Protein AF-A0A9D2C598-F1 (afdb_monomer_lite)

Sequence (438 aa):
MDELYITRLQIEKVRHLKNITIPIGKDEKKHLIITGKNGSGKTSLLNALAAFLEKEITGEFLDGVEKLEEVWKKVTADSPAPYLPGQSEESGQEKIDAELNHTFPESRKIFYSGKCVLAYYKADRIFYASLPAHVEKVNLRDLYGVNETPRQDFVKYLLDLKMTEALAVSGGKTEKAEQIREWFARLESLLRKIFEDDTLTLEFDEETFRFFIHMSGREKFDFNSMSSGYSAIWDIVADLMLRMEKQSQRTFRFDMPGIVLIDEIETHLHLELQKKIMDILTGIFPNVQFIVTTHSPFILNSLENVVIYDLENHTLIENGLTEVPYEGIVEGYFQADSMSDEPKGLQDPQIEHLLPHKNGKWPDRKFDWENLFWAYGHCNRVKNQKKYEEGILNCCQRDPEEAMLFHLKQRNVEVCPKSSEDREAALASKLVNEVFNL

Radius of gyration: 30.51 Å; chains: 1; bounding box: 66×98×55 Å

Secondary structure (DSSP, 8-state):
-----EEEEEEEEETTEEEEEEE--SSS--EEEEE-STTSSHHHHHHHHHHHHIIIII--S-STTTSHHHHHHHTTS--PPPP-------S---EEEEEESS-HHHHHHHHHTT--EEEEE-TT-----PPPSS-------S---TT--GGGGHHHHHHHHHHHHHHHHHTT-HHHHHHHHHHHHHHHHHHHHHHT-TT-EEEEETTTTEEEEE-TTS--B-GGGS-HHHHHHHHHHHHHHHHHHHHHTTS------EEEEESSTTTT--HHHHHHHHHHHHHH-TTEEEEEE-S-HHHHTS-SSEEEEETTTTEEESS-STTS-HHHIIIIIS------SS----PPPEEEESS--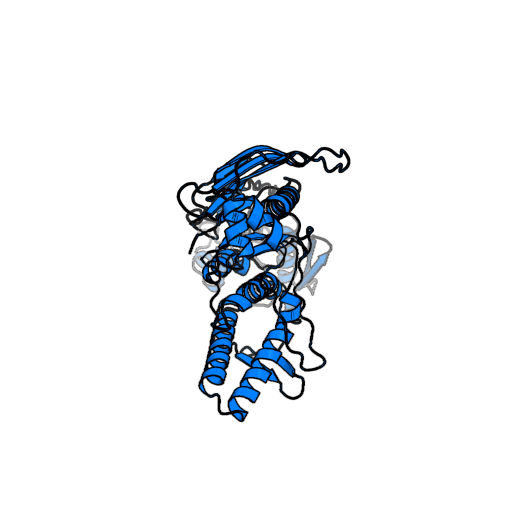GGGTSHHHHS-GGGEEEE-HHHHHHHTSGGGSS----TTTS-HHHHEEEEEETTEEEEEES-TT-HHHHHHHHHHHHHHH-

pLDDT: mean 83.85, std 16.54, range [28.73, 98.5]

Foldseek 3Di:
DDFKAFQKKAWCDFPHDHGFIFGAHQPDFFAAEEEADPPLCQQSVLVLVLVVCCCLQVVPCPVPPPCPVVVVVVVPDDDDDDDDDDDDDDDPDGDMDTHMNDDSVVSNVCQVVLLEDAAEAALPDFDEADQDPDQDADDFDSHDRHHDQCLNCLLSNLLNLVVQLVVCVVVVVVVSNVLSVVLQVVVQVLVCVLVVAPQWDWDQDPVRRFIWIDGPPDDIDGLNPDQLASRLLCSVVSRQCSSCVVVCVSNLAQARHYEYEYEASCRSHDLVCLLASVVSVCVSHVSYHYHYYHHDLSVQLNAQRYWYAYSVVRDIDRGGCVVPDSCCCVCPVVVVPPPPPDDDPQDFFDFDFQADCPVPVNVCSVPDPLRTDTHGPLLVVLCPPPLNNDLADRCVVDPLVVFWDWDDDPQAIQIDGPDPVRSNNHSNRVSVNVSRVD

Structure (mmCIF, N/CA/C/O backbone):
data_AF-A0A9D2C598-F1
#
_entry.id   AF-A0A9D2C598-F1
#
loop_
_atom_site.group_PDB
_atom_site.id
_atom_site.type_symbol
_atom_site.label_atom_id
_atom_site.label_alt_id
_atom_site.label_comp_id
_atom_site.label_asym_id
_atom_site.label_entity_id
_atom_site.label_seq_id
_atom_site.pdbx_PDB_ins_code
_atom_site.Cartn_x
_atom_site.Cartn_y
_atom_site.Cartn_z
_atom_site.occupancy
_atom_site.B_iso_or_equiv
_atom_site.auth_seq_id
_atom_site.auth_comp_id
_atom_site.auth_asym_id
_atom_site.auth_atom_id
_atom_site.pdbx_PDB_model_num
ATOM 1 N N . MET A 1 1 ? -18.445 10.834 -7.673 1.00 53.00 1 MET A N 1
ATOM 2 C CA . MET A 1 1 ? -17.365 11.478 -6.901 1.00 53.00 1 MET A CA 1
ATOM 3 C C . MET A 1 1 ? -16.314 11.786 -7.943 1.00 53.00 1 MET A C 1
ATOM 5 O O . MET A 1 1 ? -16.060 10.890 -8.735 1.00 53.00 1 MET A O 1
ATOM 9 N N . ASP A 1 2 ? -15.847 13.025 -8.050 1.00 70.12 2 ASP A N 1
ATOM 10 C CA . ASP A 1 2 ? -14.921 13.388 -9.128 1.00 70.12 2 ASP A CA 1
ATOM 11 C C . ASP A 1 2 ? -13.585 12.688 -8.853 1.00 70.12 2 ASP A C 1
ATOM 13 O O . ASP A 1 2 ? -12.945 12.944 -7.831 1.00 70.12 2 ASP A O 1
ATOM 17 N N . GLU A 1 3 ? -13.246 11.699 -9.679 1.00 86.75 3 GLU A N 1
ATOM 18 C CA . GLU A 1 3 ? -11.991 10.959 -9.565 1.00 86.75 3 GLU A CA 1
ATOM 19 C C . GLU A 1 3 ? -10.818 11.904 -9.828 1.00 86.75 3 GLU A C 1
ATOM 21 O O . GLU A 1 3 ? -10.924 12.798 -10.658 1.00 86.75 3 GLU A O 1
ATOM 26 N N . LEU A 1 4 ? -9.684 11.708 -9.156 1.00 91.62 4 LEU A N 1
ATOM 27 C CA . LEU A 1 4 ? -8.461 12.456 -9.442 1.00 91.62 4 LEU A CA 1
ATOM 28 C C . LEU A 1 4 ? -7.329 11.472 -9.710 1.00 91.62 4 LEU A C 1
ATOM 30 O O . LEU A 1 4 ? -6.968 10.696 -8.824 1.00 91.62 4 LEU A O 1
ATOM 34 N N . TYR A 1 5 ? -6.782 11.506 -10.921 1.00 95.19 5 TYR A N 1
ATOM 35 C CA . TYR A 1 5 ? -5.690 10.631 -11.333 1.00 95.19 5 TYR A CA 1
ATOM 36 C C . TYR A 1 5 ? -4.847 11.252 -12.451 1.00 95.19 5 TYR A C 1
ATOM 38 O O . TYR A 1 5 ? -5.297 12.116 -13.207 1.00 95.19 5 TYR A O 1
ATOM 46 N N . ILE A 1 6 ? -3.601 10.797 -12.549 1.00 96.75 6 ILE A N 1
ATOM 47 C CA . ILE A 1 6 ? -2.647 11.172 -13.592 1.00 96.75 6 ILE A CA 1
ATOM 48 C C . ILE A 1 6 ? -2.913 10.319 -14.831 1.00 96.75 6 ILE A C 1
ATOM 50 O O . ILE A 1 6 ? -2.938 9.089 -14.762 1.00 96.75 6 ILE A O 1
ATOM 54 N N . THR A 1 7 ? -3.077 10.977 -15.973 1.00 96.81 7 THR A N 1
ATOM 55 C CA . THR A 1 7 ? -3.323 10.353 -17.277 1.00 96.81 7 THR A CA 1
ATOM 56 C C . THR A 1 7 ? -2.031 10.170 -18.074 1.00 96.81 7 THR A C 1
ATOM 58 O O . THR A 1 7 ? -1.923 9.232 -18.873 1.00 96.81 7 THR A O 1
ATOM 61 N N . ARG A 1 8 ? -1.029 11.032 -17.846 1.00 96.88 8 ARG A N 1
ATOM 62 C CA . ARG A 1 8 ? 0.280 11.001 -18.514 1.00 96.88 8 ARG A CA 1
ATOM 63 C C . ARG A 1 8 ? 1.366 11.664 -17.664 1.00 96.88 8 ARG A C 1
ATOM 65 O O . ARG A 1 8 ? 1.125 12.689 -17.036 1.00 96.88 8 ARG A O 1
ATOM 72 N N . LEU A 1 9 ? 2.584 11.127 -17.723 1.00 96.88 9 LEU A N 1
ATOM 73 C CA . LEU A 1 9 ? 3.795 11.761 -17.190 1.00 96.88 9 LEU A CA 1
ATOM 74 C C . LEU A 1 9 ? 4.732 12.205 -18.316 1.00 96.88 9 LEU A C 1
ATOM 76 O O . LEU A 1 9 ? 5.013 11.437 -19.239 1.00 96.88 9 LEU A O 1
ATOM 80 N N . GLN A 1 10 ? 5.256 13.423 -18.206 1.00 96.12 10 GLN A N 1
ATOM 81 C CA . GLN A 1 10 ? 6.247 14.001 -19.107 1.00 96.12 10 GLN A CA 1
ATOM 82 C C . GLN A 1 10 ? 7.519 14.333 -18.319 1.00 96.12 10 GLN A C 1
ATOM 84 O O . GLN A 1 10 ? 7.544 15.226 -17.478 1.00 96.12 10 GLN A O 1
ATOM 89 N N . ILE A 1 11 ? 8.603 13.617 -18.598 1.00 95.38 11 ILE A N 1
ATOM 90 C CA . ILE A 1 11 ? 9.896 13.771 -17.930 1.00 95.38 11 ILE A CA 1
ATOM 91 C C . ILE A 1 11 ? 10.848 14.447 -18.915 1.00 95.38 11 ILE A C 1
ATOM 93 O O . ILE A 1 11 ? 11.471 13.791 -19.752 1.00 95.38 11 ILE A O 1
ATOM 97 N N . GLU A 1 12 ? 10.992 15.767 -18.825 1.00 92.56 12 GLU A N 1
ATOM 98 C CA . GLU A 1 12 ? 11.983 16.491 -19.629 1.00 92.56 12 GLU A CA 1
ATOM 99 C C . GLU A 1 12 ? 13.400 16.228 -19.114 1.00 92.56 12 GLU A C 1
ATOM 101 O O . GLU A 1 12 ? 14.319 15.965 -19.897 1.00 92.56 12 GLU A O 1
ATOM 106 N N . LYS A 1 13 ? 13.584 16.287 -17.788 1.00 93.00 13 LYS A N 1
ATOM 107 C CA . LYS A 1 13 ? 14.882 16.103 -17.135 1.00 93.00 13 LYS A CA 1
ATOM 108 C C . LYS A 1 13 ? 14.720 15.698 -15.671 1.00 93.00 13 LYS A C 1
ATOM 110 O O . LYS A 1 13 ? 14.392 16.538 -14.854 1.00 93.00 13 LYS A O 1
ATOM 115 N N . VAL A 1 14 ? 15.066 14.473 -15.291 1.00 91.75 14 VAL A N 1
ATOM 116 C CA . VAL A 1 14 ? 15.212 14.084 -13.872 1.00 91.75 14 VAL A CA 1
ATOM 117 C C . VAL A 1 14 ? 16.491 13.273 -13.736 1.00 91.75 14 VAL A C 1
ATOM 119 O O . VAL A 1 14 ? 16.620 12.208 -14.332 1.00 91.75 14 VAL A O 1
ATOM 122 N N . ARG A 1 15 ? 17.484 13.779 -12.996 1.00 90.69 15 ARG A N 1
ATOM 123 C CA . ARG A 1 15 ? 18.828 13.169 -12.930 1.00 90.69 15 ARG A CA 1
ATOM 124 C C . ARG A 1 15 ? 19.395 12.875 -14.321 1.00 90.69 15 ARG A C 1
ATOM 126 O O . ARG A 1 15 ? 19.733 13.817 -15.029 1.00 90.69 15 ARG A O 1
ATOM 133 N N . HIS A 1 16 ? 19.539 11.615 -14.725 1.00 89.88 16 HIS A N 1
ATOM 134 C CA . HIS A 1 16 ? 20.006 11.227 -16.061 1.00 89.88 16 HIS A CA 1
ATOM 135 C C . HIS A 1 16 ? 18.859 10.992 -17.061 1.00 89.88 16 HIS A C 1
ATOM 137 O O . HIS A 1 16 ? 19.114 11.052 -18.262 1.00 89.88 16 HIS A O 1
ATOM 143 N N . LEU A 1 17 ? 17.619 10.824 -16.589 1.00 92.62 17 LEU A N 1
ATOM 144 C CA . LEU A 1 17 ? 16.418 10.674 -17.413 1.00 92.62 17 LEU A CA 1
ATOM 145 C C . LEU A 1 17 ? 16.149 11.963 -18.193 1.00 92.62 17 LEU A C 1
ATOM 147 O O . LEU A 1 17 ? 16.249 13.064 -17.636 1.00 92.62 17 LEU A O 1
ATOM 151 N N . LYS A 1 18 ? 15.833 11.832 -19.484 1.00 92.69 18 LYS A N 1
ATOM 152 C CA . LYS A 1 18 ? 15.553 12.954 -20.386 1.00 92.69 18 LYS A CA 1
ATOM 153 C C . LYS A 1 18 ? 14.527 12.571 -21.442 1.00 92.69 18 LYS A C 1
ATOM 155 O O . LYS A 1 18 ? 14.662 11.510 -22.041 1.00 92.69 18 LYS A O 1
ATOM 160 N N . ASN A 1 19 ? 13.606 13.485 -21.737 1.00 93.69 19 ASN A N 1
ATOM 161 C CA . ASN A 1 19 ? 12.631 13.382 -22.829 1.00 93.69 19 ASN A CA 1
ATOM 162 C C . ASN A 1 19 ? 11.841 12.058 -22.846 1.00 93.69 19 ASN A C 1
ATOM 164 O O . ASN A 1 19 ? 11.699 11.435 -23.896 1.00 93.69 19 ASN A O 1
ATOM 168 N N . ILE A 1 20 ? 11.349 11.623 -21.685 1.00 95.56 20 ILE A N 1
ATOM 169 C CA . ILE A 1 20 ? 10.510 10.426 -21.558 1.00 95.56 20 ILE A CA 1
ATOM 170 C C . ILE A 1 20 ? 9.047 10.855 -21.429 1.00 95.56 20 ILE A C 1
ATOM 172 O O . ILE A 1 20 ? 8.727 11.747 -20.646 1.00 95.56 20 ILE A O 1
ATOM 176 N N . THR A 1 21 ? 8.160 10.185 -22.158 1.00 95.88 21 THR A N 1
ATOM 177 C CA . THR A 1 21 ? 6.708 10.343 -22.030 1.00 95.88 21 THR A CA 1
ATOM 178 C C . THR A 1 21 ? 6.104 8.998 -21.662 1.00 95.88 21 THR A C 1
ATOM 180 O O . THR A 1 21 ? 6.296 8.025 -22.388 1.00 95.88 21 THR A O 1
ATOM 183 N N . ILE A 1 22 ? 5.361 8.947 -20.559 1.00 96.25 22 ILE A N 1
ATOM 184 C CA . ILE A 1 22 ? 4.687 7.737 -20.081 1.00 96.25 22 ILE A CA 1
ATOM 185 C C . ILE A 1 22 ? 3.177 7.988 -20.144 1.00 96.25 22 ILE A C 1
ATOM 187 O O . ILE A 1 22 ? 2.644 8.693 -19.282 1.00 96.25 22 ILE A O 1
ATOM 191 N N . PRO A 1 23 ? 2.466 7.481 -21.165 1.00 95.06 23 PRO A N 1
ATOM 192 C CA . PRO A 1 23 ? 1.009 7.462 -21.144 1.00 95.06 23 PRO A CA 1
ATOM 193 C C . PRO A 1 23 ? 0.533 6.418 -20.122 1.00 95.06 23 PRO A C 1
ATOM 195 O O . PRO A 1 23 ? 1.049 5.305 -20.099 1.00 95.06 23 PRO A O 1
ATOM 198 N N . ILE A 1 24 ? -0.428 6.781 -19.270 1.00 94.62 24 ILE A N 1
ATOM 199 C CA . ILE A 1 24 ? -0.946 5.900 -18.210 1.00 94.62 24 ILE A CA 1
ATOM 200 C C . ILE A 1 24 ? -2.376 5.466 -18.539 1.00 94.62 24 ILE A C 1
ATOM 202 O O . ILE A 1 24 ? -2.649 4.287 -18.718 1.00 94.62 24 ILE A O 1
ATOM 206 N N . GLY A 1 25 ? -3.300 6.415 -18.662 1.00 86.94 25 GLY A N 1
ATOM 207 C CA . GLY A 1 25 ? -4.707 6.115 -18.917 1.00 86.94 25 GLY A CA 1
ATOM 208 C C . GLY A 1 25 ? -5.470 7.389 -19.223 1.00 86.94 25 GLY A C 1
ATOM 209 O O . GLY A 1 25 ? -5.631 8.239 -18.354 1.00 86.94 25 GLY A O 1
ATOM 210 N N . LYS A 1 26 ? -5.880 7.565 -20.483 1.00 77.50 26 LYS A N 1
ATOM 211 C CA . LYS A 1 26 ? -6.539 8.799 -20.932 1.00 77.50 26 LYS A CA 1
ATOM 212 C C . LYS A 1 26 ? -8.015 8.835 -20.538 1.00 77.50 26 LYS A C 1
ATOM 214 O O . LYS A 1 26 ? -8.483 9.846 -20.029 1.00 77.50 26 LYS A O 1
ATOM 219 N N . ASP A 1 27 ? -8.709 7.725 -20.769 1.00 81.25 27 ASP A N 1
ATOM 220 C CA . ASP A 1 27 ? -10.164 7.623 -20.618 1.00 81.25 27 ASP A CA 1
ATOM 221 C C . ASP A 1 27 ? -10.574 6.803 -19.380 1.00 81.25 27 ASP A C 1
ATOM 223 O O . ASP A 1 27 ? -11.737 6.814 -18.989 1.00 81.25 27 ASP A O 1
ATOM 227 N N . GLU A 1 28 ? -9.616 6.126 -18.736 1.00 88.94 28 GLU A N 1
ATOM 228 C CA . GLU A 1 28 ? -9.819 5.343 -17.515 1.00 88.94 28 GLU A CA 1
ATOM 229 C C . GLU A 1 28 ? -8.620 5.460 -16.566 1.00 88.94 28 GLU A C 1
ATOM 231 O O . GLU A 1 28 ? -7.474 5.633 -16.999 1.00 88.94 28 GLU A O 1
ATOM 236 N N . LYS A 1 29 ? -8.878 5.349 -15.258 1.00 93.44 29 LYS A N 1
ATOM 237 C CA . LYS A 1 29 ? -7.831 5.320 -14.235 1.00 93.44 29 LYS A CA 1
ATOM 238 C C . LYS A 1 29 ? -7.076 3.989 -14.293 1.00 93.44 29 LYS A C 1
ATOM 240 O O . LYS A 1 29 ? -7.629 2.946 -13.941 1.00 93.44 29 LYS A O 1
ATOM 245 N N . LYS A 1 30 ? -5.786 4.055 -14.626 1.00 95.38 30 LYS A N 1
ATOM 246 C CA . LYS A 1 30 ? -4.834 2.942 -14.489 1.00 95.38 30 LYS A CA 1
ATOM 247 C C . LYS A 1 30 ? -3.799 3.225 -13.408 1.00 95.38 30 LYS A C 1
ATOM 249 O O . LYS A 1 30 ? -3.432 4.380 -13.181 1.00 95.38 30 LYS A O 1
ATOM 254 N N . HIS A 1 31 ? -3.307 2.180 -12.757 1.00 97.56 31 HIS A N 1
ATOM 255 C CA . HIS A 1 31 ? -2.122 2.274 -11.901 1.00 97.56 31 HIS A CA 1
ATOM 256 C C . HIS A 1 31 ? -0.849 2.391 -12.749 1.00 97.56 31 HIS A C 1
ATOM 258 O O . HIS A 1 31 ? -0.867 2.072 -13.939 1.00 97.56 31 HIS A O 1
ATOM 264 N N . LEU A 1 32 ? 0.260 2.817 -12.145 1.00 97.81 32 LEU A N 1
ATOM 265 C CA . LEU A 1 32 ? 1.566 2.843 -12.807 1.00 97.81 32 LEU A CA 1
ATOM 266 C C . LEU A 1 32 ? 2.610 2.126 -11.948 1.00 97.81 32 LEU A C 1
ATOM 268 O O . LEU A 1 32 ? 2.826 2.495 -10.797 1.00 97.81 32 LEU A O 1
ATOM 272 N N . ILE A 1 33 ? 3.292 1.141 -12.525 1.00 97.75 33 ILE A N 1
ATOM 273 C CA . ILE A 1 33 ? 4.485 0.520 -11.951 1.00 97.75 33 ILE A CA 1
ATOM 274 C C . ILE A 1 33 ? 5.702 0.985 -12.746 1.00 97.75 33 ILE A C 1
ATOM 276 O O . ILE A 1 33 ? 5.775 0.828 -13.962 1.00 97.75 33 ILE A O 1
ATOM 280 N N . ILE A 1 34 ? 6.689 1.533 -12.051 1.00 97.19 34 ILE A N 1
ATOM 281 C CA . ILE A 1 34 ? 7.957 1.967 -12.627 1.00 97.19 34 ILE A CA 1
ATOM 282 C C . ILE A 1 34 ? 9.040 0.986 -12.182 1.00 97.19 34 ILE A C 1
ATOM 284 O O . ILE A 1 34 ? 9.260 0.777 -10.988 1.00 97.19 34 ILE A O 1
ATOM 288 N N . THR A 1 35 ? 9.754 0.396 -13.132 1.00 94.31 35 THR A N 1
ATOM 289 C CA . THR A 1 35 ? 10.795 -0.598 -12.844 1.00 94.31 35 THR A CA 1
ATOM 290 C C . THR A 1 35 ? 12.103 -0.304 -13.589 1.00 94.31 35 THR A C 1
ATOM 292 O O . THR A 1 35 ? 12.244 0.732 -14.242 1.00 94.31 35 THR A O 1
ATOM 295 N N . GLY A 1 36 ? 13.110 -1.147 -13.373 1.00 89.12 36 GLY A N 1
ATOM 296 C CA . GLY A 1 36 ? 14.468 -1.026 -13.909 1.00 89.12 36 GLY A CA 1
ATOM 297 C C . GLY A 1 36 ? 15.535 -1.267 -12.837 1.00 89.12 36 GLY A C 1
ATOM 298 O O . GLY A 1 36 ? 15.241 -1.233 -11.635 1.00 89.12 36 GLY A O 1
ATOM 299 N N . LYS A 1 37 ? 16.791 -1.487 -13.241 1.00 85.25 37 LYS A N 1
ATOM 300 C CA . LYS A 1 37 ? 17.906 -1.805 -12.323 1.00 85.25 37 LYS A CA 1
ATOM 301 C C . LYS A 1 37 ? 18.204 -0.727 -11.274 1.00 85.25 37 LYS A C 1
ATOM 303 O O . LYS A 1 37 ? 17.707 0.403 -11.308 1.00 85.25 37 LYS A O 1
ATOM 308 N N . ASN A 1 38 ? 19.028 -1.089 -10.290 1.00 84.00 38 ASN A N 1
ATOM 309 C CA . ASN A 1 38 ? 19.524 -0.147 -9.284 1.00 84.00 38 ASN A CA 1
ATOM 310 C C . ASN A 1 38 ? 20.221 1.028 -9.976 1.00 84.00 38 ASN A C 1
ATOM 312 O O . ASN A 1 38 ? 21.040 0.838 -10.870 1.00 84.00 38 ASN A O 1
ATOM 316 N N . GLY A 1 39 ? 19.878 2.250 -9.569 1.00 86.56 39 GLY A N 1
ATOM 317 C CA . GLY A 1 39 ? 20.419 3.462 -10.182 1.00 86.56 39 GLY A CA 1
ATOM 318 C C . GLY A 1 39 ? 19.699 3.944 -11.448 1.00 86.56 39 GLY A C 1
ATOM 319 O O . GLY A 1 39 ? 20.061 5.011 -11.931 1.00 86.56 39 GLY A O 1
ATOM 320 N N . SER A 1 40 ? 18.642 3.270 -11.930 1.00 89.81 40 SER A N 1
ATOM 321 C CA . SER A 1 40 ? 17.840 3.714 -13.093 1.00 89.81 40 SER A CA 1
ATOM 322 C C . SER A 1 40 ? 17.038 5.007 -12.873 1.00 89.81 40 SER A C 1
ATOM 324 O O . SER A 1 40 ? 16.392 5.509 -13.783 1.00 89.81 40 SER A O 1
ATOM 326 N N . GLY A 1 41 ? 17.053 5.566 -11.659 1.00 92.69 41 GLY A N 1
ATOM 327 C CA . GLY A 1 41 ? 16.397 6.837 -11.345 1.00 92.69 41 GLY A CA 1
ATOM 328 C C . GLY A 1 41 ? 14.980 6.735 -10.771 1.00 92.69 41 GLY A C 1
ATOM 329 O O . GLY A 1 41 ? 14.395 7.782 -10.527 1.00 92.69 41 GLY A O 1
ATOM 330 N N . LYS A 1 42 ? 14.458 5.531 -10.482 1.00 94.94 42 LYS A N 1
ATOM 331 C CA . LYS A 1 42 ? 13.121 5.284 -9.883 1.00 94.94 42 LYS A CA 1
ATOM 332 C C . LYS A 1 42 ? 12.782 6.190 -8.693 1.00 94.94 42 LYS A C 1
ATOM 334 O O . LYS A 1 42 ? 11.883 7.018 -8.796 1.00 94.94 42 LYS A O 1
ATOM 339 N N . THR A 1 43 ? 13.561 6.112 -7.615 1.00 94.50 43 THR A N 1
ATOM 340 C CA . THR A 1 43 ? 13.377 6.949 -6.418 1.00 94.50 43 THR A CA 1
ATOM 341 C C . THR A 1 43 ? 13.471 8.441 -6.730 1.00 94.50 43 THR A C 1
ATOM 343 O O . THR A 1 43 ? 12.714 9.246 -6.201 1.00 94.50 43 THR A O 1
ATOM 346 N N . SER A 1 44 ? 14.394 8.847 -7.613 1.00 94.75 44 SER A N 1
ATOM 347 C CA . SER A 1 44 ? 14.522 10.262 -8.001 1.00 94.75 44 SER A CA 1
ATOM 348 C C . SER A 1 44 ? 13.303 10.748 -8.782 1.00 94.75 44 SER A C 1
ATOM 350 O O . SER A 1 44 ? 12.845 11.862 -8.558 1.00 94.75 44 SER A O 1
ATOM 352 N N . LEU A 1 45 ? 12.750 9.904 -9.653 1.00 95.94 45 LEU A N 1
ATOM 353 C CA . LEU A 1 45 ? 11.534 10.190 -10.398 1.00 95.94 45 LEU A CA 1
ATOM 354 C C . LEU A 1 45 ? 10.322 10.327 -9.471 1.00 95.94 45 LEU A C 1
ATOM 356 O O . LEU A 1 45 ? 9.584 11.300 -9.595 1.00 95.94 45 LEU A O 1
ATOM 360 N N . LEU A 1 46 ? 10.148 9.412 -8.514 1.00 96.06 46 LEU A N 1
ATOM 361 C CA . LEU A 1 46 ? 9.070 9.502 -7.524 1.00 96.06 46 LEU A CA 1
ATOM 362 C C . LEU A 1 46 ? 9.211 10.725 -6.617 1.00 96.06 46 LEU A C 1
ATOM 364 O O . LEU A 1 46 ? 8.223 11.413 -6.393 1.00 96.06 46 LEU A O 1
ATOM 368 N N . ASN A 1 47 ? 10.425 11.048 -6.160 1.00 95.00 47 ASN A N 1
ATOM 369 C CA . ASN A 1 47 ? 10.681 12.273 -5.396 1.00 95.00 47 ASN A CA 1
ATOM 370 C C . ASN A 1 47 ? 10.316 13.532 -6.201 1.00 95.00 47 ASN A C 1
ATOM 372 O O . ASN A 1 47 ? 9.650 14.421 -5.674 1.00 95.00 47 ASN A O 1
ATOM 376 N N . ALA A 1 48 ? 10.723 13.602 -7.474 1.00 95.06 48 ALA A N 1
ATOM 377 C CA . ALA A 1 48 ? 10.404 14.725 -8.352 1.00 95.06 48 ALA A CA 1
ATOM 378 C C . ALA A 1 48 ? 8.891 14.839 -8.598 1.00 95.06 48 ALA A C 1
ATOM 380 O O . ALA A 1 48 ? 8.339 15.938 -8.554 1.00 95.06 48 ALA A O 1
ATOM 381 N N . LEU A 1 49 ? 8.206 13.709 -8.803 1.00 95.75 49 LEU A N 1
ATOM 382 C CA . LEU A 1 49 ? 6.754 13.669 -8.966 1.00 95.75 49 LEU A CA 1
ATOM 383 C C . LEU A 1 49 ? 6.021 14.075 -7.680 1.00 95.75 49 LEU A C 1
ATOM 385 O O . LEU A 1 49 ? 5.062 14.838 -7.745 1.00 95.75 49 LEU A O 1
ATOM 389 N N . ALA A 1 50 ? 6.483 13.621 -6.514 1.00 94.38 50 ALA A N 1
ATOM 390 C CA . ALA A 1 50 ? 5.930 14.020 -5.222 1.00 94.38 50 ALA A CA 1
ATOM 391 C C . ALA A 1 50 ? 6.033 15.538 -5.028 1.00 94.38 50 ALA A C 1
ATOM 393 O O . ALA A 1 50 ? 5.033 16.182 -4.720 1.00 94.38 50 ALA A O 1
ATOM 394 N N . ALA A 1 51 ? 7.213 16.114 -5.285 1.00 91.69 51 ALA A N 1
ATOM 395 C CA . ALA A 1 51 ? 7.441 17.555 -5.206 1.00 91.69 51 ALA A CA 1
ATOM 396 C C . ALA A 1 51 ? 6.583 18.334 -6.217 1.00 91.69 51 ALA A C 1
ATOM 398 O O . ALA A 1 51 ? 6.048 19.395 -5.894 1.00 91.69 51 ALA A O 1
ATOM 399 N N . PHE A 1 52 ? 6.410 17.798 -7.429 1.00 92.31 52 PHE A N 1
ATOM 400 C CA . PHE A 1 52 ? 5.525 18.372 -8.438 1.00 92.31 52 PHE A CA 1
ATOM 401 C C . PHE A 1 52 ? 4.065 18.397 -7.971 1.00 92.31 52 PHE A C 1
ATOM 403 O O . PHE A 1 52 ? 3.434 19.448 -8.020 1.00 92.31 52 PHE A O 1
ATOM 410 N N . LEU A 1 53 ? 3.530 17.277 -7.474 1.00 91.38 53 LEU A N 1
ATOM 411 C CA . LEU A 1 53 ? 2.149 17.201 -6.979 1.00 91.38 53 LEU A CA 1
ATOM 412 C C . LEU A 1 53 ? 1.940 18.074 -5.739 1.00 91.38 53 LEU A C 1
ATOM 414 O O . LEU A 1 53 ? 0.910 18.737 -5.612 1.00 91.38 53 LEU A O 1
ATOM 418 N N . GLU A 1 54 ? 2.926 18.120 -4.846 1.00 88.69 54 GLU A N 1
ATOM 419 C CA . GLU A 1 54 ? 2.919 19.008 -3.688 1.00 88.69 54 GLU A CA 1
ATOM 420 C C . GLU A 1 54 ? 2.838 20.473 -4.142 1.00 88.69 54 GLU A C 1
ATOM 422 O O . GLU A 1 54 ? 1.933 21.201 -3.735 1.00 88.69 54 GLU A O 1
ATOM 427 N N . LYS A 1 55 ? 3.682 20.896 -5.082 1.00 87.88 55 LYS A N 1
ATOM 428 C CA . LYS A 1 55 ? 3.645 22.257 -5.627 1.00 87.88 55 LYS A CA 1
ATOM 429 C C . LYS A 1 55 ? 2.352 22.558 -6.392 1.00 87.88 55 LYS A C 1
ATOM 431 O O . LYS A 1 55 ? 1.739 23.598 -6.172 1.00 87.88 55 LYS A O 1
ATOM 436 N N . GLU A 1 56 ? 1.926 21.684 -7.298 1.00 87.62 56 GLU A N 1
ATOM 437 C CA . GLU A 1 56 ? 0.849 21.994 -8.244 1.00 87.62 56 GLU A CA 1
ATOM 438 C C . GLU A 1 56 ? -0.552 21.708 -7.711 1.00 87.62 56 GLU A C 1
ATOM 440 O O . GLU A 1 56 ? -1.491 22.384 -8.131 1.00 87.62 56 GLU A O 1
ATOM 445 N N . ILE A 1 57 ? -0.722 20.765 -6.782 1.00 83.69 57 ILE A N 1
ATOM 446 C CA . ILE A 1 57 ? -2.031 20.434 -6.196 1.00 83.69 57 ILE A CA 1
ATOM 447 C C . ILE A 1 57 ? -2.152 20.957 -4.767 1.00 83.69 57 ILE A C 1
ATOM 449 O O . ILE A 1 57 ? -3.218 21.444 -4.395 1.00 83.69 57 ILE A O 1
ATOM 453 N N . THR A 1 58 ? -1.084 20.901 -3.969 1.00 77.75 58 THR A N 1
ATOM 454 C CA . THR A 1 58 ? -1.139 21.416 -2.588 1.00 77.75 58 THR A CA 1
ATOM 455 C C . THR A 1 58 ? -0.683 22.872 -2.467 1.00 77.75 58 THR A C 1
ATOM 457 O O . THR A 1 58 ? -1.038 23.517 -1.484 1.00 77.75 58 THR A O 1
ATOM 460 N N . GLY A 1 59 ? 0.021 23.410 -3.477 1.00 62.69 59 GLY A N 1
ATOM 461 C CA . GLY A 1 59 ? 0.268 24.848 -3.653 1.00 62.69 59 GLY A CA 1
ATOM 462 C C . GLY A 1 59 ? 1.281 25.492 -2.703 1.00 62.69 59 GLY A C 1
ATOM 463 O O . GLY A 1 59 ? 1.358 26.713 -2.693 1.00 62.69 59 GLY A O 1
ATOM 464 N N . GLU A 1 60 ? 2.030 24.699 -1.930 1.00 51.59 60 GLU A N 1
ATOM 465 C CA . GLU A 1 60 ? 2.507 25.046 -0.581 1.00 51.59 60 GLU A CA 1
ATOM 466 C C . GLU A 1 60 ? 1.331 25.227 0.404 1.00 51.59 60 GLU A C 1
ATOM 468 O O . GLU A 1 60 ? 0.486 26.104 0.258 1.00 51.59 60 GLU A O 1
ATOM 473 N N . PHE A 1 61 ? 1.327 24.504 1.525 1.00 49.88 61 PHE A N 1
ATOM 474 C CA . PHE A 1 61 ? 0.539 24.847 2.727 1.00 49.88 61 PHE A CA 1
ATOM 475 C C . PHE A 1 61 ? 0.949 26.233 3.341 1.00 49.88 61 PHE A C 1
ATOM 477 O O . PHE A 1 61 ? 0.610 26.526 4.489 1.00 49.88 61 PHE A O 1
ATOM 484 N N . LEU A 1 62 ? 1.681 27.081 2.588 1.00 43.00 62 LEU A N 1
ATOM 485 C CA . LEU A 1 62 ? 2.346 28.352 2.930 1.00 43.00 62 LEU A CA 1
ATOM 486 C C . LEU A 1 62 ? 1.734 29.581 2.221 1.00 43.00 62 LEU A C 1
ATOM 488 O O . LEU A 1 62 ? 2.424 30.467 1.740 1.00 43.00 62 LEU A O 1
ATOM 492 N N . ASP A 1 63 ? 0.422 29.729 2.279 1.00 38.06 63 ASP A N 1
ATOM 493 C CA . ASP A 1 63 ? -0.127 31.039 2.657 1.00 38.06 63 ASP A CA 1
ATOM 494 C C . ASP A 1 63 ? -0.978 30.749 3.900 1.00 38.06 63 ASP A C 1
ATOM 496 O O . ASP A 1 63 ? -2.206 30.811 3.869 1.00 38.06 63 ASP A O 1
ATOM 500 N N . GLY A 1 64 ? -0.318 30.237 4.952 1.00 37.91 64 GLY A N 1
ATOM 501 C CA . GLY A 1 64 ? -0.948 29.607 6.110 1.00 37.91 64 GLY A CA 1
ATOM 502 C C . GLY A 1 64 ? -2.187 30.362 6.576 1.00 37.91 64 GLY A C 1
ATOM 503 O O . GLY A 1 64 ? -2.079 31.470 7.071 1.00 37.91 64 GLY A O 1
ATOM 504 N N . VAL A 1 65 ? -3.363 29.756 6.417 1.00 41.91 65 VAL A N 1
ATOM 505 C CA . VAL A 1 65 ? -4.585 30.076 7.174 1.00 41.91 65 VAL A CA 1
ATOM 506 C C . VAL A 1 65 ? -5.143 31.523 7.054 1.00 41.91 65 VAL A C 1
ATOM 508 O O . VAL A 1 65 ? -6.259 31.741 7.506 1.00 41.91 65 VAL A O 1
ATOM 511 N N . GLU A 1 66 ? -4.515 32.490 6.367 1.00 36.88 66 GLU A N 1
ATOM 512 C CA . GLU A 1 66 ? -4.973 33.903 6.383 1.00 36.88 66 GLU A CA 1
ATOM 513 C C . GLU A 1 66 ? -5.438 34.528 5.050 1.00 36.88 66 GLU A C 1
ATOM 515 O O . GLU A 1 66 ? -5.881 35.673 5.055 1.00 36.88 66 GLU A O 1
ATOM 520 N N . LYS A 1 67 ? -5.450 33.827 3.905 1.00 39.94 67 LYS A N 1
ATOM 521 C CA . LYS A 1 67 ? -5.848 34.459 2.614 1.00 39.94 67 LYS A CA 1
ATOM 522 C C . LYS A 1 67 ? -7.021 33.846 1.851 1.00 39.94 67 LYS A C 1
ATOM 524 O O . LYS A 1 67 ? -7.414 34.378 0.809 1.00 39.94 67 LYS A O 1
ATOM 529 N N . LEU A 1 68 ? -7.628 32.765 2.336 1.00 44.12 68 LEU A N 1
ATOM 530 C CA . LEU A 1 68 ? -8.684 32.079 1.578 1.00 44.12 68 LEU A CA 1
ATOM 531 C C . LEU A 1 68 ? -9.982 32.901 1.432 1.00 44.12 68 LEU A C 1
ATOM 533 O O . LEU A 1 68 ? -10.677 32.730 0.435 1.00 44.12 68 LEU A O 1
ATOM 537 N N . GLU A 1 69 ? -10.274 33.864 2.313 1.00 42.31 69 GLU A N 1
ATOM 538 C CA . GLU A 1 69 ? -11.441 34.749 2.134 1.00 42.31 69 GLU A CA 1
ATOM 539 C C . GLU A 1 69 ? -11.216 35.897 1.125 1.00 42.31 69 GLU A C 1
ATOM 541 O O . GLU A 1 69 ? -12.167 36.340 0.473 1.00 42.31 69 GLU A O 1
ATOM 546 N N . GLU A 1 70 ? -9.980 36.369 0.923 1.00 39.12 70 GLU A N 1
ATOM 547 C CA . GLU A 1 70 ? -9.690 37.462 -0.023 1.00 39.12 70 GLU A CA 1
ATOM 548 C C . GLU A 1 70 ? -9.526 36.984 -1.471 1.00 39.12 70 GLU A C 1
ATOM 550 O O . GLU A 1 70 ? -9.894 37.701 -2.407 1.00 39.12 70 GLU A O 1
ATOM 555 N N . VAL A 1 71 ? -9.026 35.762 -1.677 1.00 41.44 71 VAL A N 1
ATOM 556 C CA . VAL A 1 71 ? -8.859 35.181 -3.020 1.00 41.44 71 VAL A CA 1
ATOM 557 C C . VAL A 1 71 ? -10.217 34.852 -3.645 1.00 41.44 71 VAL A C 1
ATOM 559 O O . VAL A 1 71 ? -10.443 35.149 -4.819 1.00 41.44 71 VAL A O 1
ATOM 562 N N . TRP A 1 72 ? -11.174 34.347 -2.859 1.00 43.66 72 TRP A N 1
ATOM 563 C CA . TRP A 1 72 ? -12.521 34.036 -3.354 1.00 43.66 72 TRP A CA 1
ATOM 564 C C . TRP A 1 72 ? -13.303 35.281 -3.796 1.00 43.66 72 TRP A C 1
ATOM 566 O O . TRP A 1 72 ? -14.112 35.190 -4.716 1.00 43.66 72 TRP A O 1
ATOM 576 N N . LYS A 1 73 ? -13.014 36.461 -3.227 1.00 40.56 73 LYS A N 1
ATOM 577 C CA . LYS A 1 73 ? -13.596 37.739 -3.678 1.00 40.56 73 LYS A CA 1
ATOM 578 C C . LYS A 1 73 ? -12.966 38.296 -4.959 1.00 40.56 73 LYS A C 1
ATOM 580 O O . LYS A 1 73 ? -13.581 39.143 -5.602 1.00 40.56 73 LYS A O 1
ATOM 585 N N . LYS A 1 74 ? -11.761 37.855 -5.336 1.00 39.22 74 LYS A N 1
ATOM 586 C CA . LYS A 1 74 ? -11.033 38.366 -6.513 1.00 39.22 74 LYS A CA 1
ATOM 587 C C . LYS A 1 74 ? -11.121 37.469 -7.747 1.00 39.22 74 LYS A C 1
ATOM 589 O O . LYS A 1 74 ? -10.947 37.969 -8.849 1.00 39.22 74 LYS A O 1
ATOM 594 N N . VAL A 1 75 ? -11.460 36.188 -7.601 1.00 43.59 75 VAL A N 1
ATOM 595 C CA . VAL A 1 75 ? -11.638 35.268 -8.746 1.00 43.59 75 VAL A CA 1
ATOM 596 C C . VAL A 1 75 ? -12.957 35.517 -9.509 1.00 43.59 75 VAL A C 1
ATOM 598 O O . VAL A 1 75 ? -13.152 34.993 -10.600 1.00 43.59 75 VAL A O 1
ATOM 601 N N . THR A 1 76 ? -13.838 36.386 -9.003 1.00 40.34 76 THR A N 1
ATOM 602 C CA . THR A 1 76 ? -15.050 36.850 -9.706 1.00 40.34 76 THR A CA 1
ATOM 603 C C . THR A 1 76 ? -14.885 38.165 -10.480 1.00 40.34 76 THR A C 1
ATOM 605 O O . THR A 1 76 ? -15.891 38.774 -10.832 1.00 40.34 76 THR A O 1
ATOM 608 N N . ALA A 1 77 ? -13.670 38.635 -10.770 1.00 34.75 77 ALA A N 1
ATOM 609 C CA . ALA A 1 77 ? -13.494 39.814 -11.620 1.00 34.75 77 ALA A CA 1
ATOM 610 C C . ALA A 1 77 ? -12.347 39.633 -12.623 1.00 34.75 77 ALA A C 1
ATOM 612 O O . ALA A 1 77 ? -11.206 39.387 -12.243 1.00 34.75 77 ALA A O 1
ATOM 613 N N . ASP A 1 78 ? -12.694 39.769 -13.904 1.00 40.72 78 ASP A N 1
ATOM 614 C CA . ASP A 1 78 ? -11.819 39.785 -15.077 1.00 40.72 78 ASP A CA 1
ATOM 615 C C . ASP A 1 78 ? -10.483 40.517 -14.853 1.00 40.72 78 ASP A C 1
ATOM 617 O O . ASP A 1 78 ? -10.495 41.726 -14.612 1.00 40.72 78 ASP A O 1
ATOM 621 N N . SER A 1 79 ? -9.350 39.813 -15.024 1.00 28.73 79 SER A N 1
ATOM 622 C CA . SER A 1 79 ? -8.057 40.273 -15.606 1.00 28.73 79 SER A CA 1
ATOM 623 C C . SER A 1 79 ? -6.842 39.472 -15.082 1.00 28.73 79 SER A C 1
ATOM 625 O O . SER A 1 79 ? -6.918 38.878 -14.007 1.00 28.73 79 SER A O 1
ATOM 627 N N . PRO A 1 80 ? -5.727 39.391 -15.848 1.00 34.41 80 PRO A N 1
ATOM 628 C CA . PRO A 1 80 ? -4.733 38.321 -15.731 1.00 34.41 80 PRO A CA 1
ATOM 629 C C . PRO A 1 80 ? -3.836 38.457 -14.494 1.00 34.41 80 PRO A C 1
ATOM 631 O O . PRO A 1 80 ? -3.500 39.558 -14.060 1.00 34.41 80 PRO A O 1
ATOM 634 N N . ALA A 1 81 ? -3.442 37.309 -13.938 1.00 34.19 81 ALA A N 1
ATOM 635 C CA . ALA A 1 81 ? -2.661 37.209 -12.709 1.00 34.19 81 ALA A CA 1
ATOM 636 C C . ALA A 1 81 ? -1.273 37.884 -12.822 1.00 34.19 81 ALA A C 1
ATOM 638 O O . ALA A 1 81 ? -0.602 37.733 -13.847 1.00 34.19 81 ALA A O 1
ATOM 639 N N . PRO A 1 82 ? -0.807 38.596 -11.777 1.00 29.20 82 PRO A N 1
ATOM 640 C CA . PRO A 1 82 ? 0.513 39.207 -11.764 1.00 29.20 82 PRO A CA 1
ATOM 641 C C . PRO A 1 82 ? 1.601 38.165 -11.474 1.00 29.20 82 PRO A C 1
ATOM 643 O O . PRO A 1 82 ? 1.487 37.348 -10.562 1.00 29.20 82 PRO A O 1
ATOM 646 N N . TYR A 1 83 ? 2.677 38.233 -12.253 1.00 33.56 83 TYR A N 1
ATOM 647 C CA . TYR A 1 83 ? 3.911 37.480 -12.056 1.00 33.56 83 TYR A CA 1
ATOM 648 C C . TYR A 1 83 ? 4.719 38.085 -10.901 1.00 33.56 83 TYR A C 1
ATOM 650 O O . TYR A 1 83 ? 4.993 39.286 -10.926 1.00 33.56 83 TYR A O 1
ATOM 658 N N . LEU A 1 84 ? 5.163 37.270 -9.940 1.00 31.52 84 LEU A N 1
ATOM 659 C CA . LEU A 1 84 ? 6.280 37.611 -9.053 1.00 31.52 84 LEU A CA 1
ATOM 660 C C . LEU A 1 84 ? 7.206 36.394 -8.859 1.00 31.52 84 LEU A C 1
ATOM 662 O O . LEU A 1 84 ? 6.710 35.286 -8.660 1.00 31.52 84 LEU A O 1
ATOM 666 N N . PRO A 1 85 ? 8.538 36.584 -8.948 1.00 32.59 85 PRO A N 1
ATOM 667 C CA . PRO A 1 85 ? 9.507 35.496 -9.002 1.00 32.59 85 PRO A CA 1
ATOM 668 C C . PRO A 1 85 ? 9.959 35.064 -7.600 1.00 32.59 85 PRO A C 1
ATOM 670 O O . PRO A 1 85 ? 10.460 35.876 -6.825 1.00 32.59 85 PRO A O 1
ATOM 673 N N . GLY A 1 86 ? 9.852 33.769 -7.307 1.00 29.75 86 GLY A N 1
ATOM 674 C CA . GLY A 1 86 ? 10.584 33.130 -6.215 1.00 29.75 86 GLY A CA 1
ATOM 675 C C . GLY A 1 86 ? 11.946 32.660 -6.719 1.00 29.75 86 GLY A C 1
ATOM 676 O O . GLY A 1 86 ? 12.020 31.786 -7.581 1.00 29.75 86 GLY A O 1
ATOM 677 N N . GLN A 1 87 ? 13.022 33.269 -6.223 1.00 34.22 87 GLN A N 1
ATOM 678 C CA . GLN A 1 87 ? 14.383 32.777 -6.418 1.00 34.22 87 GLN A CA 1
ATOM 679 C C . GLN A 1 87 ? 14.600 31.548 -5.528 1.00 34.22 87 GLN A C 1
ATOM 681 O O . GLN A 1 87 ? 14.553 31.654 -4.306 1.00 34.22 87 GLN A O 1
ATOM 686 N N . SER A 1 88 ? 14.888 30.405 -6.143 1.00 33.50 88 SER A N 1
ATOM 687 C CA . SER A 1 88 ? 15.555 29.278 -5.493 1.00 33.50 88 SER A CA 1
ATOM 688 C C . SER A 1 88 ? 16.674 28.802 -6.412 1.00 33.50 88 SER A C 1
ATOM 690 O O . SER A 1 88 ? 16.463 28.611 -7.609 1.00 33.50 88 SER A O 1
ATOM 692 N N . GLU A 1 89 ? 17.858 28.692 -5.829 1.00 31.88 89 GLU A N 1
ATOM 693 C CA . GLU A 1 89 ? 19.169 28.551 -6.451 1.00 31.88 89 GLU A CA 1
ATOM 694 C C . GLU A 1 89 ? 19.257 27.481 -7.553 1.00 31.88 89 GLU A C 1
ATOM 696 O O . GLU A 1 89 ? 18.753 26.362 -7.445 1.00 31.88 89 GLU A O 1
ATOM 701 N N . GLU A 1 90 ? 19.954 27.851 -8.629 1.00 41.44 90 GLU A N 1
ATOM 702 C CA . GLU A 1 90 ? 20.294 27.008 -9.768 1.00 41.44 90 GLU A CA 1
ATOM 703 C C . GLU A 1 90 ? 21.158 25.810 -9.339 1.00 41.44 90 GLU A C 1
ATOM 705 O O . GLU A 1 90 ? 22.381 25.889 -9.243 1.00 41.44 90 GLU A O 1
ATOM 710 N N . SER A 1 91 ? 20.528 24.650 -9.170 1.00 38.06 91 SER A N 1
ATOM 711 C CA . SER A 1 91 ? 21.194 23.357 -9.325 1.00 38.06 91 SER A CA 1
ATOM 712 C C . SER A 1 91 ? 20.357 22.488 -10.264 1.00 38.06 91 SER A C 1
ATOM 714 O O . SER A 1 91 ? 19.372 21.887 -9.864 1.00 38.06 91 SER A O 1
ATOM 716 N N . GLY A 1 92 ? 20.695 22.519 -11.561 1.00 49.16 92 GLY A N 1
ATOM 717 C CA . GLY A 1 92 ? 20.141 21.667 -12.627 1.00 49.16 92 GLY A CA 1
ATOM 718 C C . GLY A 1 92 ? 18.697 21.186 -12.423 1.00 49.16 92 GLY A C 1
ATOM 719 O O . GLY A 1 92 ? 18.509 19.993 -12.203 1.00 49.16 92 GLY A O 1
ATOM 720 N N . GLN A 1 93 ? 17.719 22.102 -12.482 1.00 64.50 93 GLN A N 1
ATOM 721 C CA . GLN A 1 93 ? 16.311 21.837 -12.153 1.00 64.50 93 GLN A CA 1
ATOM 722 C C . GLN A 1 93 ? 15.796 20.542 -12.790 1.00 64.50 93 GLN A C 1
ATOM 724 O O . GLN A 1 93 ? 15.811 20.377 -14.014 1.00 64.50 93 GLN A O 1
ATOM 729 N N . GLU A 1 94 ? 15.322 19.638 -11.935 1.00 77.69 94 GLU A N 1
ATOM 730 C CA . GLU A 1 94 ? 14.474 18.533 -12.350 1.00 77.69 94 GLU A CA 1
ATOM 731 C C . GLU A 1 94 ? 13.200 19.124 -12.984 1.00 77.69 94 GLU A C 1
ATOM 733 O O . GLU A 1 94 ? 12.554 20.003 -12.416 1.00 77.69 94 GLU A O 1
ATOM 738 N N . LYS A 1 95 ? 12.884 18.697 -14.205 1.00 89.06 95 LYS A N 1
ATOM 739 C CA . LYS A 1 95 ? 11.730 19.111 -14.996 1.00 89.06 95 LYS A CA 1
ATOM 740 C C . LYS A 1 95 ? 10.877 17.890 -15.296 1.00 89.06 95 LYS A C 1
ATOM 742 O O . LYS A 1 95 ? 11.243 17.042 -16.118 1.00 89.06 95 LYS A O 1
ATOM 747 N N . ILE A 1 96 ? 9.755 17.827 -14.601 1.00 93.25 96 ILE A N 1
ATOM 748 C CA . ILE A 1 96 ? 8.704 16.833 -14.759 1.00 93.25 96 ILE A CA 1
ATOM 749 C C . ILE A 1 96 ? 7.362 17.561 -14.801 1.00 93.25 96 ILE A C 1
ATOM 751 O O . ILE A 1 96 ? 7.192 18.574 -14.124 1.00 93.25 96 ILE A O 1
ATOM 755 N N . ASP A 1 97 ? 6.444 17.042 -15.601 1.00 92.69 97 ASP A N 1
ATOM 756 C CA . ASP A 1 97 ? 5.058 17.481 -15.684 1.00 92.69 97 ASP A CA 1
ATOM 757 C C . ASP A 1 97 ? 4.133 16.255 -15.655 1.00 92.69 97 ASP A C 1
ATOM 759 O O . ASP A 1 97 ? 4.493 15.176 -16.142 1.00 92.69 97 ASP A O 1
ATOM 763 N N . ALA A 1 98 ? 2.959 16.407 -15.050 1.00 94.12 98 ALA A N 1
ATOM 764 C CA . ALA A 1 98 ? 1.956 15.356 -14.938 1.00 94.12 98 ALA A CA 1
ATOM 765 C C . ALA A 1 98 ? 0.602 15.881 -15.420 1.00 94.12 98 ALA A C 1
ATOM 767 O O . ALA A 1 98 ? 0.019 16.785 -14.823 1.00 94.12 98 ALA A O 1
ATOM 768 N N . GLU A 1 99 ? 0.089 15.280 -16.490 1.00 94.81 99 GLU A N 1
ATOM 769 C CA . GLU A 1 99 ? -1.251 15.545 -16.998 1.00 94.81 99 GLU A CA 1
ATOM 770 C C . GLU A 1 99 ? -2.255 14.807 -16.105 1.00 94.81 99 GLU A C 1
ATOM 772 O O . GLU A 1 99 ? -2.146 13.597 -15.898 1.00 94.81 99 GLU A O 1
ATOM 777 N N . LEU A 1 100 ? -3.215 15.540 -15.549 1.00 94.56 100 LEU A N 1
ATOM 778 C CA . LEU A 1 100 ? -4.290 15.008 -14.713 1.00 94.56 100 LEU A CA 1
ATOM 779 C C . LEU A 1 100 ? -5.579 14.904 -15.536 1.00 94.56 100 LEU A C 1
ATOM 781 O O . LEU A 1 100 ? -5.753 15.598 -16.539 1.00 94.56 100 LEU A O 1
ATOM 785 N N . ASN A 1 101 ? -6.522 14.080 -15.083 1.00 94.12 101 ASN A N 1
ATOM 786 C CA . ASN A 1 101 ? -7.869 14.006 -15.663 1.00 94.12 101 ASN A CA 1
ATOM 787 C C . ASN A 1 101 ? -8.707 15.286 -15.430 1.00 94.12 101 ASN A C 1
ATOM 789 O O . ASN A 1 101 ? -9.773 15.453 -16.020 1.00 94.12 101 ASN A O 1
ATOM 793 N N . HIS A 1 102 ? -8.201 16.197 -14.599 1.00 91.06 102 HIS A N 1
ATOM 794 C CA . HIS A 1 102 ? -8.737 17.525 -14.329 1.00 91.06 102 HIS A CA 1
ATOM 795 C C . HIS A 1 102 ? -7.653 18.590 -14.509 1.00 91.06 102 HIS A C 1
ATOM 797 O O . HIS A 1 102 ? -6.461 18.315 -14.395 1.00 91.06 102 HIS A O 1
ATOM 803 N N . THR A 1 103 ? -8.043 19.846 -14.722 1.00 90.81 103 THR A N 1
ATOM 804 C CA . THR A 1 103 ? -7.067 20.949 -14.703 1.00 90.81 103 THR A CA 1
ATOM 805 C C . THR A 1 103 ? -6.469 21.126 -13.296 1.00 90.81 103 THR A C 1
ATOM 807 O O . THR A 1 103 ? -7.103 20.769 -12.299 1.00 90.81 103 THR A O 1
ATOM 810 N N . PHE A 1 104 ? -5.271 21.713 -13.156 1.00 89.44 104 PHE A N 1
ATOM 811 C CA . PHE A 1 104 ? -4.692 21.969 -11.823 1.00 89.44 104 PHE A CA 1
ATOM 812 C C . PHE A 1 104 ? -5.610 22.794 -10.898 1.00 89.44 104 PHE A C 1
ATOM 814 O O . PHE A 1 104 ? -5.755 22.419 -9.734 1.00 89.44 104 PHE A O 1
ATOM 821 N N . PRO A 1 105 ? -6.300 23.862 -11.358 1.00 88.50 105 PRO A N 1
ATOM 822 C CA . PRO A 1 105 ? -7.261 24.581 -10.519 1.00 88.50 105 PRO A CA 1
ATOM 823 C C . PRO A 1 105 ? -8.435 23.722 -10.025 1.00 88.50 105 PRO A C 1
ATOM 825 O O . PRO A 1 105 ? -8.880 23.896 -8.892 1.00 88.50 105 PRO A O 1
ATOM 828 N N . GLU A 1 106 ? -8.950 22.805 -10.845 1.00 89.19 106 GLU A N 1
ATOM 829 C CA . GLU A 1 106 ? -10.006 21.863 -10.443 1.00 89.19 106 GLU A CA 1
ATOM 830 C C . GLU A 1 106 ? -9.470 20.820 -9.463 1.00 89.19 106 GLU A C 1
ATOM 832 O O . GLU A 1 106 ? -10.067 20.603 -8.411 1.00 89.19 106 GLU A O 1
ATOM 837 N N . SER A 1 107 ? -8.293 20.266 -9.747 1.00 90.25 107 SER A N 1
ATOM 838 C CA . SER A 1 107 ? -7.598 19.304 -8.886 1.00 90.25 107 SER A CA 1
ATOM 839 C C . SER A 1 107 ? -7.333 19.881 -7.490 1.00 90.25 107 SER A C 1
ATOM 841 O O . SER A 1 107 ? -7.597 19.225 -6.484 1.00 90.25 107 SER A O 1
ATOM 843 N N . ARG A 1 108 ? -6.915 21.155 -7.407 1.00 88.94 108 ARG A N 1
ATOM 844 C CA . ARG A 1 108 ? -6.784 21.903 -6.141 1.00 88.94 108 ARG A CA 1
ATOM 845 C C . ARG A 1 108 ? -8.112 21.997 -5.396 1.00 88.94 108 ARG A C 1
ATOM 847 O O . ARG A 1 108 ? -8.152 21.756 -4.195 1.00 88.94 108 ARG A O 1
ATOM 854 N N . LYS A 1 109 ? -9.212 22.334 -6.081 1.00 87.31 109 LYS A N 1
ATOM 855 C CA . LYS A 1 109 ? -10.548 22.407 -5.455 1.00 87.31 109 LYS A CA 1
ATOM 856 C C . LYS A 1 109 ? -10.983 21.050 -4.902 1.00 87.31 109 LYS A C 1
ATOM 858 O O . LYS A 1 109 ? -11.514 21.000 -3.794 1.00 87.31 109 LYS A O 1
ATOM 863 N N . ILE A 1 110 ? -10.736 19.971 -5.646 1.00 87.81 110 ILE A N 1
ATOM 864 C CA . ILE A 1 110 ? -11.015 18.600 -5.204 1.00 87.81 110 ILE A CA 1
ATOM 865 C C . ILE A 1 110 ? -10.199 18.287 -3.941 1.00 87.81 110 ILE A C 1
ATOM 867 O O . ILE A 1 110 ? -10.784 17.878 -2.937 1.00 87.81 110 ILE A O 1
ATOM 871 N N . PHE A 1 111 ? -8.893 18.571 -3.940 1.00 87.44 111 PHE A N 1
ATOM 872 C CA . PHE A 1 111 ? -8.021 18.378 -2.778 1.00 87.44 111 PHE A CA 1
ATOM 873 C C . PHE A 1 111 ? -8.481 19.184 -1.556 1.00 87.44 111 PHE A C 1
ATOM 875 O O . PHE A 1 111 ? -8.792 18.593 -0.526 1.00 87.44 111 PHE A O 1
ATOM 882 N N . TYR A 1 112 ? -8.638 20.508 -1.670 1.00 86.00 112 TYR A N 1
ATOM 883 C CA . TYR A 1 112 ? -9.050 21.369 -0.548 1.00 86.00 112 TYR A CA 1
ATOM 884 C C . TYR A 1 112 ? -10.477 21.118 -0.049 1.00 86.00 112 TYR A C 1
ATOM 886 O O . TYR A 1 112 ? -10.816 21.545 1.053 1.00 86.00 112 TYR A O 1
ATOM 894 N N . SER A 1 113 ? -11.314 20.402 -0.806 1.00 85.06 113 SER A N 1
ATOM 895 C CA . SER A 1 113 ? -12.608 19.933 -0.297 1.00 85.06 113 SER A CA 1
ATOM 896 C C . SER A 1 113 ? -12.477 18.852 0.788 1.00 85.06 113 SER A C 1
ATOM 898 O O . SER A 1 113 ? -13.484 18.472 1.386 1.00 85.06 113 SER A O 1
ATOM 900 N N . GLY A 1 114 ? -11.262 18.337 1.022 1.00 82.31 114 GLY A N 1
ATOM 901 C CA . GLY A 1 114 ? -10.977 17.240 1.946 1.00 82.31 114 GLY A CA 1
ATOM 902 C C . GLY A 1 114 ? -11.352 15.866 1.393 1.00 82.31 114 GLY A C 1
ATOM 903 O O . GLY A 1 114 ? -11.194 14.871 2.085 1.00 82.31 114 GLY A O 1
ATOM 904 N N . LYS A 1 115 ? -11.858 15.788 0.156 1.00 82.88 115 LYS A N 1
ATOM 905 C CA . LYS A 1 115 ? -12.363 14.557 -0.472 1.00 82.88 115 LYS A CA 1
ATOM 906 C C . LYS A 1 115 ? -11.343 13.884 -1.387 1.00 82.88 115 LYS A C 1
ATOM 908 O O . LYS A 1 115 ? -11.745 13.138 -2.272 1.00 82.88 115 LYS A O 1
ATOM 913 N N . CYS A 1 116 ? -10.054 14.161 -1.212 1.00 89.88 116 CYS A N 1
ATOM 914 C CA . CYS A 1 116 ? -8.997 13.527 -1.985 1.00 89.88 116 CYS A CA 1
ATOM 915 C C . CYS A 1 116 ? -7.735 13.319 -1.147 1.00 89.88 116 CYS A C 1
ATOM 917 O O . CYS A 1 116 ? -7.330 14.209 -0.400 1.00 89.88 116 CYS A O 1
ATOM 919 N N . VAL A 1 117 ? -7.083 12.168 -1.321 1.00 92.38 117 VAL A N 1
ATOM 920 C CA . VAL A 1 117 ? -5.822 11.840 -0.648 1.00 92.38 117 VAL A CA 1
ATOM 921 C C . VAL A 1 117 ? -4.636 12.025 -1.590 1.00 92.38 117 VAL A C 1
ATOM 923 O O . VAL A 1 117 ? -4.654 11.556 -2.723 1.00 92.38 117 VAL A O 1
ATOM 926 N N . LEU A 1 118 ? -3.580 12.670 -1.095 1.00 93.75 118 LEU A N 1
ATOM 927 C CA . LEU A 1 118 ? -2.255 12.663 -1.711 1.00 93.75 118 LEU A CA 1
ATOM 928 C C . LEU A 1 118 ? -1.239 12.191 -0.674 1.00 93.75 118 LEU A C 1
ATOM 930 O O . LEU A 1 118 ? -1.183 12.756 0.421 1.00 93.75 118 LEU A O 1
ATOM 934 N N . ALA A 1 119 ? -0.458 11.166 -0.999 1.00 95.88 119 ALA A N 1
ATOM 935 C CA . ALA A 1 119 ? 0.541 10.615 -0.087 1.00 95.88 119 ALA A CA 1
ATOM 936 C C . ALA A 1 119 ? 1.766 10.093 -0.841 1.00 95.88 119 ALA A C 1
ATOM 938 O O . ALA A 1 119 ? 1.651 9.612 -1.970 1.00 95.88 119 ALA A O 1
ATOM 939 N N . TYR A 1 120 ? 2.925 10.162 -0.192 1.00 96.31 120 TYR A N 1
ATOM 940 C CA . TYR A 1 120 ? 4.165 9.573 -0.676 1.00 96.31 120 TYR A CA 1
ATOM 941 C C . TYR A 1 120 ? 4.853 8.756 0.421 1.00 96.31 120 TYR A C 1
ATOM 943 O O . TYR A 1 120 ? 5.180 9.273 1.490 1.00 96.31 120 TYR A O 1
ATOM 951 N N . TYR A 1 121 ? 5.101 7.481 0.126 1.00 96.19 121 TYR A N 1
ATOM 952 C CA . TYR A 1 121 ? 5.799 6.539 0.992 1.00 96.19 121 TYR A CA 1
ATOM 953 C C . TYR A 1 121 ? 7.180 6.229 0.413 1.00 96.19 121 TYR A C 1
ATOM 955 O O . TYR A 1 121 ? 7.289 5.722 -0.700 1.00 96.19 121 TYR A O 1
ATOM 963 N N . LYS A 1 122 ? 8.236 6.528 1.173 1.00 93.12 122 LYS A N 1
ATOM 964 C CA . LYS A 1 122 ? 9.628 6.240 0.793 1.00 93.12 122 LYS A CA 1
ATOM 965 C C . LYS A 1 122 ? 9.998 4.779 1.073 1.00 93.12 122 LYS A C 1
ATOM 967 O O . LYS A 1 122 ? 9.300 4.085 1.819 1.00 93.12 122 LYS A O 1
ATOM 972 N N . ALA A 1 123 ? 11.109 4.325 0.496 1.00 88.19 123 ALA A N 1
ATOM 973 C CA . ALA A 1 123 ? 11.609 2.959 0.647 1.00 88.19 123 ALA A CA 1
ATOM 974 C C . ALA A 1 123 ? 12.011 2.602 2.093 1.00 88.19 123 ALA A C 1
ATOM 976 O O . ALA A 1 123 ? 11.770 1.488 2.541 1.00 88.19 123 ALA A O 1
ATOM 977 N N . ASP A 1 124 ? 12.559 3.551 2.856 1.00 81.38 124 ASP A N 1
ATOM 978 C CA . ASP A 1 124 ? 13.058 3.372 4.231 1.00 81.38 124 ASP A CA 1
ATOM 979 C C . ASP A 1 124 ? 11.966 3.456 5.315 1.00 81.38 124 ASP A C 1
ATOM 981 O O . ASP A 1 124 ? 12.251 3.668 6.497 1.00 81.38 124 ASP A O 1
ATOM 985 N N . ARG A 1 125 ? 10.698 3.300 4.924 1.00 83.00 125 ARG A N 1
ATOM 986 C CA . ARG A 1 125 ? 9.556 3.363 5.838 1.00 83.00 125 ARG A CA 1
ATOM 987 C C . ARG A 1 125 ? 9.591 2.222 6.858 1.00 83.00 125 ARG A C 1
ATOM 989 O O . ARG A 1 125 ? 9.753 1.053 6.516 1.00 83.00 125 ARG A O 1
ATOM 996 N N . ILE A 1 126 ? 9.367 2.573 8.119 1.00 80.69 126 ILE A N 1
ATOM 997 C CA . ILE A 1 126 ? 9.163 1.630 9.218 1.00 80.69 126 ILE A CA 1
ATOM 998 C C . ILE A 1 126 ? 7.899 2.066 9.947 1.00 80.69 126 ILE A C 1
ATOM 1000 O O . ILE A 1 126 ? 7.789 3.229 10.354 1.00 80.69 126 ILE A O 1
ATOM 1004 N N . PHE A 1 127 ? 6.960 1.137 10.125 1.00 85.12 127 PHE A N 1
ATOM 1005 C CA . PHE A 1 127 ? 5.771 1.419 10.911 1.00 85.12 127 PHE A CA 1
ATOM 1006 C C . PHE A 1 127 ? 6.136 1.580 12.381 1.00 85.12 127 PHE A C 1
ATOM 1008 O O . PHE A 1 127 ? 6.824 0.751 12.979 1.00 85.12 127 PHE A O 1
ATOM 1015 N N . TYR A 1 128 ? 5.616 2.649 12.966 1.00 87.06 128 TYR A N 1
ATOM 1016 C CA . TYR A 1 128 ? 5.658 2.888 14.393 1.00 87.06 128 TYR A CA 1
ATOM 1017 C C . TYR A 1 128 ? 4.399 3.640 14.804 1.00 87.06 128 TYR A C 1
ATOM 1019 O O . TYR A 1 128 ? 4.065 4.680 14.229 1.00 87.06 128 TYR A O 1
ATOM 1027 N N . ALA A 1 129 ? 3.728 3.130 15.831 1.00 83.38 129 ALA A N 1
ATOM 1028 C CA . ALA A 1 129 ? 2.606 3.786 16.473 1.00 83.38 129 ALA A CA 1
ATOM 1029 C C . ALA A 1 129 ? 2.984 4.254 17.876 1.00 83.38 129 ALA A C 1
ATOM 1031 O O . ALA A 1 129 ? 3.538 3.509 18.691 1.00 83.38 129 ALA A O 1
ATOM 1032 N N . SER A 1 130 ? 2.612 5.493 18.178 1.00 83.06 130 SER A N 1
ATOM 1033 C CA . SER A 1 130 ? 2.758 6.057 19.512 1.00 83.06 130 SER A CA 1
ATOM 1034 C C . SER A 1 130 ? 1.826 5.334 20.477 1.00 83.06 130 SER A C 1
ATOM 1036 O O . SER A 1 130 ? 0.606 5.356 20.308 1.00 83.06 130 SER A O 1
ATOM 1038 N N . LEU A 1 131 ? 2.399 4.739 21.521 1.00 82.12 131 LEU A N 1
ATOM 1039 C CA . LEU A 1 131 ? 1.624 4.144 22.599 1.00 82.12 131 LEU A CA 1
ATOM 1040 C C . LEU A 1 131 ? 1.108 5.254 23.530 1.00 82.12 131 LEU A C 1
ATOM 1042 O O . LEU A 1 131 ? 1.919 6.005 24.081 1.00 82.12 131 LEU A O 1
ATOM 1046 N N . PRO A 1 132 ? -0.217 5.399 23.698 1.00 77.50 132 PRO A N 1
ATOM 1047 C CA . PRO A 1 132 ? -0.777 6.399 24.594 1.00 77.50 132 PRO A CA 1
ATOM 1048 C C . PRO A 1 132 ? -0.439 6.067 26.052 1.00 77.50 132 PRO A C 1
ATOM 1050 O O . PRO A 1 132 ? -0.757 4.990 26.542 1.00 77.50 132 PRO A O 1
ATOM 1053 N N . ALA A 1 133 ? 0.163 7.019 26.770 1.00 73.56 133 ALA A N 1
ATOM 1054 C CA . ALA A 1 133 ? 0.324 6.925 28.226 1.00 73.56 133 ALA A CA 1
ATOM 1055 C C . ALA A 1 133 ? -0.965 7.296 28.986 1.00 73.56 133 ALA A C 1
ATOM 1057 O O . ALA A 1 133 ? -1.110 6.996 30.167 1.00 73.56 133 ALA A O 1
ATOM 1058 N N . HIS A 1 134 ? -1.878 8.003 28.321 1.00 78.88 134 HIS A N 1
ATOM 1059 C CA . HIS A 1 134 ? -3.159 8.451 28.851 1.00 78.88 134 HIS A CA 1
ATOM 1060 C C . HIS A 1 134 ? -4.174 8.568 27.713 1.00 78.88 134 HIS A C 1
ATOM 1062 O O . HIS A 1 134 ? -3.809 8.628 26.538 1.00 78.88 134 HIS A O 1
ATOM 1068 N N . VAL A 1 135 ? -5.456 8.610 28.072 1.00 80.12 135 VAL A N 1
ATOM 1069 C CA . VAL A 1 135 ? -6.537 8.830 27.111 1.00 80.12 135 VAL A CA 1
ATOM 1070 C C . VAL A 1 135 ? -6.501 10.281 26.640 1.00 80.12 135 VAL A C 1
ATOM 1072 O O . VAL A 1 135 ? -6.679 11.204 27.436 1.00 80.12 135 VAL A O 1
ATOM 1075 N N . GLU A 1 136 ? -6.327 10.473 25.338 1.00 82.25 136 GLU A N 1
ATOM 1076 C CA . GLU A 1 136 ? -6.441 11.767 24.675 1.00 82.25 136 GLU A CA 1
ATOM 1077 C C . GLU A 1 136 ? -7.368 11.664 23.465 1.00 82.25 136 GLU A C 1
ATOM 1079 O O . GLU A 1 136 ? -7.427 10.639 22.785 1.00 82.25 136 GLU A O 1
ATOM 1084 N N . LYS A 1 137 ? -8.115 12.738 23.195 1.00 82.62 137 LYS A N 1
ATOM 1085 C CA . LYS A 1 137 ? -8.960 12.802 22.006 1.00 82.62 137 LYS A CA 1
ATOM 1086 C C . LYS A 1 137 ? -8.092 13.117 20.795 1.00 82.62 137 LYS A C 1
ATOM 1088 O O . LYS A 1 137 ? -7.490 14.189 20.731 1.00 82.62 137 LYS A O 1
ATOM 1093 N N . VAL A 1 138 ? -8.083 12.220 19.816 1.00 85.56 138 VAL A N 1
ATOM 1094 C CA . VAL A 1 138 ? -7.328 12.418 18.575 1.00 85.56 138 VAL A CA 1
ATOM 1095 C C . VAL A 1 138 ? -8.059 13.407 17.667 1.00 85.56 138 VAL A C 1
ATOM 1097 O O . VAL A 1 138 ? -9.224 13.217 17.313 1.00 85.56 138 VAL A O 1
ATOM 1100 N N . ASN A 1 139 ? -7.361 14.472 17.271 1.00 83.81 139 ASN A N 1
ATOM 1101 C CA . ASN A 1 139 ? -7.865 15.470 16.331 1.00 83.81 139 ASN A CA 1
ATOM 1102 C C . ASN A 1 139 ? -7.264 15.224 14.946 1.00 83.81 139 ASN A C 1
ATOM 1104 O O . ASN A 1 139 ? -6.217 15.773 14.603 1.00 83.81 139 ASN A O 1
ATOM 1108 N N . LEU A 1 140 ? -7.945 14.408 14.143 1.00 85.69 140 LEU A N 1
ATOM 1109 C CA . LEU A 1 140 ? -7.574 14.220 12.741 1.00 85.69 140 LEU A CA 1
ATOM 1110 C C . LEU A 1 140 ? -7.775 15.527 11.949 1.00 85.69 140 LEU A C 1
ATOM 1112 O O . LEU A 1 140 ? -8.663 16.341 12.250 1.00 85.69 140 LEU A O 1
ATOM 1116 N N . ARG A 1 141 ? -6.945 15.742 10.927 1.00 85.12 141 ARG A N 1
ATOM 1117 C CA . ARG A 1 141 ? -7.023 16.901 10.025 1.00 85.12 141 ARG A CA 1
ATOM 1118 C C . ARG A 1 141 ? -7.816 16.553 8.773 1.00 85.12 141 ARG A C 1
ATOM 1120 O O . ARG A 1 141 ? -7.902 15.395 8.392 1.00 85.12 141 ARG A O 1
ATOM 1127 N N . ASP A 1 142 ? -8.430 17.564 8.161 1.00 79.50 142 ASP A N 1
ATOM 1128 C CA . ASP A 1 142 ? -9.145 17.383 6.886 1.00 79.50 142 ASP A CA 1
ATOM 1129 C C . ASP A 1 142 ? -8.177 17.204 5.719 1.00 79.50 142 ASP A C 1
ATOM 1131 O O . ASP A 1 142 ? -8.537 16.632 4.698 1.00 79.50 142 ASP A O 1
ATOM 1135 N N . LEU A 1 143 ? -6.956 17.717 5.882 1.00 84.19 143 LEU A N 1
ATOM 1136 C CA . LEU A 1 143 ? -5.919 17.756 4.870 1.00 84.19 143 LEU A CA 1
ATOM 1137 C C . LEU A 1 143 ? -4.584 17.388 5.511 1.00 84.19 143 LEU A C 1
ATOM 1139 O O . LEU A 1 143 ? -4.226 17.898 6.578 1.00 84.19 143 LEU A O 1
ATOM 1143 N N . TYR A 1 144 ? -3.854 16.528 4.817 1.00 87.75 144 TYR A N 1
ATOM 1144 C CA . TYR A 1 144 ? -2.496 16.128 5.142 1.00 87.75 144 TYR A CA 1
ATOM 1145 C C . TYR A 1 144 ? -1.626 16.379 3.915 1.00 87.75 144 TYR A C 1
ATOM 1147 O O . TYR A 1 144 ? -2.032 16.073 2.791 1.00 87.75 144 TYR A O 1
ATOM 1155 N N . GLY A 1 145 ? -0.436 16.929 4.130 1.00 85.06 145 GLY A N 1
ATOM 1156 C CA . GLY A 1 145 ? 0.580 17.055 3.098 1.00 85.06 145 GLY A CA 1
ATOM 1157 C C . GLY A 1 145 ? 1.024 15.692 2.563 1.00 85.06 145 GLY A C 1
ATOM 1158 O O . GLY A 1 145 ? 0.821 14.639 3.184 1.00 85.06 145 GLY A O 1
ATOM 1159 N N . VAL A 1 146 ? 1.666 15.724 1.398 1.00 88.31 146 VAL A N 1
ATOM 1160 C CA . VAL A 1 146 ? 2.098 14.523 0.669 1.00 88.31 146 VAL A CA 1
ATOM 1161 C C . VAL A 1 146 ? 3.043 13.666 1.521 1.00 88.31 146 VAL A C 1
ATOM 1163 O O . VAL A 1 146 ? 2.903 12.448 1.559 1.00 88.31 146 VAL A O 1
ATOM 1166 N N . ASN A 1 147 ? 3.942 14.306 2.271 1.00 86.62 147 ASN A N 1
ATOM 1167 C CA . ASN A 1 147 ? 4.971 13.641 3.077 1.00 86.62 147 ASN A CA 1
ATOM 1168 C C . ASN A 1 147 ? 4.586 13.426 4.555 1.00 86.62 147 ASN A C 1
ATOM 1170 O O . ASN A 1 147 ? 5.391 12.912 5.329 1.00 86.62 147 ASN A O 1
ATOM 1174 N N . GLU A 1 148 ? 3.395 13.858 4.984 1.00 88.75 148 GLU A N 1
ATOM 1175 C CA . GLU A 1 148 ? 2.974 13.723 6.385 1.00 88.75 148 GLU A CA 1
ATOM 1176 C C . GLU A 1 148 ? 2.598 12.277 6.743 1.00 88.75 148 GLU A C 1
ATOM 1178 O O . GLU A 1 148 ? 2.255 11.477 5.879 1.00 88.75 148 GLU A O 1
ATOM 1183 N N . THR A 1 149 ? 2.654 11.913 8.025 1.00 88.19 149 THR A N 1
ATOM 1184 C CA . THR A 1 149 ? 2.539 10.503 8.442 1.00 88.19 149 THR A CA 1
ATOM 1185 C C . THR A 1 149 ? 1.588 10.309 9.630 1.00 88.19 149 THR A C 1
ATOM 1187 O O . THR A 1 149 ? 2.047 9.974 10.729 1.00 88.19 149 THR A O 1
ATOM 1190 N N . PRO A 1 150 ? 0.268 10.543 9.475 1.00 91.81 150 PRO A N 1
ATOM 1191 C CA . PRO A 1 150 ? -0.691 10.421 10.576 1.00 91.81 150 PRO A CA 1
ATOM 1192 C C . PRO A 1 150 ? -0.762 9.030 11.211 1.00 91.81 150 PRO A C 1
ATOM 1194 O O . PRO A 1 150 ? -1.227 8.925 12.343 1.00 91.81 150 PRO A O 1
ATOM 1197 N N . ARG A 1 151 ? -0.277 7.970 10.545 1.00 92.81 151 ARG A N 1
ATOM 1198 C CA . ARG A 1 151 ? -0.246 6.597 11.093 1.00 92.81 151 ARG A CA 1
ATOM 1199 C C . ARG A 1 151 ? 0.344 6.466 12.499 1.00 92.81 151 ARG A C 1
ATOM 1201 O O . ARG A 1 151 ? -0.029 5.548 13.222 1.00 92.81 151 ARG A O 1
ATOM 1208 N N . GLN A 1 152 ? 1.216 7.384 12.919 1.00 90.44 152 GLN A N 1
ATOM 1209 C CA . GLN A 1 152 ? 1.779 7.382 14.274 1.00 90.44 152 GLN A CA 1
ATOM 1210 C C . GLN A 1 152 ? 0.709 7.536 15.366 1.00 90.44 152 GLN A C 1
ATOM 1212 O O . GLN A 1 152 ? 0.906 7.054 16.483 1.00 90.44 152 GLN A O 1
ATOM 1217 N N . ASP A 1 153 ? -0.425 8.160 15.045 1.00 91.81 153 ASP A N 1
ATOM 1218 C CA . ASP A 1 153 ? -1.562 8.334 15.950 1.00 91.81 153 ASP A CA 1
ATOM 1219 C C . ASP A 1 153 ? -2.584 7.191 15.844 1.00 91.81 153 ASP A C 1
ATOM 1221 O O . ASP A 1 153 ? -3.632 7.242 16.483 1.00 91.81 153 ASP A O 1
ATOM 1225 N N . PHE A 1 154 ? -2.299 6.131 15.078 1.00 93.88 154 PHE A N 1
ATOM 1226 C CA . PHE A 1 154 ? -3.254 5.049 14.834 1.00 93.88 154 PHE A CA 1
ATOM 1227 C C . PHE A 1 154 ? -3.719 4.357 16.121 1.00 93.88 154 PHE A C 1
ATOM 1229 O O . PHE A 1 154 ? -4.918 4.245 16.362 1.00 93.88 154 PHE A O 1
ATOM 1236 N N . VAL A 1 155 ? -2.796 3.956 17.000 1.00 94.19 155 VAL A N 1
ATOM 1237 C CA . VAL A 1 155 ? -3.160 3.300 18.272 1.00 94.19 155 VAL A CA 1
ATOM 1238 C C . VAL A 1 155 ? -3.913 4.258 19.201 1.00 94.19 155 VAL A C 1
ATOM 1240 O O . VAL A 1 155 ? -4.878 3.859 19.851 1.00 94.19 155 VAL A O 1
ATOM 1243 N N . LYS A 1 156 ? -3.537 5.542 19.218 1.00 92.75 156 LYS A N 1
ATOM 1244 C CA . LYS A 1 156 ? -4.275 6.578 19.955 1.00 92.75 156 LYS A CA 1
ATOM 1245 C C . LYS A 1 156 ? -5.694 6.743 19.418 1.00 92.75 156 LYS A C 1
ATOM 1247 O O . LYS A 1 156 ? -6.628 6.908 20.197 1.00 92.75 156 LYS A O 1
ATOM 1252 N N . TYR A 1 157 ? -5.867 6.666 18.100 1.00 93.12 157 TYR A N 1
ATOM 1253 C CA . TYR A 1 157 ? -7.171 6.749 17.456 1.00 93.12 157 TYR A CA 1
ATOM 1254 C C . TYR A 1 157 ? -8.063 5.567 17.849 1.00 93.12 157 TYR A C 1
ATOM 1256 O O . TYR A 1 157 ? -9.218 5.771 18.225 1.00 93.12 157 TYR A O 1
ATOM 1264 N N . LEU A 1 158 ? -7.519 4.345 17.860 1.00 94.62 158 LEU A N 1
ATOM 1265 C CA . LEU A 1 158 ? -8.241 3.172 18.360 1.00 94.62 158 LEU A CA 1
ATOM 1266 C C . LEU A 1 158 ? -8.672 3.347 19.824 1.00 94.62 158 LEU A C 1
ATOM 1268 O O . LEU A 1 158 ? -9.808 3.018 20.177 1.00 94.62 158 LEU A O 1
ATOM 1272 N N . LEU A 1 159 ? -7.795 3.898 20.669 1.00 93.94 159 LEU A N 1
ATOM 1273 C CA . LEU A 1 159 ? -8.123 4.188 22.063 1.00 93.94 159 LEU A CA 1
ATOM 1274 C C . LEU A 1 159 ? -9.242 5.239 22.179 1.00 93.94 159 LEU A C 1
ATOM 1276 O O . LEU A 1 159 ? -10.197 5.017 22.922 1.00 93.94 159 LEU A O 1
ATOM 1280 N N . ASP A 1 160 ? -9.189 6.341 21.417 1.00 92.38 160 ASP A N 1
ATOM 1281 C CA . ASP A 1 160 ? -10.273 7.342 21.371 1.00 92.38 160 ASP A CA 1
ATOM 1282 C C . ASP A 1 160 ? -11.614 6.708 20.963 1.00 92.38 160 ASP A C 1
ATOM 1284 O O . ASP A 1 160 ? -12.661 7.020 21.545 1.00 92.38 160 ASP A O 1
ATOM 1288 N N . LEU A 1 161 ? -11.603 5.775 20.005 1.00 93.00 161 LEU A N 1
ATOM 1289 C CA . LEU A 1 161 ? -12.799 5.030 19.614 1.00 93.00 161 LEU A CA 1
ATOM 1290 C C . LEU A 1 161 ? -13.335 4.164 20.756 1.00 93.00 161 LEU A C 1
ATOM 1292 O O . LEU A 1 161 ? -14.523 4.274 21.064 1.00 93.00 161 LEU A O 1
ATOM 1296 N N . LYS A 1 162 ? -12.489 3.371 21.426 1.00 94.00 162 LYS A N 1
ATOM 1297 C CA . LYS A 1 162 ? -12.910 2.528 22.563 1.00 94.00 162 LYS A CA 1
ATOM 1298 C C . LYS A 1 162 ? -13.466 3.349 23.722 1.00 94.00 162 LYS A C 1
ATOM 1300 O O . LYS A 1 162 ? -14.511 3.016 24.280 1.00 94.00 162 LYS A O 1
ATOM 1305 N N . MET A 1 163 ? -12.839 4.478 24.028 1.00 92.81 163 MET A N 1
ATOM 1306 C CA . MET A 1 163 ? -13.336 5.389 25.059 1.00 92.81 163 MET A CA 1
ATOM 1307 C C . MET A 1 163 ? -14.652 6.050 24.640 1.00 92.81 163 MET A C 1
ATOM 1309 O O . MET A 1 163 ? -15.575 6.172 25.449 1.00 92.81 163 MET A O 1
ATOM 1313 N N . THR A 1 164 ? -14.790 6.425 23.364 1.00 91.94 164 THR A N 1
ATOM 1314 C CA . THR A 1 164 ? -16.060 6.939 22.838 1.00 91.94 164 THR A CA 1
ATOM 1315 C C . THR A 1 164 ? -17.169 5.886 22.913 1.00 91.94 164 THR A C 1
ATOM 1317 O O . THR A 1 164 ? -18.301 6.240 23.245 1.00 91.94 164 THR A O 1
ATOM 1320 N N . GLU A 1 165 ? -16.866 4.621 22.615 1.00 94.06 165 GLU A N 1
ATOM 1321 C CA . GLU A 1 165 ? -17.790 3.486 22.723 1.00 94.06 165 GLU A CA 1
ATOM 1322 C C . GLU A 1 165 ? -18.299 3.345 24.164 1.00 94.06 165 GLU A C 1
ATOM 1324 O O . GLU A 1 165 ? -19.508 3.411 24.398 1.00 94.06 165 GLU A O 1
ATOM 1329 N N . ALA A 1 166 ? -17.390 3.260 25.141 1.00 93.06 166 ALA A N 1
ATOM 1330 C CA . ALA A 1 166 ? -17.731 3.116 26.557 1.00 93.06 166 ALA A CA 1
ATOM 1331 C C . ALA A 1 166 ? -18.598 4.280 27.078 1.00 93.06 166 ALA A C 1
ATOM 1333 O O . ALA A 1 166 ? -19.618 4.067 27.743 1.00 93.06 166 ALA A O 1
ATOM 1334 N N . LEU A 1 167 ? -18.248 5.522 26.724 1.00 93.31 167 LEU A N 1
ATOM 1335 C CA . LEU A 1 167 ? -19.030 6.711 27.083 1.00 93.31 167 LEU A CA 1
ATOM 1336 C C . LEU A 1 167 ? -20.398 6.746 26.390 1.00 93.31 167 LEU A C 1
ATOM 1338 O O . LEU A 1 167 ? -21.371 7.218 26.980 1.00 93.31 167 LEU A O 1
ATOM 1342 N N . ALA A 1 168 ? -20.495 6.263 25.148 1.00 93.88 168 ALA A N 1
ATOM 1343 C CA . ALA A 1 168 ? -21.762 6.169 24.432 1.00 93.88 168 ALA A CA 1
ATOM 1344 C C . ALA A 1 168 ? -22.699 5.150 25.093 1.00 93.88 168 ALA A C 1
ATOM 1346 O O . ALA A 1 168 ? -23.873 5.467 25.285 1.00 93.88 168 ALA A O 1
ATOM 1347 N N . VAL A 1 169 ? -22.182 3.990 25.513 1.00 94.25 169 VAL A N 1
ATOM 1348 C CA . VAL A 1 169 ? -22.946 2.984 26.272 1.00 94.25 169 VAL A CA 1
ATOM 1349 C C . VAL A 1 169 ? -23.446 3.568 27.594 1.00 94.25 169 VAL A C 1
ATOM 1351 O O . VAL A 1 169 ? -24.647 3.541 27.855 1.00 94.25 169 VAL A O 1
ATOM 1354 N N . SER A 1 170 ? -22.551 4.163 28.390 1.00 93.75 170 SER A N 1
ATOM 1355 C CA . SER A 1 170 ? -22.902 4.775 29.682 1.00 93.75 170 SER A CA 1
ATOM 1356 C C . SER A 1 170 ? -23.913 5.924 29.536 1.00 93.75 170 SER A C 1
ATOM 1358 O O . SER A 1 170 ? -24.841 6.062 30.330 1.00 93.75 170 SER A O 1
ATOM 1360 N N . GLY A 1 171 ? -23.790 6.717 28.469 1.00 93.06 171 GLY A N 1
ATOM 1361 C CA . GLY A 1 171 ? -24.700 7.816 28.145 1.00 93.06 171 GLY A CA 1
ATOM 1362 C C . GLY A 1 171 ? -25.987 7.413 27.415 1.00 93.06 171 GLY A C 1
ATOM 1363 O O . GLY A 1 171 ? -26.686 8.305 26.932 1.00 93.06 171 GLY A O 1
ATOM 1364 N N . GLY A 1 172 ? -26.284 6.116 27.263 1.00 93.19 172 GLY A N 1
ATOM 1365 C CA . GLY A 1 172 ? -27.500 5.617 26.602 1.00 93.19 172 GLY A CA 1
ATOM 1366 C C . GLY A 1 172 ? -27.559 5.832 25.080 1.00 93.19 172 GLY A C 1
ATOM 1367 O O . GLY A 1 172 ? -28.619 5.685 24.477 1.00 93.19 172 GLY A O 1
ATOM 1368 N N . LYS A 1 173 ? -26.440 6.177 24.435 1.00 93.69 173 LYS A N 1
ATOM 1369 C CA . LYS A 1 173 ? -26.319 6.395 22.981 1.00 93.69 173 LYS A CA 1
ATOM 1370 C C . LYS A 1 173 ? -25.982 5.081 22.272 1.00 93.69 173 LYS A C 1
ATOM 1372 O O . LYS A 1 173 ? -24.887 4.923 21.729 1.00 93.69 173 LYS A O 1
ATOM 1377 N N . THR A 1 174 ? -26.921 4.141 22.294 1.00 91.75 174 THR A N 1
ATOM 1378 C CA . THR A 1 174 ? -26.738 2.771 21.783 1.00 91.75 174 THR A CA 1
ATOM 1379 C C . THR A 1 174 ? -26.322 2.724 20.313 1.00 91.75 174 THR A C 1
ATOM 1381 O O . THR A 1 174 ? -25.403 1.985 19.981 1.00 91.75 174 THR A O 1
ATOM 1384 N N . GLU A 1 175 ? -26.912 3.561 19.454 1.00 92.00 175 GLU A N 1
ATOM 1385 C CA . GLU A 1 175 ? -26.581 3.625 18.021 1.00 92.00 175 GLU A CA 1
ATOM 1386 C C . GLU A 1 175 ? -25.110 3.991 17.778 1.00 92.00 175 GLU A C 1
ATOM 1388 O O . GLU A 1 175 ? -24.416 3.338 17.005 1.00 92.00 175 GLU A O 1
ATOM 1393 N N . LYS A 1 176 ? -24.595 4.996 18.497 1.00 90.62 176 LYS A N 1
ATOM 1394 C CA . LYS A 1 176 ? -23.195 5.418 18.367 1.00 90.62 176 LYS A CA 1
ATOM 1395 C C . LYS A 1 176 ? -22.222 4.343 18.860 1.00 90.62 176 LYS A C 1
ATOM 1397 O O . LYS A 1 176 ? -21.149 4.187 18.285 1.00 90.62 176 LYS A O 1
ATOM 1402 N N . ALA A 1 177 ? -22.570 3.638 19.938 1.00 94.38 177 ALA A N 1
ATOM 1403 C CA . ALA A 1 177 ? -21.760 2.528 20.432 1.00 94.38 177 ALA A CA 1
ATOM 1404 C C . ALA A 1 177 ? -21.721 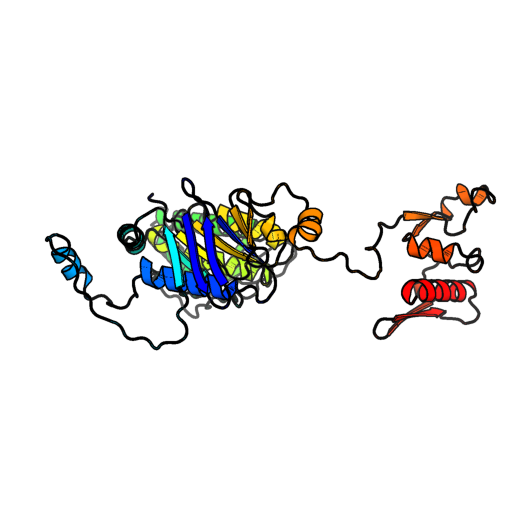1.376 19.416 1.00 94.38 177 ALA A C 1
ATOM 1406 O O . ALA A 1 177 ? -20.649 0.841 19.149 1.00 94.38 177 ALA A O 1
ATOM 1407 N N . GLU A 1 178 ? -22.863 1.047 18.806 1.00 94.00 178 GLU A N 1
ATOM 1408 C CA . GLU A 1 178 ? -22.945 -0.005 17.790 1.00 94.00 178 GLU A CA 1
ATOM 1409 C C . GLU A 1 178 ? -22.130 0.332 16.539 1.00 94.00 178 GLU A C 1
ATOM 1411 O O . GLU A 1 178 ? -21.352 -0.496 16.084 1.00 94.00 178 GLU A O 1
ATOM 1416 N N . GLN A 1 179 ? -22.194 1.577 16.056 1.00 93.38 179 GLN A N 1
ATOM 1417 C CA . GLN A 1 179 ? -21.362 2.032 14.933 1.00 93.38 179 GLN A CA 1
ATOM 1418 C C . GLN A 1 179 ? -19.862 1.815 15.190 1.00 93.38 179 GLN A C 1
ATOM 1420 O O . GLN A 1 179 ? -19.129 1.404 14.293 1.00 93.38 179 GLN A O 1
ATOM 1425 N N . ILE A 1 180 ? -19.390 2.060 16.418 1.00 93.88 180 ILE A N 1
ATOM 1426 C CA . ILE A 1 180 ? -17.981 1.838 16.774 1.00 93.88 180 ILE A CA 1
ATOM 1427 C C . ILE A 1 180 ? -17.667 0.338 16.871 1.00 93.88 180 ILE A C 1
ATOM 1429 O O . ILE A 1 180 ? -16.602 -0.085 16.421 1.00 93.88 180 ILE A O 1
ATOM 1433 N N . ARG A 1 181 ? -18.585 -0.487 17.393 1.00 95.38 181 ARG A N 1
ATOM 1434 C CA . ARG A 1 181 ? -18.426 -1.953 17.383 1.00 95.38 181 ARG A CA 1
ATOM 1435 C C . ARG A 1 181 ? -18.314 -2.505 15.968 1.00 95.38 181 ARG A C 1
ATOM 1437 O O . ARG A 1 181 ? -17.402 -3.283 15.695 1.00 95.38 181 ARG A O 1
ATOM 1444 N N . GLU A 1 182 ? -19.182 -2.062 15.064 1.00 95.38 182 GLU A N 1
ATOM 1445 C CA . GLU A 1 182 ? -19.124 -2.426 13.647 1.00 95.38 182 GLU A CA 1
ATOM 1446 C C . GLU A 1 182 ? -17.809 -1.980 12.999 1.00 95.38 182 GLU A C 1
ATOM 1448 O O . GLU A 1 182 ? -17.212 -2.737 12.232 1.00 95.38 182 GLU A O 1
ATOM 1453 N N . TRP A 1 183 ? -17.320 -0.781 13.333 1.00 95.50 183 TRP A N 1
ATOM 1454 C CA . TRP A 1 183 ? -16.022 -0.291 12.867 1.00 95.50 183 TRP A CA 1
ATOM 1455 C C . TRP A 1 183 ? -14.882 -1.232 13.291 1.00 95.50 183 TRP A C 1
ATOM 1457 O O . TRP A 1 183 ? -14.076 -1.631 12.450 1.00 95.50 183 TRP A O 1
ATOM 1467 N N . PHE A 1 184 ? -14.847 -1.669 14.558 1.00 96.88 184 PHE A N 1
ATOM 1468 C CA . PHE A 1 184 ? -13.839 -2.624 15.042 1.00 96.88 184 PHE A CA 1
ATOM 1469 C C . PHE A 1 184 ? -13.981 -4.012 14.407 1.00 96.88 184 PHE A C 1
ATOM 1471 O O . PHE A 1 184 ? -12.971 -4.624 14.067 1.00 96.88 184 PHE A O 1
ATOM 1478 N N . ALA A 1 185 ? -15.206 -4.492 14.183 1.00 96.75 185 ALA A N 1
ATOM 1479 C CA . ALA A 1 185 ? -15.436 -5.761 13.492 1.00 96.75 185 ALA A CA 1
ATOM 1480 C C . ALA A 1 185 ? -14.905 -5.728 12.046 1.00 96.75 185 ALA A C 1
ATOM 1482 O O . ALA A 1 185 ? -14.320 -6.699 11.561 1.00 96.75 185 ALA A O 1
ATOM 1483 N N . ARG A 1 186 ? -15.058 -4.592 11.355 1.00 96.25 186 ARG A N 1
ATOM 1484 C CA . ARG A 1 186 ? -14.502 -4.396 10.009 1.00 96.25 186 ARG A CA 1
ATOM 1485 C C . ARG A 1 186 ? -12.981 -4.256 10.021 1.00 96.25 186 ARG A C 1
ATOM 1487 O O . ARG A 1 186 ? -12.338 -4.817 9.136 1.00 96.25 186 ARG A O 1
ATOM 1494 N N . LEU A 1 187 ? -12.411 -3.582 11.023 1.00 96.88 187 LEU A N 1
ATOM 1495 C CA . LEU A 1 187 ? -10.961 -3.536 11.236 1.00 96.88 187 LEU A CA 1
ATOM 1496 C C . LEU A 1 187 ? -10.384 -4.943 11.428 1.00 96.88 187 LEU A C 1
ATOM 1498 O O . LEU A 1 187 ? -9.403 -5.295 10.781 1.00 96.88 187 LEU A O 1
ATOM 1502 N N . GLU A 1 188 ? -11.008 -5.762 12.273 1.00 97.81 188 GLU A N 1
ATOM 1503 C CA . GLU A 1 188 ? -10.591 -7.148 12.489 1.00 97.81 188 GLU A CA 1
ATOM 1504 C C . GLU A 1 188 ? -10.699 -7.972 11.198 1.00 97.81 188 GLU A C 1
ATOM 1506 O O . GLU A 1 188 ? -9.760 -8.678 10.842 1.00 97.81 188 GLU A O 1
ATOM 1511 N N . SER A 1 189 ? -11.788 -7.826 10.436 1.00 96.56 189 SER A N 1
ATOM 1512 C CA . SER A 1 189 ? -11.928 -8.483 9.128 1.00 96.56 189 SER A CA 1
ATOM 1513 C C . SER A 1 189 ? -10.848 -8.049 8.131 1.00 96.56 189 SER A C 1
ATOM 1515 O O . SER A 1 189 ? -10.358 -8.877 7.362 1.00 96.56 189 SER A O 1
ATOM 1517 N N . LEU A 1 190 ? -10.452 -6.775 8.144 1.00 96.25 190 LEU A N 1
ATOM 1518 C CA . LEU A 1 190 ? -9.351 -6.276 7.326 1.00 96.25 190 LEU A CA 1
ATOM 1519 C C . LEU A 1 190 ? -8.014 -6.899 7.750 1.00 96.25 190 LEU A C 1
ATOM 1521 O O . LEU A 1 190 ? -7.268 -7.371 6.895 1.00 96.25 190 LEU A O 1
ATOM 1525 N N . LEU A 1 191 ? -7.736 -6.953 9.054 1.00 96.81 191 LEU A N 1
ATOM 1526 C CA . LEU A 1 191 ? -6.533 -7.595 9.587 1.00 96.81 191 LEU A CA 1
ATOM 1527 C C . LEU A 1 191 ? -6.484 -9.084 9.221 1.00 96.81 191 LEU A C 1
ATOM 1529 O O . LEU A 1 191 ? -5.454 -9.538 8.739 1.00 96.81 191 LEU A O 1
ATOM 1533 N N . ARG A 1 192 ? -7.597 -9.822 9.335 1.00 96.62 192 ARG A N 1
ATOM 1534 C CA . ARG A 1 192 ? -7.692 -11.229 8.890 1.00 96.62 192 ARG A CA 1
ATOM 1535 C C . ARG A 1 192 ? -7.299 -11.408 7.428 1.00 96.62 192 ARG A C 1
ATOM 1537 O O . ARG A 1 192 ? -6.561 -12.330 7.110 1.00 96.62 192 ARG A O 1
ATOM 1544 N N . LYS A 1 193 ? -7.752 -10.508 6.548 1.00 93.56 193 LYS A N 1
ATOM 1545 C CA . LYS A 1 193 ? -7.404 -10.537 5.119 1.00 93.56 193 LYS A CA 1
ATOM 1546 C C . LYS A 1 193 ? -5.926 -10.248 4.876 1.00 93.56 193 LYS A C 1
ATOM 1548 O O . LYS A 1 193 ? -5.315 -10.937 4.075 1.00 93.56 193 LYS A O 1
ATOM 1553 N N . ILE A 1 194 ? -5.357 -9.250 5.557 1.00 93.25 194 ILE A N 1
ATOM 1554 C CA . ILE A 1 194 ? -3.939 -8.885 5.403 1.00 93.25 194 ILE A CA 1
ATOM 1555 C C . ILE A 1 194 ? -3.023 -9.998 5.932 1.00 93.25 194 ILE A C 1
ATOM 1557 O O . ILE A 1 194 ? -2.000 -10.278 5.317 1.00 93.25 194 ILE A O 1
ATOM 1561 N N . PHE A 1 195 ? -3.381 -10.615 7.061 1.00 92.69 195 PHE A N 1
ATOM 1562 C CA . PHE A 1 195 ? -2.600 -11.677 7.710 1.00 92.69 195 PHE A CA 1
ATOM 1563 C C . PHE A 1 195 ? -2.898 -13.083 7.179 1.00 92.69 195 PHE A C 1
ATOM 1565 O O . PHE A 1 195 ? -2.202 -14.023 7.563 1.00 92.69 195 PHE A O 1
ATOM 1572 N N . GLU A 1 196 ? -3.927 -13.220 6.342 1.00 92.31 196 GLU A N 1
ATOM 1573 C CA . GLU A 1 196 ? -4.438 -14.492 5.816 1.00 92.31 196 GLU A CA 1
ATOM 1574 C C . GLU A 1 196 ? -4.721 -15.527 6.911 1.00 92.31 196 GLU A C 1
ATOM 1576 O O . GLU A 1 196 ? -4.410 -16.711 6.792 1.00 92.31 196 GLU A O 1
ATOM 1581 N N . ASP A 1 197 ? -5.321 -15.059 8.004 1.00 94.88 197 ASP A N 1
ATOM 1582 C CA . ASP A 1 197 ? -5.639 -15.882 9.164 1.00 94.88 197 ASP A CA 1
ATOM 1583 C C . ASP A 1 197 ? -7.031 -15.534 9.694 1.00 94.88 197 ASP A C 1
ATOM 1585 O O . ASP A 1 197 ? -7.233 -14.504 10.337 1.00 94.88 197 ASP A O 1
ATOM 1589 N N . ASP A 1 198 ? -7.994 -16.424 9.452 1.00 95.06 198 ASP A N 1
ATOM 1590 C CA . ASP A 1 198 ? -9.379 -16.273 9.909 1.00 95.06 198 ASP A CA 1
ATOM 1591 C C . ASP A 1 198 ? -9.532 -16.366 11.437 1.00 95.06 198 ASP A C 1
ATOM 1593 O O . ASP A 1 198 ? -10.552 -15.941 11.986 1.00 95.06 198 ASP A O 1
ATOM 1597 N N . THR A 1 199 ? -8.533 -16.906 12.141 1.00 96.31 199 THR A N 1
ATOM 1598 C CA . THR A 1 199 ? -8.514 -17.000 13.607 1.00 96.31 199 THR A CA 1
ATOM 1599 C C . THR A 1 199 ? -8.036 -15.715 14.276 1.00 96.31 199 THR A C 1
ATOM 1601 O O . THR A 1 199 ? -8.137 -15.605 15.499 1.00 96.31 199 THR A O 1
ATOM 1604 N N . LEU A 1 200 ? -7.547 -14.739 13.499 1.00 97.44 200 LEU A N 1
ATOM 1605 C CA . LEU A 1 200 ? -7.046 -13.477 14.029 1.00 97.44 200 LEU A CA 1
ATOM 1606 C C . LEU A 1 200 ? -8.155 -12.718 14.770 1.00 97.44 200 LEU A C 1
ATOM 1608 O O . LEU A 1 200 ? -9.249 -12.510 14.238 1.00 97.44 200 LEU A O 1
ATOM 1612 N N . THR A 1 201 ? -7.855 -12.266 15.985 1.00 97.69 201 THR A N 1
ATOM 1613 C CA . THR A 1 201 ? -8.724 -11.397 16.792 1.00 97.69 201 THR A CA 1
ATOM 1614 C C . THR A 1 201 ? -7.966 -10.173 17.287 1.00 97.69 201 THR A C 1
ATOM 1616 O O . THR A 1 201 ? -6.776 -10.272 17.605 1.00 97.69 201 THR A O 1
ATOM 1619 N N . LEU A 1 202 ? -8.659 -9.038 17.397 1.00 97.75 202 LEU A N 1
ATOM 1620 C CA . LEU A 1 202 ? -8.117 -7.806 17.968 1.00 97.75 202 LEU A CA 1
ATOM 1621 C C . LEU A 1 202 ? -8.631 -7.608 19.403 1.00 97.75 202 LEU A C 1
ATOM 1623 O O . LEU A 1 202 ? -9.780 -7.231 19.629 1.00 97.75 202 LEU A O 1
ATOM 1627 N N . GLU A 1 203 ? -7.760 -7.841 20.379 1.00 95.81 203 GLU A N 1
ATOM 1628 C CA . GLU A 1 203 ? -8.040 -7.697 21.808 1.00 95.81 203 GLU A CA 1
ATOM 1629 C C . GLU A 1 203 ? -7.649 -6.294 22.291 1.00 95.81 203 GLU A C 1
ATOM 1631 O O . GLU A 1 203 ? -6.576 -5.788 21.960 1.00 95.81 203 GLU A O 1
ATOM 1636 N N . PHE A 1 204 ? -8.510 -5.666 23.092 1.00 95.38 204 PHE A N 1
ATOM 1637 C CA . PHE A 1 204 ? -8.193 -4.434 23.812 1.00 95.38 204 PHE A CA 1
ATOM 1638 C C . PHE A 1 204 ? -8.019 -4.749 25.296 1.00 95.38 204 PHE A C 1
ATOM 1640 O O . PHE A 1 204 ? -8.941 -5.259 25.930 1.00 95.38 204 PHE A O 1
ATOM 1647 N N . ASP A 1 205 ? -6.846 -4.435 25.833 1.00 92.69 205 ASP A N 1
ATOM 1648 C CA . ASP A 1 205 ? -6.524 -4.560 27.249 1.00 92.69 205 ASP A CA 1
ATOM 1649 C C . ASP A 1 205 ? -6.876 -3.248 27.964 1.00 92.69 205 ASP A C 1
ATOM 1651 O O . ASP A 1 205 ? -6.246 -2.211 27.741 1.00 92.69 205 ASP A O 1
ATOM 1655 N N . GLU A 1 206 ? -7.901 -3.293 28.812 1.00 87.44 206 GLU A N 1
ATOM 1656 C CA . GLU A 1 206 ? -8.404 -2.135 29.554 1.00 87.44 206 GLU A CA 1
ATOM 1657 C C . GLU A 1 206 ? -7.496 -1.683 30.707 1.00 87.44 206 GLU A C 1
ATOM 1659 O O . GLU A 1 206 ? -7.591 -0.529 31.123 1.00 87.44 206 GLU A O 1
ATOM 1664 N N . GLU A 1 207 ? -6.601 -2.544 31.204 1.00 86.75 207 GLU A N 1
ATOM 1665 C CA . GLU A 1 207 ? -5.657 -2.193 32.270 1.00 86.75 207 GLU A CA 1
ATOM 1666 C C . GLU A 1 207 ? -4.457 -1.429 31.708 1.00 86.75 207 GLU A C 1
ATOM 1668 O O . GLU A 1 207 ? -3.975 -0.471 32.317 1.00 86.75 207 GLU A O 1
ATOM 1673 N N . THR A 1 208 ? -3.973 -1.843 30.533 1.00 88.56 208 THR A N 1
ATOM 1674 C CA . THR A 1 208 ? -2.784 -1.250 29.900 1.00 88.56 208 THR A CA 1
ATOM 1675 C C . THR A 1 208 ? -3.101 -0.279 28.762 1.00 88.56 208 THR A C 1
ATOM 1677 O O . THR A 1 208 ? -2.194 0.396 28.273 1.00 88.56 208 THR A O 1
ATOM 1680 N N . PHE A 1 209 ? -4.366 -0.188 28.338 1.00 88.75 209 PHE A N 1
ATOM 1681 C CA . PHE A 1 209 ? -4.830 0.547 27.152 1.00 88.75 209 PHE A CA 1
ATOM 1682 C C . PHE A 1 209 ? -4.123 0.148 25.851 1.00 88.75 209 PHE A C 1
ATOM 1684 O O . PHE A 1 209 ? -3.957 0.960 24.935 1.00 88.75 209 PHE A O 1
ATOM 1691 N N . ARG A 1 210 ? -3.711 -1.118 25.753 1.00 91.25 210 ARG A N 1
ATOM 1692 C CA . ARG A 1 210 ? -3.017 -1.659 24.580 1.00 91.25 210 ARG A CA 1
ATOM 1693 C C . ARG A 1 210 ? -3.946 -2.502 23.726 1.00 91.25 210 ARG A C 1
ATOM 1695 O O . ARG A 1 210 ? -4.898 -3.107 24.207 1.00 91.25 210 ARG A O 1
ATOM 1702 N N . PHE A 1 211 ? -3.624 -2.550 22.439 1.00 95.62 211 PHE A N 1
ATOM 1703 C CA . PHE A 1 211 ? -4.270 -3.434 21.481 1.00 95.62 211 PHE A CA 1
ATOM 1704 C C . PHE A 1 211 ? -3.326 -4.579 21.142 1.00 95.62 211 PHE A C 1
ATOM 1706 O O . PHE A 1 211 ? -2.163 -4.343 20.804 1.00 95.62 211 PHE A O 1
ATOM 1713 N N . PHE A 1 212 ? -3.843 -5.798 21.217 1.00 96.88 212 PHE A N 1
ATOM 1714 C CA . PHE A 1 212 ? -3.119 -7.015 20.899 1.00 96.88 212 PHE A CA 1
ATOM 1715 C C . PHE A 1 212 ? -3.807 -7.758 19.760 1.00 96.88 212 PHE A C 1
ATOM 1717 O O . PHE A 1 212 ? -5.022 -7.938 19.745 1.00 96.88 212 PHE A O 1
ATOM 1724 N N . ILE A 1 213 ? -3.001 -8.208 18.813 1.00 97.38 213 ILE A N 1
ATOM 1725 C CA . ILE A 1 213 ? -3.376 -9.134 17.760 1.00 97.38 213 ILE A CA 1
ATOM 1726 C C . ILE A 1 213 ? -3.075 -10.534 18.287 1.00 97.38 213 ILE A C 1
ATOM 1728 O O . ILE A 1 213 ? -1.959 -10.823 18.730 1.00 97.38 213 ILE A O 1
ATOM 1732 N N . HIS A 1 214 ? -4.080 -11.399 18.251 1.00 96.88 214 HIS A N 1
ATOM 1733 C CA . HIS A 1 214 ? -3.964 -12.793 18.656 1.00 96.88 214 HIS A CA 1
ATOM 1734 C C . HIS A 1 214 ? -4.340 -13.697 17.483 1.00 96.88 214 HIS A C 1
ATOM 1736 O O . HIS A 1 214 ? -5.329 -13.443 16.804 1.00 96.88 214 HIS A O 1
ATOM 1742 N N . MET A 1 215 ? -3.536 -14.733 17.248 1.00 95.38 215 MET A N 1
ATOM 1743 C CA . MET A 1 215 ? -3.690 -15.716 16.171 1.00 95.38 215 MET A CA 1
ATOM 1744 C C . MET A 1 215 ? -3.529 -17.112 16.774 1.00 95.38 215 MET A C 1
ATOM 1746 O O . MET A 1 215 ? -2.746 -17.295 17.712 1.00 95.38 215 MET A O 1
ATOM 1750 N N . SER A 1 216 ? -4.240 -18.106 16.244 1.00 93.56 216 SER A N 1
ATOM 1751 C CA . SER A 1 216 ? -4.206 -19.467 16.788 1.00 93.56 216 SER A CA 1
ATOM 1752 C C . SER A 1 216 ? -2.782 -20.042 16.824 1.00 93.56 216 SER A C 1
ATOM 1754 O O . SER A 1 216 ? -2.059 -20.032 15.828 1.00 93.56 216 SER A O 1
ATOM 1756 N N . GLY A 1 217 ? -2.370 -20.554 17.988 1.00 91.88 217 GLY A N 1
ATOM 1757 C CA . GLY A 1 217 ? -1.051 -21.167 18.180 1.00 91.88 217 GLY A CA 1
ATOM 1758 C C . GLY A 1 217 ? 0.124 -20.185 18.260 1.00 91.88 217 GLY A C 1
ATOM 1759 O O . GLY A 1 217 ? 1.270 -20.625 18.169 1.00 91.88 217 GLY A O 1
ATOM 1760 N N . ARG A 1 218 ? -0.126 -18.879 18.426 1.00 92.12 218 ARG A N 1
ATOM 1761 C CA . ARG A 1 218 ? 0.914 -17.846 18.564 1.00 92.12 218 ARG A CA 1
ATOM 1762 C C . ARG A 1 218 ? 0.727 -17.029 19.838 1.00 92.12 218 ARG A C 1
ATOM 1764 O O . ARG A 1 218 ? -0.381 -16.894 20.349 1.00 92.12 218 ARG A O 1
ATOM 1771 N N . GLU A 1 219 ? 1.820 -16.462 20.339 1.00 93.62 219 GLU A N 1
ATOM 1772 C CA . GLU A 1 219 ? 1.740 -15.439 21.383 1.00 93.62 219 GLU A CA 1
ATOM 1773 C C . GLU A 1 219 ? 1.098 -14.164 20.828 1.00 93.62 219 GLU A C 1
ATOM 1775 O O . GLU A 1 219 ? 1.271 -13.831 19.653 1.00 93.62 219 GLU A O 1
ATOM 1780 N N . LYS A 1 220 ? 0.355 -13.446 21.677 1.00 95.44 220 LYS A N 1
ATOM 1781 C CA . LYS A 1 220 ? -0.251 -12.169 21.295 1.00 95.44 220 LYS A CA 1
ATOM 1782 C C . LYS A 1 220 ? 0.816 -11.079 21.165 1.00 95.44 220 LYS A C 1
ATOM 1784 O O . LYS A 1 220 ? 1.730 -11.002 21.983 1.00 95.44 220 LYS A O 1
ATOM 1789 N N . PHE A 1 221 ? 0.681 -10.216 20.166 1.00 95.62 221 PHE A N 1
ATOM 1790 C CA . PHE A 1 221 ? 1.627 -9.134 19.870 1.00 95.62 221 PHE A CA 1
ATOM 1791 C C . PHE A 1 221 ? 0.876 -7.842 19.539 1.00 95.62 221 PHE A C 1
ATOM 1793 O O . PHE A 1 221 ? -0.301 -7.880 19.204 1.00 95.62 221 PHE A O 1
ATOM 1800 N N . ASP A 1 222 ? 1.522 -6.684 19.657 1.00 94.94 222 ASP A N 1
ATOM 1801 C CA . ASP A 1 222 ? 0.915 -5.399 19.284 1.00 94.94 222 ASP A CA 1
ATOM 1802 C C . ASP A 1 222 ? 1.331 -4.948 17.873 1.00 94.94 222 ASP A C 1
ATOM 1804 O O . ASP A 1 222 ? 2.160 -5.576 17.213 1.00 94.94 222 ASP A O 1
ATOM 1808 N N . PHE A 1 223 ? 0.779 -3.825 17.406 1.00 94.19 223 PHE A N 1
ATOM 1809 C CA . PHE A 1 223 ? 1.102 -3.276 16.084 1.00 94.19 223 PHE A CA 1
ATOM 1810 C C . PHE A 1 223 ? 2.587 -2.902 15.909 1.00 94.19 223 PHE A C 1
ATOM 1812 O O . PHE A 1 223 ? 3.093 -2.935 14.792 1.00 94.19 223 PHE A O 1
ATOM 1819 N N . ASN A 1 224 ? 3.309 -2.572 16.984 1.00 92.94 224 ASN A N 1
ATOM 1820 C CA . ASN A 1 224 ? 4.743 -2.262 16.911 1.00 92.94 224 ASN A CA 1
ATOM 1821 C C . ASN A 1 224 ? 5.615 -3.529 16.872 1.00 92.94 224 ASN A C 1
ATOM 1823 O O . ASN A 1 224 ? 6.799 -3.447 16.557 1.00 92.94 224 ASN A O 1
ATOM 1827 N N . SER A 1 225 ? 5.032 -4.691 17.176 1.00 93.25 225 SER A N 1
ATOM 1828 C CA . SER A 1 225 ? 5.708 -5.989 17.268 1.00 93.25 225 SER A CA 1
ATOM 1829 C C . SER A 1 225 ? 5.339 -6.937 16.117 1.00 93.25 225 SER A C 1
ATOM 1831 O O . SER A 1 225 ? 5.589 -8.138 16.196 1.00 93.25 225 SER A O 1
ATOM 1833 N N . MET A 1 226 ? 4.725 -6.420 15.048 1.00 92.62 226 MET A N 1
ATOM 1834 C CA . MET A 1 226 ? 4.430 -7.192 13.838 1.00 92.62 226 MET A CA 1
ATOM 1835 C C . MET A 1 226 ? 5.712 -7.622 13.113 1.00 92.62 226 MET A C 1
ATOM 1837 O O . MET A 1 226 ? 6.748 -6.961 13.197 1.00 92.62 226 MET A O 1
ATOM 1841 N N . SER A 1 227 ?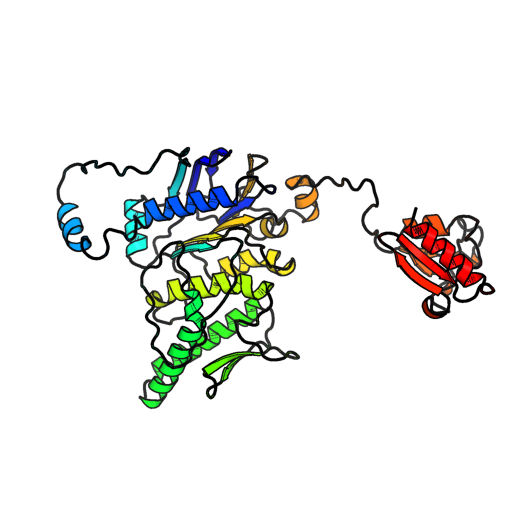 5.632 -8.701 12.326 1.00 90.69 227 SER A N 1
ATOM 1842 C CA . SER A 1 227 ? 6.723 -9.055 11.412 1.00 90.69 227 SER A CA 1
ATOM 1843 C C . SER A 1 227 ? 6.944 -7.949 10.375 1.00 90.69 227 SER A C 1
ATOM 1845 O O . SER A 1 227 ? 6.014 -7.224 10.014 1.00 90.69 227 SER A O 1
ATOM 1847 N N . SER A 1 228 ? 8.171 -7.831 9.862 1.00 87.62 228 SER A N 1
ATOM 1848 C CA . SER A 1 228 ? 8.548 -6.759 8.930 1.00 87.62 228 SER A CA 1
ATOM 1849 C C . SER A 1 228 ? 7.671 -6.717 7.674 1.00 87.62 228 SER A C 1
ATOM 1851 O O . SER A 1 228 ? 7.341 -5.633 7.203 1.00 87.62 228 SER A O 1
ATOM 1853 N N . GLY A 1 229 ? 7.241 -7.883 7.179 1.00 89.25 229 GLY A N 1
ATOM 1854 C CA . GLY A 1 229 ? 6.335 -7.987 6.037 1.00 89.25 229 GLY A CA 1
ATOM 1855 C C . GLY A 1 229 ? 4.976 -7.341 6.309 1.00 89.25 229 GLY A C 1
ATOM 1856 O O . GLY A 1 229 ? 4.578 -6.432 5.591 1.00 89.25 229 GLY A O 1
ATOM 1857 N N . TYR A 1 230 ? 4.284 -7.752 7.377 1.00 92.25 230 TYR A N 1
ATOM 1858 C CA . TYR A 1 230 ? 2.976 -7.176 7.720 1.00 92.25 230 TYR A CA 1
ATOM 1859 C C . TYR A 1 230 ? 3.079 -5.712 8.148 1.00 92.25 230 TYR A C 1
ATOM 1861 O O . TYR A 1 230 ? 2.227 -4.906 7.785 1.00 92.25 230 TYR A O 1
ATOM 1869 N N . SER A 1 231 ? 4.152 -5.358 8.854 1.00 92.31 231 SER A N 1
ATOM 1870 C CA . SER A 1 231 ? 4.455 -3.987 9.264 1.00 92.31 231 SER A CA 1
ATOM 1871 C C . SER A 1 231 ? 4.559 -3.037 8.063 1.00 92.31 231 SER A C 1
ATOM 1873 O O . SER A 1 231 ? 3.951 -1.969 8.079 1.00 92.31 231 SER A O 1
ATOM 1875 N N . ALA A 1 232 ? 5.226 -3.448 6.978 1.00 91.50 232 ALA A N 1
ATOM 1876 C CA . ALA A 1 232 ? 5.365 -2.632 5.770 1.00 91.50 232 ALA A CA 1
ATOM 1877 C C . ALA A 1 232 ? 4.036 -2.394 5.028 1.00 91.50 232 ALA A C 1
ATOM 1879 O O . ALA A 1 232 ? 3.820 -1.306 4.493 1.00 91.50 232 ALA A O 1
ATOM 1880 N N . ILE A 1 233 ? 3.131 -3.381 5.015 1.00 94.50 233 ILE A N 1
ATOM 1881 C CA . ILE A 1 233 ? 1.776 -3.225 4.453 1.00 94.50 233 ILE A CA 1
ATOM 1882 C C . ILE A 1 233 ? 0.949 -2.298 5.342 1.00 94.50 233 ILE A C 1
ATOM 1884 O O . ILE A 1 233 ? 0.306 -1.358 4.867 1.00 94.50 233 ILE A O 1
ATOM 1888 N N . TRP A 1 234 ? 0.981 -2.558 6.648 1.00 95.62 234 TRP A N 1
ATOM 1889 C CA . TRP A 1 234 ? 0.217 -1.805 7.629 1.00 95.62 234 TRP A CA 1
ATOM 1890 C C . TRP A 1 234 ? 0.629 -0.338 7.697 1.00 95.62 234 TRP A C 1
ATOM 1892 O O . TRP A 1 234 ? -0.228 0.514 7.915 1.00 95.62 234 TRP A O 1
ATOM 1902 N N . ASP A 1 235 ? 1.905 -0.036 7.447 1.00 94.12 235 ASP A N 1
ATOM 1903 C CA . ASP A 1 235 ? 2.426 1.327 7.346 1.00 94.12 235 ASP A CA 1
ATOM 1904 C C . ASP A 1 235 ? 1.598 2.194 6.399 1.00 94.12 235 ASP A C 1
ATOM 1906 O O . ASP A 1 235 ? 1.162 3.284 6.768 1.00 94.12 235 ASP A O 1
ATOM 1910 N N . ILE A 1 236 ? 1.313 1.666 5.210 1.00 95.94 236 ILE A N 1
ATOM 1911 C CA . ILE A 1 236 ? 0.547 2.354 4.170 1.00 95.94 236 ILE A CA 1
ATOM 1912 C C . ILE A 1 236 ? -0.943 2.342 4.522 1.00 95.94 236 ILE A C 1
ATOM 1914 O O . ILE A 1 236 ? -1.610 3.377 4.460 1.00 95.94 236 ILE A O 1
ATOM 1918 N N . VAL A 1 237 ? -1.471 1.180 4.923 1.00 96.81 237 VAL A N 1
ATOM 1919 C CA . VAL A 1 237 ? -2.902 1.001 5.209 1.00 96.81 237 VAL A CA 1
ATOM 1920 C C . VAL A 1 237 ? -3.355 1.906 6.355 1.00 96.81 237 VAL A C 1
ATOM 1922 O O . VAL A 1 237 ? -4.303 2.670 6.182 1.00 96.81 237 VAL A O 1
ATOM 1925 N N . ALA A 1 238 ? -2.664 1.886 7.496 1.00 95.81 238 ALA A N 1
ATOM 1926 C CA . ALA A 1 238 ? -3.019 2.697 8.659 1.00 95.81 238 ALA A CA 1
ATOM 1927 C C . ALA A 1 238 ? -2.948 4.201 8.355 1.00 95.81 238 ALA A C 1
ATOM 1929 O O . ALA A 1 238 ? -3.791 4.971 8.817 1.00 95.81 238 ALA A O 1
ATOM 1930 N N . ASP A 1 239 ? -1.968 4.627 7.558 1.00 95.44 239 ASP A N 1
ATOM 1931 C CA . ASP A 1 239 ? -1.798 6.028 7.180 1.00 95.44 239 ASP A CA 1
ATOM 1932 C C . ASP A 1 239 ? -2.948 6.528 6.301 1.00 95.44 239 ASP A C 1
ATOM 1934 O O . ASP A 1 239 ? -3.581 7.539 6.618 1.00 95.44 239 ASP A O 1
ATOM 1938 N N . LEU A 1 240 ? -3.270 5.786 5.237 1.00 95.62 240 LEU A N 1
ATOM 1939 C CA . LEU A 1 240 ? -4.373 6.115 4.334 1.00 95.62 240 LEU A CA 1
ATOM 1940 C C . LEU A 1 240 ? -5.731 6.041 5.039 1.00 95.62 240 LEU A C 1
ATOM 1942 O O . LEU A 1 240 ? -6.562 6.929 4.833 1.00 95.62 240 LEU A O 1
ATOM 1946 N N . MET A 1 241 ? -5.941 5.053 5.916 1.00 94.44 241 MET A N 1
ATOM 1947 C CA . MET A 1 241 ? -7.145 4.974 6.747 1.00 94.44 241 MET A CA 1
ATOM 1948 C C . MET A 1 241 ? -7.337 6.267 7.543 1.00 94.44 241 MET A C 1
ATOM 1950 O O . MET A 1 241 ? -8.382 6.902 7.424 1.00 94.44 241 MET A O 1
ATOM 1954 N N . LEU A 1 242 ? -6.321 6.716 8.293 1.00 92.81 242 LEU A N 1
ATOM 1955 C CA . LEU A 1 242 ? -6.429 7.934 9.106 1.00 92.81 242 LEU A CA 1
ATOM 1956 C C . LEU A 1 242 ? -6.608 9.206 8.272 1.00 92.81 242 LEU A C 1
ATOM 1958 O O . LEU A 1 242 ? -7.333 10.108 8.697 1.00 92.81 242 LEU A O 1
ATOM 1962 N N . ARG A 1 243 ? -5.997 9.280 7.083 1.00 92.38 243 ARG A N 1
ATOM 1963 C CA . ARG A 1 243 ? -6.192 10.398 6.142 1.00 92.38 243 ARG A CA 1
ATOM 1964 C C . ARG A 1 243 ? -7.646 10.508 5.671 1.00 92.38 243 ARG A C 1
ATOM 1966 O O . ARG A 1 243 ? -8.140 11.618 5.503 1.00 92.38 243 ARG A O 1
ATOM 1973 N N . MET A 1 244 ? -8.342 9.384 5.491 1.00 91.56 244 MET A N 1
ATOM 1974 C CA . MET A 1 244 ? -9.738 9.352 5.024 1.00 91.56 244 MET A CA 1
ATOM 1975 C C . MET A 1 244 ? -10.765 9.418 6.165 1.00 91.56 244 MET A C 1
ATOM 1977 O O . MET A 1 244 ? -11.911 9.837 5.969 1.00 91.56 244 MET A O 1
ATOM 1981 N N . GLU A 1 245 ? -10.362 9.026 7.373 1.00 86.00 245 GLU A N 1
ATOM 1982 C CA . GLU A 1 245 ? -11.275 8.739 8.475 1.00 86.00 245 GLU A CA 1
ATOM 1983 C C . GLU A 1 245 ? -12.125 9.947 8.886 1.00 86.00 245 GLU A C 1
ATOM 1985 O O . GLU A 1 245 ? -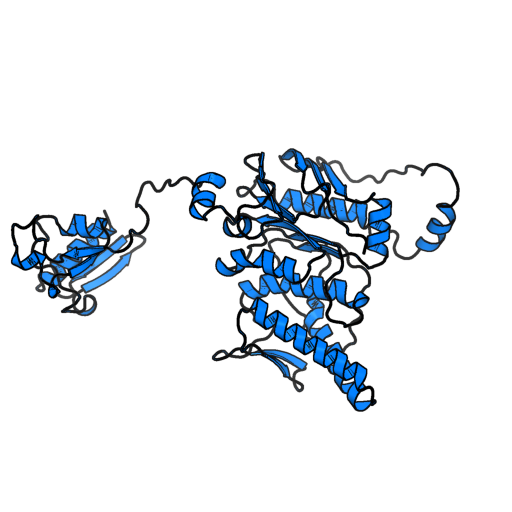13.325 9.800 9.142 1.00 86.00 245 GLU A O 1
ATOM 1990 N N . LYS A 1 246 ? -11.548 11.158 8.884 1.00 80.69 246 LYS A N 1
ATOM 1991 C CA . LYS A 1 246 ? -12.266 12.382 9.273 1.00 80.69 246 LYS A CA 1
ATOM 1992 C C . LYS A 1 246 ? -13.497 12.645 8.401 1.00 80.69 246 LYS A C 1
ATOM 1994 O O . LYS A 1 246 ? -14.542 13.024 8.928 1.00 80.69 246 LYS A O 1
ATOM 1999 N N . GLN A 1 247 ? -13.389 12.413 7.093 1.00 76.44 247 GLN A N 1
ATOM 2000 C CA . GLN A 1 247 ? -14.502 12.581 6.154 1.00 76.44 247 GLN A CA 1
ATOM 2001 C C . GLN A 1 247 ? -15.494 11.421 6.207 1.00 76.44 247 GLN A C 1
ATOM 2003 O O . GLN A 1 247 ? -16.688 11.618 5.995 1.00 76.44 247 GLN A O 1
ATOM 2008 N N . SER A 1 248 ? -15.017 10.216 6.526 1.00 73.62 248 SER A N 1
ATOM 2009 C CA . SER A 1 248 ? -15.864 9.022 6.616 1.00 73.62 248 SER A CA 1
ATOM 2010 C C . SER A 1 248 ? -16.836 9.045 7.806 1.00 73.62 248 SER A C 1
ATOM 2012 O O . SER A 1 248 ? -17.700 8.174 7.895 1.00 73.62 248 SER A O 1
ATOM 2014 N N . GLN A 1 249 ? -16.688 9.994 8.742 1.00 75.25 249 GLN A N 1
ATOM 2015 C CA . GLN A 1 249 ? -17.464 10.074 9.987 1.00 75.25 249 GLN A CA 1
ATOM 2016 C C . GLN A 1 249 ? -17.517 8.740 10.758 1.00 75.25 249 GLN A C 1
ATOM 2018 O O . GLN A 1 249 ? -18.523 8.432 11.394 1.00 75.25 249 GLN A O 1
ATOM 2023 N N . ARG A 1 250 ? -16.422 7.965 10.736 1.00 76.62 250 ARG A N 1
ATOM 2024 C CA . ARG A 1 250 ? -16.295 6.650 11.394 1.00 76.62 250 ARG A CA 1
ATOM 2025 C C . ARG A 1 250 ? -17.136 5.529 10.768 1.00 76.62 250 ARG A C 1
ATOM 2027 O O . ARG A 1 250 ? -17.480 4.571 11.450 1.00 76.62 250 ARG A O 1
ATOM 2034 N N . THR A 1 251 ? -17.454 5.601 9.473 1.00 78.94 251 THR A N 1
ATOM 2035 C CA . THR A 1 251 ? -18.246 4.560 8.774 1.00 78.94 251 THR A CA 1
ATOM 2036 C C . THR A 1 251 ? -17.422 3.389 8.209 1.00 78.94 251 THR A C 1
ATOM 2038 O O . THR A 1 251 ? -17.987 2.525 7.537 1.00 78.94 251 THR A O 1
ATOM 2041 N N . PHE A 1 252 ? -16.111 3.321 8.495 1.00 86.06 252 PHE A N 1
ATOM 2042 C CA . PHE A 1 252 ? -15.159 2.340 7.937 1.00 86.06 252 PHE A CA 1
ATOM 2043 C C . PHE A 1 252 ? -15.337 2.200 6.414 1.00 86.06 252 PHE A C 1
ATOM 2045 O O . PHE A 1 252 ? -15.759 1.162 5.890 1.00 86.06 252 PHE A O 1
ATOM 2052 N N . ARG A 1 253 ? -15.110 3.311 5.710 1.00 87.06 253 ARG A N 1
ATOM 2053 C CA . ARG A 1 253 ? -15.185 3.426 4.250 1.00 87.06 253 ARG A CA 1
ATOM 2054 C C . ARG A 1 253 ? -13.968 4.193 3.758 1.00 87.06 253 ARG A C 1
ATOM 2056 O O . ARG A 1 253 ? -13.717 5.299 4.228 1.00 87.06 253 ARG A O 1
ATOM 2063 N N . PHE A 1 254 ? -13.256 3.603 2.803 1.00 91.94 254 PHE A N 1
ATOM 2064 C CA . PHE A 1 254 ? -11.997 4.126 2.269 1.00 91.94 254 PHE A CA 1
ATOM 2065 C C . PHE A 1 254 ? -12.071 4.308 0.745 1.00 91.94 254 PHE A C 1
ATOM 2067 O O . PHE A 1 254 ? -11.180 3.930 -0.008 1.00 91.94 254 PHE A O 1
ATOM 2074 N N . ASP A 1 255 ? -13.185 4.873 0.282 1.00 90.81 255 ASP A N 1
ATOM 2075 C CA . ASP A 1 255 ? -13.519 5.109 -1.126 1.00 90.81 255 ASP A CA 1
ATOM 2076 C C . ASP A 1 255 ? -13.190 6.540 -1.588 1.00 90.81 255 ASP A C 1
ATOM 2078 O O . ASP A 1 255 ? -13.694 7.003 -2.612 1.00 90.81 255 ASP A O 1
ATOM 2082 N N . MET A 1 256 ? -12.336 7.257 -0.857 1.00 91.38 256 MET A N 1
ATOM 2083 C CA . MET A 1 256 ? -11.884 8.587 -1.260 1.00 91.38 256 MET A CA 1
ATOM 2084 C C . MET A 1 256 ? -10.933 8.480 -2.469 1.00 91.38 256 MET A C 1
ATOM 2086 O O . MET A 1 256 ? -10.028 7.641 -2.444 1.00 91.38 256 MET A O 1
ATOM 2090 N N . PRO A 1 257 ? -11.100 9.300 -3.527 1.00 93.19 257 PRO A N 1
ATOM 2091 C CA . PRO A 1 257 ? -10.145 9.349 -4.627 1.00 93.19 257 PRO A CA 1
ATOM 2092 C C . PRO A 1 257 ? -8.784 9.861 -4.153 1.00 93.19 257 PRO A C 1
ATOM 2094 O O . PRO A 1 257 ? -8.671 10.524 -3.120 1.00 93.19 257 PRO A O 1
ATOM 2097 N N . GLY A 1 258 ? -7.730 9.566 -4.904 1.00 94.19 258 GLY A N 1
ATOM 2098 C CA . GLY A 1 258 ? -6.406 10.050 -4.544 1.00 94.19 258 GLY A CA 1
ATOM 2099 C C . GLY A 1 258 ? -5.292 9.540 -5.431 1.00 94.19 258 GLY A C 1
ATOM 2100 O O . GLY A 1 258 ? -5.478 8.596 -6.191 1.00 94.19 258 GLY A O 1
ATOM 2101 N N . ILE A 1 259 ? -4.118 10.146 -5.286 1.00 97.19 259 ILE A N 1
ATOM 2102 C CA . ILE A 1 259 ? -2.881 9.713 -5.938 1.00 97.19 259 ILE A CA 1
ATOM 2103 C C . ILE A 1 259 ? -1.889 9.366 -4.833 1.00 97.19 259 ILE A C 1
ATOM 2105 O O . ILE A 1 259 ? -1.569 10.202 -3.983 1.00 97.19 259 ILE A O 1
ATOM 2109 N N . VAL A 1 260 ? -1.416 8.124 -4.833 1.00 98.19 260 VAL A N 1
ATOM 2110 C CA . VAL A 1 260 ? -0.491 7.612 -3.821 1.00 98.19 260 VAL A CA 1
ATOM 2111 C C . VAL A 1 260 ? 0.776 7.117 -4.497 1.00 98.19 260 VAL A C 1
ATOM 2113 O O . VAL A 1 260 ? 0.733 6.249 -5.368 1.00 98.19 260 VAL A O 1
ATOM 2116 N N . LEU A 1 261 ? 1.905 7.678 -4.074 1.00 98.50 261 LEU A N 1
ATOM 2117 C CA . LEU A 1 261 ? 3.233 7.319 -4.547 1.00 98.50 261 LEU A CA 1
ATOM 2118 C C . LEU A 1 261 ? 3.886 6.359 -3.542 1.00 98.50 261 LEU A C 1
ATOM 2120 O O . LEU A 1 261 ? 3.894 6.650 -2.345 1.00 98.50 261 LEU A O 1
ATOM 2124 N N . ILE A 1 262 ? 4.439 5.233 -3.997 1.00 98.12 262 ILE A N 1
ATOM 2125 C CA . ILE A 1 262 ? 5.131 4.267 -3.121 1.00 98.12 262 ILE A CA 1
ATOM 2126 C C . ILE A 1 262 ? 6.471 3.892 -3.746 1.00 98.12 262 ILE A C 1
ATOM 2128 O O . ILE A 1 262 ? 6.512 3.256 -4.797 1.00 98.12 262 ILE A O 1
ATOM 2132 N N . ASP A 1 263 ? 7.564 4.272 -3.095 1.00 97.12 263 ASP A N 1
ATOM 2133 C CA . ASP A 1 263 ? 8.903 3.870 -3.507 1.00 97.12 263 ASP A CA 1
ATOM 2134 C C . ASP A 1 263 ? 9.255 2.498 -2.921 1.00 97.12 263 ASP A C 1
ATOM 2136 O O . ASP A 1 263 ? 9.048 2.262 -1.727 1.00 97.12 263 ASP A O 1
ATOM 2140 N N . GLU A 1 264 ? 9.767 1.605 -3.766 1.00 94.81 264 GLU A N 1
ATOM 2141 C CA . GLU A 1 264 ? 10.095 0.211 -3.457 1.00 94.81 264 GLU A CA 1
ATOM 2142 C C . GLU A 1 264 ? 8.974 -0.456 -2.648 1.00 94.81 264 GLU A C 1
ATOM 2144 O O . GLU A 1 264 ? 9.060 -0.700 -1.436 1.00 94.81 264 GLU A O 1
ATOM 2149 N N . ILE A 1 265 ? 7.846 -0.693 -3.316 1.00 95.88 265 ILE A N 1
ATOM 2150 C CA . ILE A 1 265 ? 6.659 -1.258 -2.664 1.00 95.88 265 ILE A CA 1
ATOM 2151 C C . ILE A 1 265 ? 6.938 -2.627 -2.023 1.00 95.88 265 ILE A C 1
ATOM 2153 O O . ILE A 1 265 ? 6.341 -2.963 -1.002 1.00 95.88 265 ILE A O 1
ATOM 2157 N N . GLU A 1 266 ? 7.888 -3.381 -2.570 1.00 92.50 266 GLU A N 1
ATOM 2158 C CA . GLU A 1 266 ? 8.327 -4.684 -2.079 1.00 92.50 266 GLU A CA 1
ATOM 2159 C C . GLU A 1 266 ? 9.229 -4.644 -0.839 1.00 92.50 266 GLU A C 1
ATOM 2161 O O . GLU A 1 266 ? 9.528 -5.704 -0.281 1.00 92.50 266 GLU A O 1
ATOM 2166 N N . THR A 1 267 ? 9.697 -3.470 -0.408 1.00 90.38 267 THR A N 1
ATOM 2167 C CA . THR A 1 267 ? 10.669 -3.377 0.687 1.00 90.38 267 THR A CA 1
ATOM 2168 C C . THR A 1 267 ? 10.119 -4.004 1.967 1.00 90.38 267 THR A C 1
ATOM 2170 O O . THR A 1 267 ? 8.999 -3.733 2.392 1.00 90.38 267 THR A O 1
ATOM 2173 N N . HIS A 1 268 ? 10.921 -4.900 2.554 1.00 86.69 268 HIS A N 1
ATOM 2174 C CA . HIS A 1 268 ? 10.589 -5.754 3.705 1.00 86.69 268 HIS A CA 1
ATOM 2175 C C . HIS A 1 268 ? 9.497 -6.821 3.489 1.00 86.69 268 HIS A C 1
ATOM 2177 O O . HIS A 1 268 ? 9.235 -7.596 4.414 1.00 86.69 268 HIS A O 1
ATOM 2183 N N . LEU A 1 269 ? 8.909 -6.929 2.291 1.00 89.19 269 LEU A N 1
ATOM 2184 C CA . LEU A 1 269 ? 7.905 -7.942 1.967 1.00 89.19 269 LEU A CA 1
ATOM 2185 C C . LEU A 1 269 ? 8.550 -9.264 1.538 1.00 89.19 269 LEU A C 1
ATOM 2187 O O . LEU A 1 269 ? 9.439 -9.301 0.686 1.00 89.19 269 LEU A O 1
ATOM 2191 N N . HIS A 1 270 ? 8.039 -10.375 2.069 1.00 86.88 270 HIS A N 1
ATOM 2192 C CA . HIS A 1 270 ? 8.335 -11.706 1.538 1.00 86.88 270 HIS A CA 1
ATOM 2193 C C . HIS A 1 270 ? 7.601 -11.944 0.207 1.00 86.88 270 HIS A C 1
ATOM 2195 O O . HIS A 1 270 ? 6.599 -11.291 -0.079 1.00 86.88 270 HIS A O 1
ATOM 2201 N N . LEU A 1 271 ? 8.081 -12.898 -0.598 1.00 88.56 271 LEU A N 1
ATOM 2202 C CA . LEU A 1 271 ? 7.643 -13.102 -1.990 1.00 88.56 271 LEU A CA 1
ATOM 2203 C C . LEU A 1 271 ? 6.125 -13.254 -2.157 1.00 88.56 271 LEU A C 1
ATOM 2205 O O . LEU A 1 271 ? 5.554 -12.742 -3.115 1.00 88.56 271 LEU A O 1
ATOM 2209 N N . GLU A 1 272 ? 5.468 -13.945 -1.228 1.00 87.50 272 GLU A N 1
ATOM 2210 C CA . GLU A 1 272 ? 4.017 -14.123 -1.262 1.00 87.50 272 GLU A CA 1
ATOM 2211 C C . GLU A 1 272 ? 3.265 -12.797 -1.092 1.00 87.50 272 GLU A C 1
ATOM 2213 O O . GLU A 1 272 ? 2.372 -12.493 -1.880 1.00 87.50 272 GLU A O 1
ATOM 2218 N N . LEU A 1 273 ? 3.682 -11.968 -0.132 1.00 90.00 273 LEU A N 1
ATOM 2219 C CA . LEU A 1 273 ? 3.100 -10.643 0.080 1.00 90.00 273 LEU A CA 1
ATOM 2220 C C . LEU A 1 273 ? 3.383 -9.702 -1.094 1.00 90.00 273 LEU A C 1
ATOM 2222 O O . LEU A 1 273 ? 2.532 -8.888 -1.428 1.00 90.00 273 LEU A O 1
ATOM 2226 N N . GLN A 1 274 ? 4.529 -9.838 -1.769 1.00 91.81 274 GLN A N 1
ATOM 2227 C CA . GLN A 1 274 ? 4.807 -9.062 -2.983 1.00 91.81 274 GLN A CA 1
ATOM 2228 C C . GLN A 1 274 ? 3.799 -9.364 -4.097 1.00 91.81 274 GLN A C 1
ATOM 2230 O O . GLN A 1 274 ? 3.352 -8.447 -4.769 1.00 91.81 274 GLN A O 1
ATOM 2235 N N . LYS A 1 275 ? 3.375 -10.620 -4.277 1.00 88.94 275 LYS A N 1
ATOM 2236 C CA . LYS A 1 275 ? 2.353 -10.951 -5.287 1.00 88.94 275 LYS A CA 1
ATOM 2237 C C . LYS A 1 275 ? 0.991 -10.323 -4.984 1.00 88.94 275 LYS A C 1
ATOM 2239 O O . LYS A 1 275 ? 0.244 -10.042 -5.908 1.00 88.94 275 LYS A O 1
ATOM 2244 N N . LYS A 1 276 ? 0.677 -10.122 -3.702 1.00 90.62 276 LYS A N 1
ATOM 2245 C CA . LYS A 1 276 ? -0.662 -9.742 -3.228 1.00 90.62 276 LYS A CA 1
ATOM 2246 C C . LYS A 1 276 ? -0.786 -8.269 -2.837 1.00 90.62 276 LYS A C 1
ATOM 2248 O O . LYS A 1 276 ? -1.897 -7.772 -2.703 1.00 90.62 276 LYS A O 1
ATOM 2253 N N . ILE A 1 277 ? 0.321 -7.550 -2.628 1.00 94.19 277 ILE A N 1
ATOM 2254 C CA . ILE A 1 277 ? 0.287 -6.196 -2.050 1.00 94.19 277 ILE A CA 1
ATOM 2255 C C . ILE A 1 277 ? -0.554 -5.221 -2.872 1.00 94.19 277 ILE A C 1
ATOM 2257 O O . ILE A 1 277 ? -1.331 -4.453 -2.309 1.00 94.19 277 ILE A O 1
ATOM 2261 N N . MET A 1 278 ? -0.442 -5.269 -4.197 1.00 95.44 278 MET A N 1
ATOM 2262 C CA . MET A 1 278 ? -1.204 -4.377 -5.061 1.00 95.44 278 MET A CA 1
ATOM 2263 C C . MET A 1 278 ? -2.703 -4.707 -5.044 1.00 95.44 278 MET A C 1
ATOM 2265 O O . MET A 1 278 ? -3.513 -3.786 -4.936 1.00 95.44 278 MET A O 1
ATOM 2269 N N . ASP A 1 279 ? -3.081 -5.988 -5.036 1.00 93.75 279 ASP A N 1
ATOM 2270 C CA . ASP A 1 279 ? -4.472 -6.429 -4.846 1.00 93.75 279 ASP A CA 1
ATOM 2271 C C . ASP A 1 279 ? -5.035 -5.981 -3.491 1.00 93.75 279 ASP A C 1
ATOM 2273 O O . ASP A 1 279 ? -6.155 -5.477 -3.403 1.00 93.75 279 ASP A O 1
ATOM 2277 N N . ILE A 1 280 ? -4.244 -6.112 -2.420 1.00 94.50 280 ILE A N 1
ATOM 2278 C CA . ILE A 1 280 ? -4.628 -5.673 -1.073 1.00 94.50 280 ILE A CA 1
ATOM 2279 C C . ILE A 1 280 ? -4.887 -4.162 -1.071 1.00 94.50 280 ILE A C 1
ATOM 2281 O O . ILE A 1 280 ? -5.953 -3.719 -0.641 1.00 94.50 280 ILE A O 1
ATOM 2285 N N . LEU A 1 281 ? -3.943 -3.356 -1.565 1.00 96.88 281 LEU A N 1
ATOM 2286 C CA . LEU A 1 281 ? -4.063 -1.896 -1.547 1.00 96.88 281 LEU A CA 1
ATOM 2287 C C . LEU A 1 281 ? -5.215 -1.398 -2.425 1.00 96.88 281 LEU A C 1
ATOM 2289 O O . LEU A 1 281 ? -5.987 -0.544 -1.987 1.00 96.88 281 LEU A O 1
ATOM 2293 N N . THR A 1 282 ? -5.369 -1.942 -3.632 1.00 95.56 282 THR A N 1
ATOM 2294 C CA . THR A 1 282 ? -6.453 -1.552 -4.550 1.00 95.56 282 THR A CA 1
ATOM 2295 C C . THR A 1 282 ? -7.820 -2.047 -4.088 1.00 95.56 282 THR A C 1
ATOM 2297 O O . THR A 1 282 ? -8.813 -1.349 -4.282 1.00 95.56 282 THR A O 1
ATOM 2300 N N . GLY A 1 283 ? -7.887 -3.188 -3.398 1.00 94.62 283 GLY A N 1
ATOM 2301 C CA . GLY A 1 283 ? -9.114 -3.682 -2.780 1.00 94.62 283 GLY A CA 1
ATOM 2302 C C . GLY A 1 283 ? -9.573 -2.842 -1.585 1.00 94.62 283 GLY A C 1
ATOM 2303 O O . GLY A 1 283 ? -10.775 -2.641 -1.403 1.00 94.62 283 GLY A O 1
ATOM 2304 N N . ILE A 1 284 ? -8.639 -2.332 -0.772 1.00 95.38 284 ILE A N 1
ATOM 2305 C CA . ILE A 1 284 ? -8.957 -1.464 0.377 1.00 95.38 284 ILE A CA 1
ATOM 2306 C C . ILE A 1 284 ? -9.293 -0.042 -0.089 1.00 95.38 284 ILE A C 1
ATOM 2308 O O . ILE A 1 284 ? -10.242 0.554 0.423 1.00 95.38 284 ILE A O 1
ATOM 2312 N N . PHE A 1 285 ? -8.541 0.487 -1.059 1.00 96.12 285 PHE A N 1
ATOM 2313 C CA . PHE A 1 285 ? -8.627 1.870 -1.535 1.00 96.12 285 PHE A CA 1
ATOM 2314 C C . PHE A 1 285 ? -8.985 1.931 -3.034 1.00 96.12 285 PHE A C 1
ATOM 2316 O O . PHE A 1 285 ? -8.171 2.364 -3.856 1.00 96.12 285 PHE A O 1
ATOM 2323 N N . PRO A 1 286 ? -10.212 1.538 -3.425 1.00 94.50 286 PRO A N 1
ATOM 2324 C CA . PRO A 1 286 ? -10.580 1.315 -4.828 1.00 94.50 286 PRO A CA 1
ATOM 2325 C C . PRO A 1 286 ? -10.516 2.570 -5.705 1.00 94.50 286 PRO A C 1
ATOM 2327 O O . PRO A 1 286 ? -10.303 2.474 -6.913 1.00 94.50 286 PRO A O 1
ATOM 2330 N N . ASN A 1 287 ? -10.661 3.761 -5.116 1.00 95.06 287 ASN A N 1
ATOM 2331 C CA . ASN A 1 287 ? -10.668 5.032 -5.846 1.00 95.06 287 ASN A CA 1
ATOM 2332 C C . ASN A 1 287 ? -9.298 5.727 -5.879 1.00 95.06 287 ASN A C 1
ATOM 2334 O O . ASN A 1 287 ? -9.148 6.740 -6.558 1.00 95.06 287 ASN A O 1
ATOM 2338 N N . VAL A 1 288 ? -8.275 5.145 -5.254 1.00 96.81 288 VAL A N 1
ATOM 2339 C CA . VAL A 1 288 ? -6.899 5.654 -5.305 1.00 96.81 288 VAL A CA 1
ATOM 2340 C C . VAL A 1 288 ? -6.201 5.182 -6.584 1.00 96.81 288 VAL A C 1
ATOM 2342 O O . VAL A 1 288 ? -6.457 4.083 -7.074 1.00 96.81 288 VAL A O 1
ATOM 2345 N N . GLN A 1 289 ? -5.341 6.019 -7.158 1.00 97.75 289 GLN A N 1
ATOM 2346 C CA . GLN A 1 289 ? -4.351 5.654 -8.163 1.00 97.75 289 GLN A CA 1
ATOM 2347 C C . GLN A 1 289 ? -2.996 5.468 -7.476 1.00 97.75 289 GLN A C 1
ATOM 2349 O O . GLN A 1 289 ? -2.391 6.425 -6.997 1.00 97.75 289 GLN A O 1
ATOM 2354 N N . PHE A 1 290 ? -2.505 4.233 -7.458 1.00 98.31 290 PHE A N 1
ATOM 2355 C CA . PHE A 1 290 ? -1.143 3.925 -7.037 1.00 98.31 290 PHE A CA 1
ATOM 2356 C C . PHE A 1 290 ? -0.134 4.116 -8.177 1.00 98.31 290 PHE A C 1
ATOM 2358 O O . PHE A 1 290 ? -0.322 3.588 -9.277 1.00 98.31 290 PHE A O 1
ATOM 2365 N N . ILE A 1 291 ? 0.937 4.855 -7.886 1.00 98.44 291 ILE A N 1
ATOM 2366 C CA . ILE A 1 291 ? 2.144 4.959 -8.709 1.00 98.44 291 ILE A CA 1
ATOM 2367 C C . ILE A 1 291 ? 3.303 4.433 -7.873 1.00 98.44 291 ILE A C 1
ATOM 2369 O O . ILE A 1 291 ? 3.690 5.041 -6.874 1.00 98.44 291 ILE A O 1
ATOM 2373 N N . VAL A 1 292 ? 3.837 3.284 -8.258 1.00 98.25 292 VAL A N 1
ATOM 2374 C CA . VAL A 1 292 ? 4.774 2.532 -7.424 1.00 98.25 292 VAL A CA 1
ATOM 2375 C C . VAL A 1 292 ? 6.069 2.274 -8.168 1.00 98.25 292 VAL A C 1
ATOM 2377 O O . VAL A 1 292 ? 6.069 2.130 -9.391 1.00 98.25 292 VAL A O 1
ATOM 2380 N N . THR A 1 293 ? 7.181 2.192 -7.448 1.00 97.69 293 THR A N 1
ATOM 2381 C CA . THR A 1 293 ? 8.433 1.672 -8.005 1.00 97.69 293 THR A CA 1
ATOM 2382 C C . THR A 1 293 ? 8.718 0.286 -7.465 1.00 97.69 293 THR A C 1
ATOM 2384 O O . THR A 1 293 ? 8.346 -0.052 -6.339 1.00 97.69 293 THR A O 1
ATOM 2387 N N . THR A 1 294 ? 9.382 -0.527 -8.285 1.00 94.62 294 THR A N 1
ATOM 2388 C CA . THR A 1 294 ? 9.774 -1.875 -7.885 1.00 94.62 294 THR A CA 1
ATOM 2389 C C . THR A 1 294 ? 10.968 -2.401 -8.673 1.00 94.62 294 THR A C 1
ATOM 2391 O O . THR A 1 294 ? 11.173 -2.079 -9.848 1.00 94.62 294 THR A O 1
ATOM 2394 N N . HIS A 1 295 ? 11.739 -3.252 -8.018 1.00 89.00 295 HIS A N 1
ATOM 2395 C CA . HIS A 1 295 ? 12.727 -4.164 -8.581 1.00 89.00 295 HIS A CA 1
ATOM 2396 C C . HIS A 1 295 ? 12.209 -5.599 -8.678 1.00 89.00 295 HIS A C 1
ATOM 2398 O O . HIS A 1 295 ? 12.886 -6.459 -9.243 1.00 89.00 295 HIS A O 1
ATOM 2404 N N . SER A 1 296 ? 11.039 -5.875 -8.104 1.00 89.00 296 SER A N 1
ATOM 2405 C CA . SER A 1 296 ? 10.529 -7.226 -7.983 1.00 89.00 296 SER A CA 1
ATOM 2406 C C . SER A 1 296 ? 9.697 -7.635 -9.202 1.00 89.00 296 SER A C 1
ATOM 2408 O O . SER A 1 296 ? 8.678 -7.001 -9.494 1.00 89.00 296 SER A O 1
ATOM 2410 N N . PRO A 1 297 ? 10.036 -8.755 -9.868 1.00 86.38 297 PRO A N 1
ATOM 2411 C CA . PRO A 1 297 ? 9.184 -9.339 -10.904 1.00 86.38 297 PRO A CA 1
ATOM 2412 C C . PRO A 1 297 ? 7.797 -9.741 -10.384 1.00 86.38 297 PRO A C 1
ATOM 2414 O O . PRO A 1 297 ? 6.845 -9.774 -11.159 1.00 86.38 297 PRO A O 1
ATOM 2417 N N . PHE A 1 298 ? 7.652 -10.019 -9.083 1.00 88.06 298 PHE A N 1
ATOM 2418 C CA . PHE A 1 298 ? 6.367 -10.408 -8.498 1.00 88.06 298 PHE A CA 1
ATOM 2419 C C . PHE A 1 298 ? 5.354 -9.263 -8.483 1.00 88.06 298 PHE A C 1
ATOM 2421 O O . PHE A 1 298 ? 4.163 -9.513 -8.636 1.00 88.06 298 PHE A O 1
ATOM 2428 N N . ILE A 1 299 ? 5.821 -8.017 -8.365 1.00 91.50 299 ILE A N 1
ATOM 2429 C CA . ILE A 1 299 ? 4.957 -6.833 -8.430 1.00 91.50 299 ILE A CA 1
ATOM 2430 C C . ILE A 1 299 ? 4.456 -6.607 -9.861 1.00 91.50 299 ILE A C 1
ATOM 2432 O O . ILE A 1 299 ? 3.316 -6.193 -10.052 1.00 91.50 299 ILE A O 1
ATOM 2436 N N . LEU A 1 300 ? 5.256 -6.932 -10.883 1.00 88.00 300 LEU A N 1
ATOM 2437 C CA . LEU A 1 300 ? 4.850 -6.752 -12.284 1.00 88.00 300 LEU A CA 1
ATOM 2438 C C . LEU A 1 300 ? 3.672 -7.659 -12.692 1.00 88.00 300 LEU A C 1
ATOM 2440 O O . LEU A 1 300 ? 2.901 -7.307 -13.580 1.00 88.00 300 LEU A O 1
ATOM 2444 N N . ASN A 1 301 ? 3.517 -8.802 -12.022 1.00 83.75 301 ASN A N 1
ATOM 2445 C CA . ASN A 1 301 ? 2.435 -9.774 -12.226 1.00 83.75 301 ASN A CA 1
ATOM 2446 C C . ASN A 1 301 ? 1.296 -9.597 -11.191 1.00 83.75 301 ASN A C 1
ATOM 2448 O O . ASN A 1 301 ? 0.497 -10.493 -10.970 1.00 83.75 301 ASN A O 1
ATOM 2452 N N . SER A 1 302 ? 1.228 -8.466 -10.486 1.00 83.69 302 SER A N 1
ATOM 2453 C CA . SER A 1 302 ? 0.278 -8.329 -9.369 1.00 83.69 302 SER A CA 1
ATOM 2454 C C . SER A 1 302 ? -1.088 -7.748 -9.744 1.00 83.69 302 SER A C 1
ATOM 2456 O O . SER A 1 302 ? -2.010 -7.883 -8.957 1.00 83.69 302 SER A O 1
ATOM 2458 N N . LEU A 1 303 ? -1.242 -7.093 -10.903 1.00 87.38 303 LEU A N 1
ATOM 2459 C CA . LEU A 1 303 ? -2.498 -6.445 -11.311 1.00 87.38 303 LEU A CA 1
ATOM 2460 C C . LEU A 1 303 ? -2.668 -6.407 -12.834 1.00 87.38 303 LEU A C 1
ATOM 2462 O O . LEU A 1 303 ? -1.694 -6.236 -13.563 1.00 87.38 303 LEU A O 1
ATOM 2466 N N . GLU A 1 304 ? -3.918 -6.479 -13.301 1.00 84.50 304 GLU A N 1
ATOM 2467 C CA . GLU A 1 304 ? -4.282 -6.314 -14.721 1.00 84.50 304 GLU A CA 1
ATOM 2468 C C . GLU A 1 304 ? -4.376 -4.834 -15.130 1.00 84.50 304 GLU A C 1
ATOM 2470 O O . GLU A 1 304 ? -3.814 -4.416 -16.142 1.00 84.50 304 GLU A O 1
ATOM 2475 N N . ASN A 1 305 ? -5.066 -4.011 -14.327 1.00 90.19 305 ASN A N 1
ATOM 2476 C CA . ASN A 1 305 ? -5.332 -2.600 -14.634 1.00 90.19 305 ASN A CA 1
ATOM 2477 C C . ASN A 1 305 ? -4.145 -1.680 -14.277 1.00 90.19 305 ASN A C 1
ATOM 2479 O O . ASN A 1 305 ? -4.244 -0.770 -13.441 1.00 90.19 305 ASN A O 1
ATOM 2483 N N . VAL A 1 306 ? -2.987 -1.952 -14.878 1.00 94.06 306 VAL A N 1
ATOM 2484 C CA . VAL A 1 306 ? -1.728 -1.265 -14.586 1.00 94.06 306 VAL A CA 1
ATOM 2485 C C . VAL A 1 306 ? -0.887 -1.067 -15.840 1.00 94.06 306 VAL A C 1
ATOM 2487 O O . VAL A 1 306 ? -0.745 -1.960 -16.674 1.00 94.06 306 VAL A O 1
ATOM 2490 N N . VAL A 1 307 ? -0.283 0.111 -15.946 1.00 95.88 307 VAL A N 1
ATOM 2491 C CA . VAL A 1 307 ? 0.790 0.377 -16.900 1.00 95.88 307 VAL A CA 1
ATOM 2492 C C . VAL A 1 307 ? 2.122 0.088 -16.224 1.00 95.88 307 VAL A C 1
ATOM 2494 O O . VAL A 1 307 ? 2.359 0.542 -15.108 1.00 95.88 307 VAL A O 1
ATOM 2497 N N . ILE A 1 308 ? 3.006 -0.643 -16.894 1.00 95.19 308 ILE A N 1
ATOM 2498 C CA . ILE A 1 308 ? 4.382 -0.861 -16.444 1.00 95.19 308 ILE A CA 1
ATOM 2499 C C . ILE A 1 308 ? 5.308 -0.074 -17.364 1.00 95.19 308 ILE A C 1
ATOM 2501 O O . ILE A 1 308 ? 5.207 -0.170 -18.588 1.00 95.19 308 ILE A O 1
ATOM 2505 N N . TYR A 1 309 ? 6.217 0.699 -16.777 1.00 95.56 309 TYR A N 1
ATOM 2506 C CA . TYR A 1 309 ? 7.253 1.409 -17.514 1.00 95.56 309 TYR A CA 1
ATOM 2507 C C . TYR A 1 309 ? 8.647 1.030 -17.010 1.00 95.56 309 TYR A C 1
ATOM 2509 O O . TYR A 1 309 ? 8.986 1.246 -15.841 1.00 95.56 309 TYR A O 1
ATOM 2517 N N . ASP A 1 310 ? 9.471 0.493 -17.908 1.00 92.94 310 ASP A N 1
ATOM 2518 C CA . ASP A 1 310 ? 10.886 0.227 -17.666 1.00 92.94 310 ASP A CA 1
ATOM 2519 C C . ASP A 1 310 ? 11.719 1.487 -17.927 1.00 92.94 310 ASP A C 1
ATOM 2521 O O . ASP A 1 310 ? 11.848 1.932 -19.072 1.00 92.94 310 ASP A O 1
ATOM 2525 N N . LEU A 1 311 ? 12.321 2.058 -16.882 1.00 91.50 311 LEU A N 1
ATOM 2526 C CA . LEU A 1 311 ? 13.220 3.207 -17.033 1.00 91.50 311 LEU A CA 1
ATOM 2527 C C . LEU A 1 311 ? 14.537 2.857 -17.732 1.00 91.50 311 LEU A C 1
ATOM 2529 O O . LEU A 1 311 ? 15.171 3.755 -18.279 1.00 91.50 311 LEU A O 1
ATOM 2533 N N . GLU A 1 312 ? 14.968 1.599 -17.685 1.00 85.50 312 GLU A N 1
ATOM 2534 C CA . GLU A 1 312 ? 16.222 1.154 -18.290 1.00 85.50 312 GLU A CA 1
ATOM 2535 C C . GLU A 1 312 ? 16.042 0.867 -19.778 1.00 85.50 312 GLU A C 1
ATOM 2537 O O . GLU A 1 312 ? 16.756 1.420 -20.613 1.00 85.50 312 GLU A O 1
ATOM 2542 N N . ASN A 1 313 ? 15.055 0.035 -20.111 1.00 85.62 313 ASN A N 1
ATOM 2543 C CA . ASN A 1 313 ? 14.808 -0.386 -21.489 1.00 85.62 313 ASN A CA 1
ATOM 2544 C C . ASN A 1 313 ? 13.859 0.550 -22.251 1.00 85.62 313 ASN A C 1
ATOM 2546 O O . ASN A 1 313 ? 13.575 0.303 -23.422 1.00 85.62 313 ASN A O 1
ATOM 2550 N N . HIS A 1 314 ? 13.335 1.598 -21.605 1.00 88.31 314 HIS A N 1
ATOM 2551 C CA . HIS A 1 314 ? 12.335 2.511 -22.173 1.00 88.31 314 HIS A CA 1
ATOM 2552 C C . HIS A 1 314 ? 11.114 1.775 -22.751 1.00 88.31 314 HIS A C 1
ATOM 2554 O O . HIS A 1 314 ? 10.570 2.148 -23.790 1.00 88.31 314 HIS A O 1
ATOM 2560 N N . THR A 1 315 ? 10.714 0.692 -22.085 1.00 89.12 315 THR A N 1
ATOM 2561 C CA . THR A 1 315 ? 9.633 -0.191 -22.528 1.00 89.12 315 THR A CA 1
ATOM 2562 C C . THR A 1 315 ? 8.357 0.132 -21.764 1.00 89.12 315 THR A C 1
ATOM 2564 O O . THR A 1 315 ? 8.372 0.235 -20.540 1.00 89.12 315 THR A O 1
ATOM 2567 N N . LEU A 1 316 ? 7.253 0.283 -22.495 1.00 91.94 316 LEU A N 1
ATOM 2568 C CA . LEU A 1 316 ? 5.918 0.519 -21.956 1.00 91.94 316 LEU A CA 1
ATOM 2569 C C . LEU A 1 316 ? 5.058 -0.731 -22.174 1.00 91.94 316 LEU A C 1
ATOM 2571 O O . LEU A 1 316 ? 4.971 -1.230 -23.296 1.00 91.94 316 LEU A O 1
ATOM 2575 N N . ILE A 1 317 ? 4.395 -1.199 -21.120 1.00 90.25 317 ILE A N 1
ATOM 2576 C CA . ILE A 1 317 ? 3.419 -2.292 -21.158 1.00 90.25 317 ILE A CA 1
ATOM 2577 C C . ILE A 1 317 ? 2.098 -1.750 -20.614 1.00 90.25 317 ILE A C 1
ATOM 2579 O O . ILE A 1 317 ? 2.042 -1.281 -19.482 1.00 90.25 317 ILE A O 1
ATOM 2583 N N . GLU A 1 318 ? 1.033 -1.793 -21.413 1.00 86.56 318 GLU A N 1
ATOM 2584 C CA . GLU A 1 318 ? -0.212 -1.068 -21.107 1.00 86.56 318 GLU A CA 1
ATOM 2585 C C . GLU A 1 318 ? -1.217 -1.835 -20.226 1.00 86.56 318 GLU A C 1
ATOM 2587 O O . GLU A 1 318 ? -2.127 -1.211 -19.673 1.00 86.56 318 GLU A O 1
ATOM 2592 N N . ASN A 1 319 ? -1.085 -3.163 -20.116 1.00 84.56 319 ASN A N 1
ATOM 2593 C CA . ASN A 1 319 ? -2.078 -4.047 -19.481 1.00 84.56 319 ASN A CA 1
ATOM 2594 C C . ASN A 1 319 ? -1.434 -5.066 -18.522 1.00 84.56 319 ASN A C 1
ATOM 2596 O O . ASN A 1 319 ? -1.778 -6.246 -18.542 1.00 84.56 319 ASN A O 1
ATOM 2600 N N . GLY A 1 320 ? -0.461 -4.622 -17.723 1.00 83.94 320 GLY A N 1
ATOM 2601 C CA . GLY A 1 320 ? 0.237 -5.479 -16.762 1.00 83.94 320 GLY A CA 1
ATOM 2602 C C . GLY A 1 320 ? 0.920 -6.705 -17.384 1.00 83.94 320 GLY A C 1
ATOM 2603 O O . GLY A 1 320 ? 1.117 -6.793 -18.596 1.00 83.94 320 GLY A O 1
ATOM 2604 N N . LEU A 1 321 ? 1.322 -7.650 -16.529 1.00 84.94 321 LEU A N 1
ATOM 2605 C CA . LEU A 1 321 ? 1.933 -8.929 -16.926 1.00 84.94 321 LEU A CA 1
ATOM 2606 C C . LEU A 1 321 ? 1.288 -10.131 -16.213 1.00 84.94 321 LEU A C 1
ATOM 2608 O O . LEU A 1 321 ? 1.952 -11.141 -15.986 1.00 84.94 321 LEU A O 1
ATOM 2612 N N . THR A 1 322 ? 0.005 -10.044 -15.852 1.00 82.50 322 THR A N 1
ATOM 2613 C CA . THR A 1 322 ? -0.713 -11.108 -15.119 1.00 82.50 322 THR A CA 1
ATOM 2614 C C . THR A 1 322 ? -0.777 -12.434 -15.877 1.00 82.50 322 THR A C 1
ATOM 2616 O O . THR A 1 322 ? -0.677 -13.507 -15.287 1.00 82.50 322 THR A O 1
ATOM 2619 N N . GLU A 1 323 ? -0.881 -12.376 -17.205 1.00 79.38 323 GLU A N 1
ATOM 2620 C CA . GLU A 1 323 ? -0.913 -13.564 -18.067 1.00 79.38 323 GLU A CA 1
ATOM 2621 C C . GLU A 1 323 ? 0.481 -14.147 -18.361 1.00 79.38 323 GLU A C 1
ATOM 2623 O O . GLU A 1 323 ? 0.593 -15.229 -18.942 1.00 79.38 323 GLU A O 1
ATOM 2628 N N . VAL A 1 324 ? 1.559 -13.453 -17.979 1.00 78.25 324 VAL A N 1
ATOM 2629 C CA . VAL A 1 324 ? 2.929 -13.881 -18.281 1.00 78.25 324 VAL A CA 1
ATOM 2630 C C . VAL A 1 324 ? 3.481 -14.718 -17.126 1.00 78.25 324 VAL A C 1
ATOM 2632 O O . VAL A 1 324 ? 3.561 -14.228 -15.998 1.00 78.25 324 VAL A O 1
ATOM 2635 N N . PRO A 1 325 ? 3.921 -15.969 -17.369 1.00 78.94 325 PRO A N 1
ATOM 2636 C CA . PRO A 1 325 ? 4.558 -16.779 -16.339 1.00 78.94 325 PRO A CA 1
ATOM 2637 C C . PRO A 1 325 ? 5.786 -16.084 -15.747 1.00 78.94 325 PRO A C 1
ATOM 2639 O O . PRO A 1 325 ? 6.529 -15.405 -16.454 1.00 78.94 325 PRO A O 1
ATOM 2642 N N . TYR A 1 326 ? 6.040 -16.318 -14.460 1.00 76.94 326 TYR A N 1
ATOM 2643 C CA . TYR A 1 326 ? 7.168 -15.724 -13.736 1.00 76.94 326 TYR A CA 1
ATOM 2644 C C . TYR A 1 326 ? 8.511 -15.885 -14.465 1.00 76.94 326 TYR A C 1
ATOM 2646 O O . TYR A 1 326 ? 9.245 -14.912 -14.620 1.00 76.94 326 TYR A O 1
ATOM 2654 N N . GLU A 1 327 ? 8.804 -17.093 -14.949 1.00 73.19 327 GLU A N 1
ATOM 2655 C CA . GLU A 1 327 ? 10.028 -17.407 -15.697 1.00 73.19 327 GLU A CA 1
ATOM 2656 C C . GLU A 1 327 ? 10.172 -16.513 -16.934 1.00 73.19 327 GLU A C 1
ATOM 2658 O O . GLU A 1 327 ? 11.234 -15.942 -17.162 1.00 73.19 327 GLU A O 1
ATOM 2663 N N . GLY A 1 328 ? 9.077 -16.272 -17.662 1.00 73.38 328 GLY A N 1
ATOM 2664 C CA . GLY A 1 328 ? 9.065 -15.376 -18.819 1.00 73.38 328 GLY A CA 1
ATOM 2665 C C . GLY A 1 328 ? 9.344 -13.913 -18.463 1.00 73.38 328 GLY A C 1
ATOM 2666 O O . GLY A 1 328 ? 9.981 -13.205 -19.241 1.00 73.38 328 GLY A O 1
ATOM 2667 N N . ILE A 1 329 ? 8.926 -13.454 -17.278 1.00 77.06 329 ILE A N 1
ATOM 2668 C CA . ILE A 1 329 ? 9.243 -12.104 -16.788 1.00 77.06 329 ILE A CA 1
ATOM 2669 C C . ILE A 1 329 ? 10.728 -12.019 -16.407 1.00 77.06 329 ILE A C 1
ATOM 2671 O O . ILE A 1 329 ? 11.413 -11.066 -16.772 1.00 77.06 329 ILE A O 1
ATOM 2675 N N . VAL A 1 330 ? 11.264 -13.007 -15.695 1.00 76.06 330 VAL A N 1
ATOM 2676 C CA . VAL A 1 330 ? 12.667 -12.971 -15.252 1.00 76.06 330 VAL A CA 1
ATOM 2677 C C . VAL A 1 330 ? 13.637 -13.105 -16.428 1.00 76.06 330 VAL A C 1
ATOM 2679 O O . VAL A 1 330 ? 14.549 -12.289 -16.564 1.00 76.06 330 VAL A O 1
ATOM 2682 N N . GLU A 1 331 ? 13.424 -14.097 -17.292 1.00 70.31 331 GLU A N 1
ATOM 2683 C CA . GLU A 1 331 ? 14.297 -14.363 -18.439 1.00 70.31 331 GLU A CA 1
ATOM 2684 C C . GLU A 1 331 ? 14.099 -13.326 -19.548 1.00 70.31 331 GLU A C 1
ATOM 2686 O O . GLU A 1 331 ? 15.067 -12.793 -20.088 1.00 70.31 331 GLU A O 1
ATOM 2691 N N . GLY A 1 332 ? 12.844 -13.018 -19.884 1.00 68.00 332 GLY A N 1
ATOM 2692 C CA . GLY A 1 332 ? 12.510 -12.141 -21.002 1.00 68.00 332 GLY A CA 1
ATOM 2693 C C . GLY A 1 332 ? 12.602 -10.657 -20.660 1.00 68.00 332 GLY A C 1
ATOM 2694 O O . GLY A 1 332 ? 13.242 -9.898 -21.386 1.00 68.00 332 GLY A O 1
ATOM 2695 N N . TYR A 1 333 ? 11.958 -10.230 -19.569 1.00 68.88 333 TYR A N 1
ATOM 2696 C CA . TYR A 1 333 ? 11.829 -8.808 -19.234 1.00 68.88 333 TYR A CA 1
ATOM 2697 C C . TYR A 1 333 ? 13.043 -8.272 -18.476 1.00 68.88 333 TYR A C 1
ATOM 2699 O O . TYR A 1 333 ? 13.630 -7.272 -18.882 1.00 68.88 333 TYR A O 1
ATOM 2707 N N . PHE A 1 334 ? 13.469 -8.948 -17.407 1.00 71.31 334 PHE A N 1
ATOM 2708 C CA . PHE A 1 334 ? 14.643 -8.495 -16.654 1.00 71.31 334 PHE A CA 1
ATOM 2709 C C . PHE A 1 334 ? 15.959 -8.768 -17.376 1.00 71.31 334 PHE A C 1
ATOM 2711 O O . PHE A 1 334 ? 16.984 -8.230 -16.947 1.00 71.31 334 PHE A O 1
ATOM 2718 N N . GLN A 1 335 ? 15.935 -9.595 -18.436 1.00 64.31 335 GLN A N 1
ATOM 2719 C CA . GLN A 1 335 ? 17.134 -10.115 -19.102 1.00 64.31 335 GLN A CA 1
ATOM 2720 C C . GLN A 1 335 ? 18.170 -10.509 -18.053 1.00 64.31 335 GLN A C 1
ATOM 2722 O O . GLN A 1 335 ? 19.357 -10.200 -18.175 1.00 64.31 335 GLN A O 1
ATOM 2727 N N . ALA A 1 336 ? 17.683 -11.084 -16.945 1.00 58.84 336 ALA A N 1
ATOM 2728 C CA . ALA A 1 336 ? 18.540 -11.639 -15.934 1.00 58.84 336 ALA A CA 1
ATOM 2729 C C . ALA A 1 336 ? 19.170 -12.809 -16.654 1.00 58.84 336 ALA A C 1
ATOM 2731 O O . ALA A 1 336 ? 18.532 -13.851 -16.806 1.00 58.84 336 ALA A O 1
ATOM 2732 N N . ASP A 1 337 ? 20.354 -12.558 -17.218 1.00 47.56 337 ASP A N 1
ATOM 2733 C CA . ASP A 1 337 ? 21.126 -13.565 -17.894 1.00 47.56 337 ASP A CA 1
ATOM 2734 C C . ASP A 1 337 ? 21.017 -14.808 -17.022 1.00 47.56 337 ASP A C 1
ATOM 2736 O O . ASP A 1 337 ? 21.379 -14.789 -15.839 1.00 47.56 337 ASP A O 1
ATOM 2740 N N . SER A 1 338 ? 20.591 -15.918 -17.605 1.00 41.50 338 SER A N 1
ATOM 2741 C CA . SER A 1 338 ? 20.935 -17.222 -17.067 1.00 41.50 338 SER A CA 1
ATOM 2742 C C . SER A 1 338 ? 22.457 -17.440 -17.204 1.00 41.50 338 SER A C 1
ATOM 2744 O O . SER A 1 338 ? 22.902 -18.506 -17.613 1.00 41.50 338 SER A O 1
ATOM 2746 N N . MET A 1 339 ? 23.274 -16.427 -16.885 1.00 34.47 339 MET A N 1
ATOM 2747 C CA . MET A 1 339 ? 24.693 -16.483 -16.565 1.00 34.47 339 MET A CA 1
ATOM 2748 C C . MET A 1 339 ? 24.805 -17.049 -15.150 1.00 34.47 339 MET A C 1
ATOM 2750 O O . MET A 1 339 ? 25.344 -16.446 -14.227 1.00 34.47 339 MET A O 1
ATOM 2754 N N . SER A 1 340 ? 24.297 -18.264 -14.991 1.00 37.94 340 SER A N 1
ATOM 2755 C CA . SER A 1 340 ? 25.124 -19.258 -14.346 1.00 37.94 340 SER A CA 1
ATOM 2756 C C . SER A 1 340 ? 26.033 -19.812 -15.442 1.00 37.94 340 SER A C 1
ATOM 2758 O O . SER A 1 340 ? 25.619 -20.684 -16.211 1.00 37.94 340 SER A O 1
ATOM 2760 N N . ASP A 1 341 ? 27.281 -19.351 -15.483 1.00 40.91 341 ASP A N 1
ATOM 2761 C CA . ASP A 1 341 ? 28.395 -20.261 -15.761 1.00 40.91 341 ASP A CA 1
ATOM 2762 C C . ASP A 1 341 ? 28.380 -21.337 -14.643 1.00 40.91 341 ASP A C 1
ATOM 2764 O O . ASP A 1 341 ? 29.144 -21.277 -13.689 1.00 40.91 341 ASP A O 1
ATOM 2768 N N . GLU A 1 342 ? 27.403 -22.249 -14.754 1.00 40.16 342 GLU A N 1
ATOM 2769 C CA . GLU A 1 342 ? 27.007 -23.389 -13.907 1.00 40.16 342 GLU A CA 1
ATOM 2770 C C . GLU A 1 342 ? 26.724 -23.176 -12.393 1.00 40.16 342 GLU A C 1
ATOM 2772 O O . GLU A 1 342 ? 27.243 -22.261 -11.761 1.00 40.16 342 GLU A O 1
ATOM 2777 N N . PRO A 1 343 ? 25.877 -24.032 -11.771 1.00 43.25 343 PRO A N 1
ATOM 2778 C CA . PRO A 1 343 ? 25.171 -25.183 -12.330 1.00 43.25 343 PRO A CA 1
ATOM 2779 C C . PRO A 1 343 ? 23.717 -24.853 -12.673 1.00 43.25 343 PRO A C 1
ATOM 2781 O O . PRO A 1 343 ? 23.042 -24.103 -11.972 1.00 43.25 343 PRO A O 1
ATOM 2784 N N . LYS A 1 344 ? 23.228 -25.491 -13.746 1.00 43.72 344 LYS A N 1
ATOM 2785 C CA . LYS A 1 344 ? 21.797 -25.676 -14.030 1.00 43.72 344 LYS A CA 1
ATOM 2786 C C . LYS A 1 344 ? 21.052 -25.835 -12.706 1.00 43.72 344 LYS A C 1
ATOM 2788 O O . LYS A 1 344 ? 21.483 -26.662 -11.898 1.00 43.72 344 LYS A O 1
ATOM 2793 N N . GLY A 1 345 ? 19.998 -25.037 -12.511 1.00 45.12 345 GLY A N 1
ATOM 2794 C CA . GLY A 1 345 ? 19.187 -25.032 -11.294 1.00 45.12 345 GLY A CA 1
ATOM 2795 C C . GLY A 1 345 ? 18.922 -26.445 -10.788 1.00 45.12 345 GLY A C 1
ATOM 2796 O O . GLY A 1 345 ? 18.911 -27.381 -11.591 1.00 45.12 345 GLY A O 1
ATOM 2797 N N . LEU A 1 346 ? 18.769 -26.594 -9.465 1.00 46.78 346 LEU A N 1
ATOM 2798 C CA . LEU A 1 346 ? 18.440 -27.870 -8.828 1.00 46.78 346 LEU A CA 1
ATOM 2799 C C . LEU A 1 346 ? 17.406 -28.602 -9.689 1.00 46.78 346 LEU A C 1
ATOM 2801 O O . LEU A 1 346 ? 16.249 -28.205 -9.748 1.00 46.78 346 LEU A O 1
ATOM 2805 N N . GLN A 1 347 ? 17.864 -29.611 -10.434 1.00 50.28 347 GLN A N 1
ATOM 2806 C CA . GLN A 1 347 ? 16.976 -30.425 -11.252 1.00 50.28 347 GLN A CA 1
ATOM 2807 C C . GLN A 1 347 ? 16.015 -31.107 -10.290 1.00 50.28 347 GLN A C 1
ATOM 2809 O O . GLN A 1 347 ? 16.467 -31.523 -9.228 1.00 50.28 347 GLN A O 1
ATOM 2814 N N . ASP A 1 348 ? 14.738 -31.268 -10.626 1.00 58.12 348 ASP A N 1
ATOM 2815 C CA . ASP A 1 348 ? 13.873 -32.085 -9.775 1.00 58.12 348 ASP A CA 1
ATOM 2816 C C . ASP A 1 348 ? 14.570 -33.425 -9.494 1.00 58.12 348 ASP A C 1
ATOM 2818 O O . ASP A 1 348 ? 15.137 -34.024 -10.424 1.00 58.12 348 ASP A O 1
ATOM 2822 N N . PRO A 1 349 ? 14.623 -33.875 -8.227 1.00 62.16 349 PRO A N 1
ATOM 2823 C CA . PRO A 1 349 ? 15.214 -35.162 -7.921 1.00 62.16 349 PRO A CA 1
ATOM 2824 C C . PRO A 1 349 ? 14.486 -36.218 -8.760 1.00 62.16 349 PRO A C 1
ATOM 2826 O O . PRO A 1 349 ? 13.262 -36.218 -8.864 1.00 62.16 349 PRO A O 1
ATOM 2829 N N . GLN A 1 350 ? 15.244 -37.093 -9.410 1.00 78.12 350 GLN A N 1
ATOM 2830 C CA . GLN A 1 350 ? 14.711 -38.161 -10.249 1.00 78.12 350 GLN A CA 1
ATOM 2831 C C . GLN A 1 350 ? 14.772 -39.474 -9.475 1.00 78.12 350 GLN A C 1
ATOM 2833 O O . GLN A 1 350 ? 15.652 -39.665 -8.632 1.00 78.12 350 GLN A O 1
ATOM 2838 N N . ILE A 1 351 ? 13.833 -40.378 -9.760 1.00 81.50 351 ILE A N 1
ATOM 2839 C CA . ILE A 1 351 ? 13.908 -41.754 -9.268 1.00 81.50 351 ILE A CA 1
ATOM 2840 C C . ILE A 1 351 ? 14.973 -42.472 -10.096 1.00 81.50 351 ILE A C 1
ATOM 2842 O O . ILE A 1 351 ? 14.811 -42.669 -11.300 1.00 81.50 351 ILE A O 1
ATOM 2846 N N . GLU A 1 352 ? 16.061 -42.849 -9.439 1.00 87.69 352 GLU A N 1
ATOM 2847 C CA . GLU A 1 352 ? 17.258 -43.434 -10.039 1.00 87.69 352 GLU A CA 1
ATOM 2848 C C . GLU A 1 352 ? 17.638 -44.738 -9.329 1.00 87.69 352 GLU A C 1
ATOM 2850 O O . GLU A 1 352 ? 17.137 -45.035 -8.246 1.00 87.69 352 GLU A O 1
ATOM 2855 N N . HIS A 1 353 ? 18.534 -45.534 -9.921 1.00 86.69 353 HIS A N 1
ATOM 2856 C CA . HIS A 1 353 ? 18.999 -46.791 -9.314 1.00 86.69 353 HIS A CA 1
ATOM 2857 C C . HIS A 1 353 ? 20.289 -46.612 -8.510 1.00 86.69 353 HIS A C 1
ATOM 2859 O O . HIS A 1 353 ? 21.294 -46.169 -9.079 1.00 86.69 353 HIS A O 1
ATOM 2865 N N . LEU A 1 354 ? 20.312 -46.986 -7.226 1.00 87.19 354 LEU A N 1
ATOM 2866 C CA . LEU A 1 354 ? 21.475 -46.849 -6.332 1.00 87.19 354 LEU A CA 1
ATOM 2867 C C . LEU A 1 354 ? 22.670 -47.615 -6.906 1.00 87.19 354 LEU A C 1
ATOM 2869 O O . LEU A 1 354 ? 23.739 -47.051 -7.136 1.00 87.19 354 LEU A O 1
ATOM 2873 N N . LEU A 1 355 ? 22.455 -48.865 -7.292 1.00 87.00 355 LEU A N 1
ATOM 2874 C CA . LEU A 1 355 ? 23.378 -49.669 -8.079 1.00 87.00 355 LEU A CA 1
ATOM 2875 C C . LEU A 1 355 ? 22.960 -49.626 -9.555 1.00 87.00 355 LEU A C 1
ATOM 2877 O O . LEU A 1 355 ? 21.831 -49.999 -9.887 1.00 87.00 355 LEU A O 1
ATOM 2881 N N . PRO A 1 356 ? 23.849 -49.210 -10.478 1.00 84.50 356 PRO A N 1
ATOM 2882 C CA . PRO A 1 356 ? 23.499 -49.122 -11.891 1.00 84.50 356 PRO A CA 1
ATOM 2883 C C . PRO A 1 356 ? 23.126 -50.497 -12.456 1.00 84.50 356 PRO A C 1
ATOM 2885 O O . PRO A 1 356 ? 23.774 -51.492 -12.139 1.00 84.50 356 PRO A O 1
ATOM 2888 N N . HIS A 1 357 ? 22.148 -50.540 -13.368 1.00 82.44 357 HIS A N 1
ATOM 2889 C CA . HIS A 1 357 ? 21.753 -51.751 -14.109 1.00 82.44 357 HIS A CA 1
ATOM 2890 C C . HIS A 1 357 ? 22.387 -51.849 -15.523 1.00 82.44 357 HIS A C 1
ATOM 2892 O O . HIS A 1 357 ? 22.134 -52.811 -16.253 1.00 82.44 357 HIS A O 1
ATOM 2898 N N . LYS A 1 358 ? 23.186 -50.841 -15.930 1.00 80.31 358 LYS A N 1
ATOM 2899 C CA . LYS A 1 358 ? 23.919 -50.709 -17.219 1.00 80.31 358 LYS A CA 1
ATOM 2900 C C . LYS A 1 358 ? 23.099 -51.164 -18.432 1.00 80.31 358 LYS A C 1
ATOM 2902 O O . LYS A 1 358 ? 23.414 -52.174 -19.059 1.00 80.31 358 LYS A O 1
ATOM 2907 N N . ASN A 1 359 ? 22.026 -50.437 -18.743 1.00 74.94 359 ASN A N 1
ATOM 2908 C CA . ASN A 1 359 ? 21.147 -50.712 -19.890 1.00 74.94 359 ASN A CA 1
ATOM 2909 C C . ASN A 1 359 ? 20.606 -52.154 -19.943 1.00 74.94 359 ASN A C 1
ATOM 2911 O O . ASN A 1 359 ? 20.343 -52.687 -21.015 1.00 74.94 359 ASN A O 1
ATOM 2915 N N . GLY A 1 360 ? 20.418 -52.785 -18.778 1.00 72.00 360 GLY A N 1
ATOM 2916 C CA . GLY A 1 360 ? 19.816 -54.118 -18.670 1.00 72.00 360 GLY A CA 1
ATOM 2917 C C . GLY A 1 360 ? 20.828 -55.261 -18.622 1.00 72.00 360 GLY A C 1
ATOM 2918 O O . GLY A 1 360 ? 20.422 -56.417 -18.641 1.00 72.00 360 GLY A O 1
ATOM 2919 N N . LYS A 1 361 ? 22.129 -54.958 -18.505 1.00 81.44 361 LYS A N 1
ATOM 2920 C CA . LYS A 1 361 ? 23.172 -55.959 -18.238 1.00 81.44 361 LYS A CA 1
ATOM 2921 C C . LYS A 1 361 ? 22.958 -56.690 -16.907 1.00 81.44 361 LYS A C 1
ATOM 2923 O O . LYS A 1 361 ? 23.338 -57.850 -16.794 1.00 81.44 361 LYS A O 1
ATOM 2928 N N . TRP A 1 362 ? 22.348 -56.021 -15.926 1.00 82.44 362 TRP A N 1
ATOM 2929 C CA . TRP A 1 362 ? 21.940 -56.614 -14.649 1.00 82.44 362 TRP A CA 1
ATOM 2930 C C . TRP A 1 362 ? 20.420 -56.490 -14.486 1.00 82.44 362 TRP A C 1
ATOM 2932 O O . TRP A 1 362 ? 19.948 -55.487 -13.947 1.00 82.44 362 TRP A O 1
ATOM 2942 N N . PRO A 1 363 ? 19.647 -57.467 -14.999 1.00 79.62 363 PRO A N 1
ATOM 2943 C CA . PRO A 1 363 ? 18.185 -57.418 -14.999 1.00 79.62 363 PRO A CA 1
ATOM 2944 C C . PRO A 1 363 ? 17.595 -57.331 -13.592 1.00 79.62 363 PRO A C 1
ATOM 2946 O O . PRO A 1 363 ? 16.659 -56.564 -13.382 1.00 79.62 363 PRO A O 1
ATOM 2949 N N . ASP A 1 364 ? 18.197 -58.035 -12.633 1.00 84.88 364 ASP A N 1
ATOM 2950 C CA . ASP A 1 364 ? 17.717 -58.087 -11.248 1.00 84.88 364 ASP A CA 1
ATOM 2951 C C . ASP A 1 364 ? 17.757 -56.706 -10.580 1.00 84.88 364 ASP A C 1
ATOM 2953 O O . ASP A 1 364 ? 16.835 -56.339 -9.867 1.00 84.88 364 ASP A O 1
ATOM 2957 N N . ARG A 1 365 ? 18.757 -55.872 -10.908 1.00 85.38 365 ARG A N 1
ATOM 2958 C CA . ARG A 1 365 ? 18.879 -54.494 -10.391 1.00 85.38 365 ARG A CA 1
ATOM 2959 C C . ARG A 1 365 ? 17.879 -53.521 -11.016 1.00 85.38 365 ARG A C 1
ATOM 2961 O O . ARG A 1 365 ? 17.634 -52.460 -10.451 1.00 85.38 365 ARG A O 1
ATOM 2968 N N . LYS A 1 366 ? 17.349 -53.837 -12.204 1.00 80.31 366 LYS A N 1
ATOM 2969 C CA . LYS A 1 366 ? 16.465 -52.942 -12.970 1.00 80.31 366 LYS A CA 1
ATOM 2970 C C . LYS A 1 366 ? 15.071 -52.838 -12.344 1.00 80.31 366 LYS A C 1
ATOM 2972 O O . LYS A 1 366 ? 14.454 -51.782 -12.444 1.00 80.31 366 LYS A O 1
ATOM 2977 N N . PHE A 1 367 ? 14.596 -53.918 -11.726 1.00 80.56 367 PHE A N 1
ATOM 2978 C CA . PHE A 1 367 ? 13.251 -54.029 -11.147 1.00 80.56 36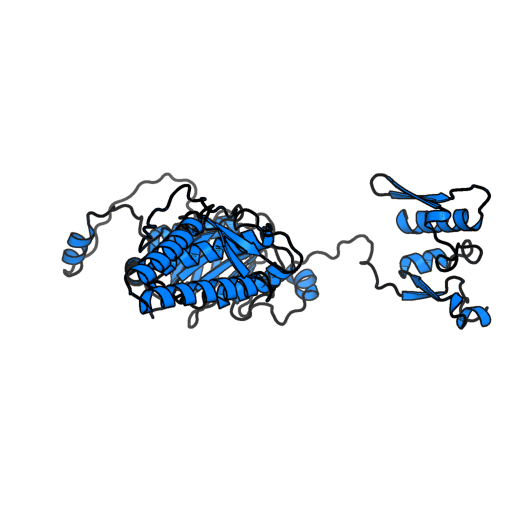7 PHE A CA 1
ATOM 2979 C C . PHE A 1 367 ? 13.260 -54.202 -9.620 1.00 80.56 367 PHE A C 1
ATOM 2981 O O . PHE A 1 367 ? 12.242 -54.574 -9.042 1.00 80.56 367 PHE A O 1
ATOM 2988 N N . ASP A 1 368 ? 14.400 -53.951 -8.978 1.00 83.75 368 ASP A N 1
ATOM 2989 C CA . ASP A 1 368 ? 14.544 -54.014 -7.528 1.00 83.75 368 ASP A CA 1
ATOM 2990 C C . ASP A 1 368 ? 14.089 -52.696 -6.885 1.00 83.75 368 ASP A C 1
ATOM 2992 O O . ASP A 1 368 ? 14.666 -51.638 -7.144 1.00 83.75 368 ASP A O 1
ATOM 2996 N N . TRP A 1 369 ? 13.044 -52.768 -6.059 1.00 82.06 369 TRP A N 1
ATOM 2997 C CA . TRP A 1 369 ? 12.482 -51.617 -5.348 1.00 82.06 369 TRP A CA 1
ATOM 2998 C C . TRP A 1 369 ? 13.433 -51.069 -4.282 1.00 82.06 369 TRP A C 1
ATOM 3000 O O . TRP A 1 369 ? 13.480 -49.857 -4.091 1.00 82.06 369 TRP A O 1
ATOM 3010 N N . GLU A 1 370 ? 14.242 -51.930 -3.660 1.00 83.62 370 GLU A N 1
ATOM 3011 C CA . GLU A 1 370 ? 15.247 -51.543 -2.657 1.00 83.62 370 GLU A CA 1
ATOM 3012 C C . GLU A 1 370 ? 16.468 -50.859 -3.295 1.00 83.62 370 GLU A C 1
ATOM 3014 O O . GLU A 1 370 ? 17.349 -50.340 -2.608 1.00 83.62 370 GLU A O 1
ATOM 3019 N N . ASN A 1 371 ? 16.521 -50.849 -4.630 1.00 86.81 371 ASN A N 1
ATOM 3020 C CA . ASN A 1 371 ? 17.560 -50.212 -5.421 1.00 86.81 371 ASN A CA 1
ATOM 3021 C C . ASN A 1 371 ? 17.122 -48.847 -5.982 1.00 86.81 371 ASN A C 1
ATOM 3023 O O . ASN A 1 371 ? 17.889 -48.255 -6.734 1.00 86.81 371 ASN A O 1
ATOM 3027 N N . LEU A 1 372 ? 15.922 -48.342 -5.670 1.00 84.75 372 LEU A N 1
ATOM 3028 C CA . LEU A 1 372 ? 15.435 -47.038 -6.139 1.00 84.75 372 LEU A CA 1
ATOM 3029 C C . LEU A 1 372 ? 15.708 -45.938 -5.106 1.00 84.75 372 LEU A C 1
ATOM 3031 O O . LEU A 1 372 ? 15.398 -46.094 -3.929 1.00 84.75 372 LEU A O 1
ATOM 3035 N N . PHE A 1 373 ? 16.253 -44.803 -5.542 1.00 83.88 373 PHE A N 1
ATOM 3036 C CA . PHE A 1 373 ? 16.533 -43.656 -4.676 1.00 83.88 373 PHE A CA 1
ATOM 3037 C C . PHE A 1 373 ? 16.358 -42.328 -5.417 1.00 83.88 373 PHE A C 1
ATOM 3039 O O . PHE A 1 373 ? 16.398 -42.268 -6.646 1.00 83.88 373 PHE A O 1
ATOM 3046 N N . TRP A 1 374 ? 16.171 -41.251 -4.656 1.00 80.38 374 TRP A N 1
ATOM 3047 C CA . TRP A 1 374 ? 16.094 -39.900 -5.202 1.00 80.38 374 TRP A CA 1
ATOM 3048 C C . TRP A 1 374 ? 17.494 -39.351 -5.466 1.00 80.38 374 TRP A C 1
ATOM 3050 O O . TRP A 1 374 ? 18.316 -39.262 -4.552 1.00 80.38 374 TRP A O 1
ATOM 3060 N N . ALA A 1 375 ? 17.759 -38.941 -6.706 1.00 80.00 375 ALA A N 1
ATOM 3061 C CA . ALA A 1 375 ? 19.025 -38.322 -7.075 1.00 80.00 375 ALA A CA 1
ATOM 3062 C C . ALA A 1 375 ? 18.846 -37.195 -8.089 1.00 80.00 375 ALA A C 1
ATOM 3064 O O . ALA A 1 375 ? 18.080 -37.298 -9.043 1.00 80.00 375 ALA A O 1
ATOM 3065 N N . TYR A 1 376 ? 19.638 -36.137 -7.933 1.00 77.38 376 TYR A N 1
ATOM 3066 C CA . TYR A 1 376 ? 19.823 -35.147 -8.989 1.00 77.38 376 TYR A CA 1
ATOM 3067 C C . TYR A 1 376 ? 20.576 -35.771 -10.168 1.00 77.38 376 TYR A C 1
ATOM 3069 O O . TYR A 1 376 ? 21.515 -36.550 -9.972 1.00 77.38 376 TYR A O 1
ATOM 3077 N N . GLY A 1 377 ? 20.243 -35.370 -11.399 1.00 77.94 377 GLY A N 1
ATOM 3078 C CA . GLY A 1 377 ? 20.868 -35.923 -12.604 1.00 77.94 377 GLY A CA 1
ATOM 3079 C C . GLY A 1 377 ? 22.393 -35.751 -12.637 1.00 77.94 377 GLY A C 1
ATOM 3080 O O . GLY A 1 377 ? 23.101 -36.623 -13.139 1.00 77.94 377 GLY A O 1
ATOM 3081 N N . HIS A 1 378 ? 22.929 -34.663 -12.068 1.00 81.12 378 HIS A N 1
ATOM 3082 C CA . HIS A 1 378 ? 24.378 -34.491 -11.887 1.00 81.12 378 HIS A CA 1
ATOM 3083 C C . HIS A 1 378 ? 24.962 -35.536 -10.921 1.00 81.12 378 HIS A C 1
ATOM 3085 O O . HIS A 1 378 ? 25.874 -36.273 -11.302 1.00 81.12 378 HIS A O 1
ATOM 3091 N N . CYS A 1 379 ? 24.392 -35.670 -9.720 1.00 84.56 379 CYS A N 1
ATOM 3092 C CA . CYS A 1 379 ? 24.828 -36.644 -8.716 1.00 84.56 379 CYS A CA 1
ATOM 3093 C C . CYS A 1 379 ? 24.784 -38.077 -9.262 1.00 84.56 379 CYS A C 1
ATOM 3095 O O . CYS A 1 379 ? 25.741 -38.835 -9.102 1.00 84.56 379 CYS A O 1
ATOM 3097 N N . ASN A 1 380 ? 23.710 -38.437 -9.976 1.00 86.38 380 ASN A N 1
ATOM 3098 C CA . ASN A 1 380 ? 23.565 -39.764 -10.568 1.00 86.38 380 ASN A CA 1
ATOM 3099 C C . ASN A 1 380 ? 24.615 -40.032 -11.663 1.00 86.38 380 ASN A C 1
ATOM 3101 O O . ASN A 1 380 ? 25.174 -41.129 -11.732 1.00 86.38 380 ASN A O 1
ATOM 3105 N N . ARG A 1 381 ? 24.960 -39.033 -12.492 1.00 84.00 381 ARG A N 1
ATOM 3106 C CA . ARG A 1 381 ? 26.044 -39.167 -13.485 1.00 84.00 381 ARG A CA 1
ATOM 3107 C C . ARG A 1 381 ? 27.391 -39.460 -12.827 1.00 84.00 381 ARG A C 1
ATOM 3109 O O . ARG A 1 381 ? 28.086 -40.369 -13.281 1.00 84.00 381 ARG A O 1
ATOM 3116 N N . VAL A 1 382 ? 27.741 -38.736 -11.761 1.00 87.88 382 VAL A N 1
ATOM 3117 C CA . VAL A 1 382 ? 28.985 -38.974 -11.006 1.00 87.88 382 VAL A CA 1
ATOM 3118 C C . VAL A 1 382 ? 28.960 -40.370 -10.379 1.00 87.88 382 VAL A C 1
ATOM 3120 O O . VAL A 1 382 ? 29.887 -41.153 -10.584 1.00 87.88 382 VAL A O 1
ATOM 3123 N N . LYS A 1 383 ? 27.858 -40.735 -9.718 1.00 89.81 383 LYS A N 1
ATOM 3124 C CA . LYS A 1 383 ? 27.654 -42.049 -9.091 1.00 89.81 383 LYS A CA 1
ATOM 3125 C C . LYS A 1 383 ? 27.716 -43.219 -10.082 1.00 89.81 383 LYS A C 1
ATOM 3127 O O . LYS A 1 383 ? 28.124 -44.314 -9.721 1.00 89.81 383 LYS A O 1
ATOM 3132 N N . ASN A 1 384 ? 27.339 -43.027 -11.346 1.00 86.56 384 ASN A N 1
ATOM 3133 C CA . ASN A 1 384 ? 27.368 -44.089 -12.363 1.00 86.56 384 ASN A CA 1
ATOM 3134 C C . ASN A 1 384 ? 28.768 -44.377 -12.946 1.00 86.56 384 ASN A C 1
ATOM 3136 O O . ASN A 1 384 ? 28.917 -45.286 -13.779 1.00 86.56 384 ASN A O 1
ATOM 3140 N N . GLN A 1 385 ? 29.801 -43.643 -12.515 1.00 87.19 385 GLN A N 1
ATOM 3141 C CA . GLN A 1 385 ? 31.194 -43.954 -12.832 1.00 87.19 385 GLN A CA 1
ATOM 3142 C C . GLN A 1 385 ? 31.613 -45.313 -12.244 1.00 87.19 385 GLN A C 1
ATOM 3144 O O . GLN A 1 385 ? 31.174 -45.719 -11.172 1.00 87.19 385 GLN A O 1
ATOM 3149 N N . LYS A 1 386 ? 32.551 -45.998 -12.913 1.00 86.06 386 LYS A N 1
ATOM 3150 C CA . LYS A 1 386 ? 32.976 -47.368 -12.566 1.00 86.06 386 LYS A CA 1
ATOM 3151 C C . LYS A 1 386 ? 33.429 -47.545 -11.107 1.00 86.06 386 LYS A C 1
ATOM 3153 O O . LYS A 1 386 ? 33.238 -48.604 -10.525 1.00 86.06 386 LYS A O 1
ATOM 3158 N N . LYS A 1 387 ? 34.025 -46.506 -10.516 1.00 88.62 387 LYS A N 1
ATOM 3159 C CA . LYS A 1 387 ? 34.545 -46.509 -9.136 1.00 88.62 387 LYS A CA 1
ATOM 3160 C C . LYS A 1 387 ? 33.460 -46.527 -8.048 1.00 88.62 387 LYS A C 1
ATOM 3162 O O . LYS A 1 387 ? 33.796 -46.717 -6.889 1.00 88.62 387 LYS A O 1
ATOM 3167 N N . TYR A 1 388 ? 32.203 -46.333 -8.431 1.00 89.69 388 TYR A N 1
ATOM 3168 C CA . TYR A 1 388 ? 31.034 -46.235 -7.560 1.00 89.69 388 TYR A CA 1
ATOM 3169 C C . TYR A 1 388 ? 29.974 -47.300 -7.897 1.00 89.69 388 TYR A C 1
ATOM 3171 O O . TYR A 1 388 ? 28.835 -47.210 -7.460 1.00 89.69 388 TYR A O 1
ATOM 3179 N N . GLU A 1 389 ? 30.319 -48.308 -8.706 1.00 84.12 389 GLU A N 1
ATOM 3180 C CA . GLU A 1 389 ? 29.357 -49.326 -9.156 1.00 84.12 389 GLU A CA 1
ATOM 3181 C C . GLU A 1 389 ? 28.847 -50.231 -8.029 1.00 84.12 389 GLU A C 1
ATOM 3183 O O . GLU A 1 389 ? 27.755 -50.784 -8.165 1.00 84.12 389 GLU A O 1
ATOM 3188 N N . GLU A 1 390 ? 29.620 -50.386 -6.949 1.00 84.00 390 GLU A N 1
ATOM 3189 C CA . GLU A 1 390 ? 29.304 -51.216 -5.783 1.00 84.00 390 GLU A CA 1
ATOM 3190 C C . GLU A 1 390 ? 29.902 -50.605 -4.509 1.00 84.00 390 GLU A C 1
ATOM 3192 O O . GLU A 1 390 ? 30.896 -49.879 -4.571 1.00 84.00 390 GLU A O 1
ATOM 3197 N N . GLY A 1 391 ? 29.310 -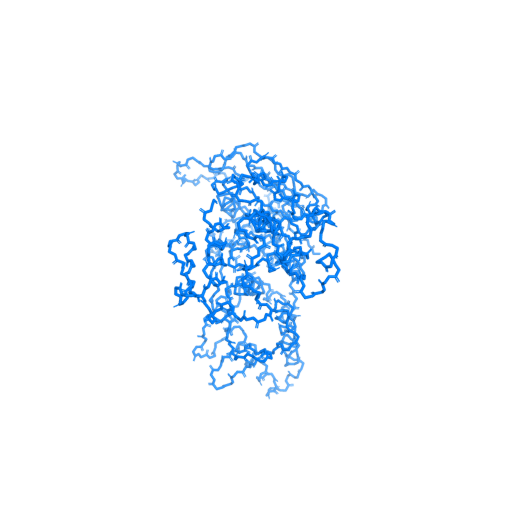50.924 -3.354 1.00 85.75 391 GLY A N 1
ATOM 3198 C CA . GLY A 1 391 ? 29.830 -50.525 -2.042 1.00 85.75 391 GLY A CA 1
ATOM 3199 C C . GLY A 1 391 ? 29.568 -49.068 -1.657 1.00 85.75 391 GLY A C 1
ATOM 3200 O O . GLY A 1 391 ? 30.250 -48.554 -0.778 1.00 85.75 391 GLY A O 1
ATOM 3201 N N . ILE A 1 392 ? 28.624 -48.381 -2.311 1.00 89.38 392 ILE A N 1
ATOM 3202 C CA . ILE A 1 392 ? 28.097 -47.114 -1.787 1.00 89.38 392 ILE A CA 1
ATOM 3203 C C . ILE A 1 392 ? 27.140 -47.435 -0.639 1.00 89.38 392 ILE A C 1
ATOM 3205 O O . ILE A 1 392 ? 26.284 -48.306 -0.778 1.00 89.38 392 ILE A O 1
ATOM 3209 N N . LEU A 1 393 ? 27.268 -46.691 0.460 1.00 90.62 393 LEU A N 1
ATOM 3210 C CA . LEU A 1 393 ? 26.358 -46.754 1.600 1.00 90.62 393 LEU A CA 1
ATOM 3211 C C . LEU A 1 393 ? 24.902 -46.515 1.166 1.00 90.62 393 LEU A C 1
ATOM 3213 O O . LEU A 1 393 ? 24.584 -45.487 0.565 1.00 90.62 393 LEU A O 1
ATOM 3217 N N . ASN A 1 394 ? 24.016 -47.453 1.503 1.00 89.44 394 ASN A N 1
ATOM 3218 C CA . ASN A 1 394 ? 22.581 -47.318 1.272 1.00 89.44 394 ASN A CA 1
ATOM 3219 C C . ASN A 1 394 ? 21.931 -46.531 2.422 1.00 89.44 394 ASN A C 1
ATOM 3221 O O . ASN A 1 394 ? 21.745 -47.062 3.519 1.00 89.44 394 ASN A O 1
ATOM 3225 N N . CYS A 1 395 ? 21.560 -45.275 2.161 1.00 85.56 395 CYS A N 1
ATOM 3226 C CA . CYS A 1 395 ? 20.967 -44.387 3.164 1.00 85.56 395 CYS A CA 1
ATOM 3227 C C . CYS A 1 395 ? 19.566 -44.815 3.636 1.00 85.56 395 CYS A C 1
ATOM 3229 O O . CYS A 1 395 ? 19.104 -44.330 4.664 1.00 85.56 395 CYS A O 1
ATOM 3231 N N . CYS A 1 396 ? 18.901 -45.737 2.933 1.00 82.31 396 CYS A N 1
ATOM 3232 C CA . CYS A 1 396 ? 17.640 -46.331 3.382 1.00 82.31 396 CYS A CA 1
ATOM 3233 C C . CYS A 1 396 ? 17.848 -47.449 4.417 1.00 82.31 396 CYS A C 1
ATOM 3235 O O . CYS A 1 396 ? 16.909 -47.805 5.124 1.00 82.31 396 CYS A O 1
ATOM 3237 N N . GLN A 1 397 ? 19.059 -48.011 4.507 1.00 87.31 397 GLN A N 1
ATOM 3238 C CA . GLN A 1 397 ? 19.389 -49.107 5.427 1.00 87.31 397 GLN A CA 1
ATOM 3239 C C . GLN A 1 397 ? 20.224 -48.648 6.622 1.00 87.31 397 GLN A C 1
ATOM 3241 O O . GLN A 1 397 ? 20.144 -49.246 7.695 1.00 87.31 397 GLN A O 1
ATOM 3246 N N . ARG A 1 398 ? 21.034 -47.603 6.441 1.00 88.75 398 ARG A N 1
ATOM 3247 C CA . ARG A 1 398 ? 21.894 -47.043 7.481 1.00 88.75 398 ARG A CA 1
ATOM 3248 C C . ARG A 1 398 ? 21.933 -45.532 7.357 1.00 88.75 398 ARG A C 1
ATOM 3250 O O . ARG A 1 398 ? 22.204 -45.018 6.274 1.00 88.75 398 ARG A O 1
ATOM 3257 N N . ASP A 1 399 ? 21.714 -44.840 8.468 1.00 89.00 399 ASP A N 1
ATOM 3258 C CA . ASP A 1 399 ? 21.762 -43.384 8.501 1.00 89.00 399 ASP A CA 1
ATOM 3259 C C . ASP A 1 399 ? 23.185 -42.888 8.152 1.00 89.00 399 ASP A C 1
ATOM 3261 O O . ASP A 1 399 ? 24.161 -43.263 8.819 1.00 89.00 399 ASP A O 1
ATOM 3265 N N . PRO A 1 400 ? 23.347 -42.056 7.105 1.00 89.88 400 PRO A N 1
ATOM 3266 C CA . PRO A 1 400 ? 24.624 -41.441 6.764 1.00 89.88 400 PRO A CA 1
ATOM 3267 C C . PRO A 1 400 ? 25.276 -40.683 7.926 1.00 89.88 400 PRO A C 1
ATOM 3269 O O . PRO A 1 400 ? 26.505 -40.709 8.045 1.00 89.88 400 PRO A O 1
ATOM 3272 N N . GLU A 1 401 ? 24.490 -40.043 8.797 1.00 90.50 401 GLU A N 1
ATOM 3273 C CA . GLU A 1 401 ? 25.000 -39.291 9.948 1.00 90.50 401 GLU A CA 1
ATOM 3274 C C . GLU A 1 401 ? 25.588 -40.199 11.029 1.00 90.50 401 GLU A C 1
ATOM 3276 O O . GLU A 1 401 ? 26.431 -39.754 11.810 1.00 90.50 401 GLU A O 1
ATOM 3281 N N . GLU A 1 402 ? 25.239 -41.487 11.066 1.00 91.50 402 GLU A N 1
ATOM 3282 C CA . GLU A 1 402 ? 25.883 -42.459 11.954 1.00 91.50 402 GLU A CA 1
ATOM 3283 C C . GLU A 1 402 ? 27.273 -42.859 11.454 1.00 91.50 402 GLU A C 1
ATOM 3285 O O . GLU A 1 402 ? 28.150 -43.158 12.267 1.00 91.50 402 GLU A O 1
ATOM 3290 N N . ALA A 1 403 ? 27.495 -42.837 10.138 1.00 90.38 403 ALA A N 1
ATOM 3291 C CA . ALA A 1 403 ? 28.685 -43.386 9.492 1.00 90.38 403 ALA A CA 1
ATOM 3292 C C . ALA A 1 403 ? 29.693 -42.323 9.017 1.00 90.38 403 ALA A C 1
ATOM 3294 O O . ALA A 1 403 ? 30.880 -42.626 8.869 1.00 90.38 403 ALA A O 1
ATOM 3295 N N . MET A 1 404 ? 29.251 -41.083 8.788 1.00 94.38 404 MET A N 1
ATOM 3296 C CA . MET A 1 404 ? 30.046 -40.003 8.193 1.00 94.38 404 MET A CA 1
ATOM 3297 C C . MET A 1 404 ? 29.947 -38.698 9.000 1.00 94.38 404 MET A C 1
ATOM 3299 O O . MET A 1 404 ? 29.047 -38.507 9.815 1.00 94.38 404 MET A O 1
ATOM 3303 N N . LEU A 1 405 ? 30.917 -37.811 8.796 1.00 91.56 405 LEU A N 1
ATOM 3304 C CA . LEU A 1 405 ? 30.976 -36.447 9.317 1.00 91.56 405 LEU A CA 1
ATOM 3305 C C . LEU A 1 405 ? 30.892 -35.478 8.145 1.00 91.56 405 LEU A C 1
ATOM 3307 O O . LEU A 1 405 ? 31.587 -35.668 7.148 1.00 91.56 405 LEU A O 1
ATOM 3311 N N . PHE A 1 406 ? 30.087 -34.430 8.296 1.00 90.75 406 PHE A N 1
ATOM 3312 C CA . PHE A 1 406 ? 29.849 -33.418 7.272 1.00 90.75 406 PHE A CA 1
ATOM 3313 C C . PHE A 1 406 ? 30.332 -32.062 7.782 1.00 90.75 406 PHE A C 1
ATOM 3315 O O . PHE A 1 406 ? 29.850 -31.571 8.802 1.00 90.75 406 PHE A O 1
ATOM 3322 N N . HIS A 1 407 ? 31.282 -31.446 7.085 1.00 87.38 407 HIS A N 1
ATOM 3323 C CA . HIS A 1 407 ? 31.806 -30.126 7.415 1.00 87.38 407 HIS A CA 1
ATOM 3324 C C . HIS A 1 407 ? 31.633 -29.172 6.235 1.00 87.38 407 HIS A C 1
ATOM 3326 O O . HIS A 1 407 ? 31.995 -29.490 5.106 1.00 87.38 407 HIS A O 1
ATOM 3332 N N . LEU A 1 408 ? 31.147 -27.962 6.508 1.00 80.19 408 LEU A N 1
ATOM 3333 C CA . LEU A 1 408 ? 31.142 -26.875 5.536 1.00 80.19 408 LEU A CA 1
ATOM 3334 C C . LEU A 1 408 ? 32.325 -25.946 5.830 1.00 80.19 408 LEU A C 1
ATOM 3336 O O . LEU A 1 408 ? 32.358 -25.286 6.870 1.00 80.19 408 LEU A O 1
ATOM 3340 N N . LYS A 1 409 ? 33.312 -25.891 4.931 1.00 74.94 409 LYS A N 1
ATOM 3341 C CA . LYS A 1 409 ? 34.462 -24.980 5.047 1.00 74.94 409 LYS A CA 1
ATOM 3342 C C . LYS A 1 409 ? 34.410 -23.946 3.931 1.00 74.94 409 LYS A C 1
ATOM 3344 O O . LYS A 1 409 ? 34.646 -24.266 2.770 1.00 74.94 409 LYS A O 1
ATOM 3349 N N . GLN A 1 410 ? 34.145 -22.691 4.303 1.00 79.19 410 GLN A N 1
ATOM 3350 C CA . GLN A 1 410 ? 33.928 -21.567 3.381 1.00 79.19 410 GLN A CA 1
ATOM 3351 C C . GLN A 1 410 ? 32.792 -21.840 2.379 1.00 79.19 410 GLN A C 1
ATOM 3353 O O . GLN A 1 410 ? 31.643 -21.529 2.675 1.00 79.19 410 GLN A O 1
ATOM 3358 N N . ARG A 1 411 ? 33.123 -22.407 1.211 1.00 71.38 411 ARG A N 1
ATOM 3359 C CA . ARG A 1 411 ? 32.206 -22.768 0.117 1.00 71.38 411 ARG A CA 1
ATOM 3360 C C . ARG A 1 411 ? 32.319 -24.235 -0.324 1.00 71.38 411 ARG A C 1
ATOM 3362 O O . ARG A 1 411 ? 31.627 -24.620 -1.253 1.00 71.38 411 ARG A O 1
ATOM 3369 N N . ASN A 1 412 ? 33.156 -25.035 0.340 1.00 74.25 412 ASN A N 1
ATOM 3370 C CA . ASN A 1 412 ? 33.375 -26.442 0.009 1.00 74.25 412 ASN A CA 1
ATOM 3371 C C . ASN A 1 412 ? 32.724 -27.356 1.052 1.00 74.25 412 ASN A C 1
ATOM 3373 O O . ASN A 1 412 ? 32.738 -27.061 2.255 1.00 74.25 412 ASN A O 1
ATOM 3377 N N . VAL A 1 413 ? 32.196 -28.483 0.582 1.00 79.69 413 VAL A N 1
ATOM 3378 C CA . VAL A 1 413 ? 31.633 -29.551 1.414 1.00 79.69 413 VAL A CA 1
ATOM 3379 C C . VAL A 1 413 ? 32.722 -30.591 1.654 1.00 79.69 413 VAL A C 1
ATOM 3381 O O . VAL A 1 413 ? 33.200 -31.207 0.712 1.00 79.69 413 VAL A O 1
ATOM 3384 N N . GLU A 1 414 ? 33.122 -30.807 2.901 1.00 88.25 414 GLU A N 1
ATOM 3385 C CA . GLU A 1 414 ? 34.085 -31.842 3.282 1.00 88.25 414 GLU A CA 1
ATOM 3386 C C . GLU A 1 414 ? 33.357 -32.952 4.046 1.00 88.25 414 GLU A C 1
ATOM 3388 O O . GLU A 1 414 ? 32.877 -32.742 5.160 1.00 88.25 414 GLU A O 1
ATOM 3393 N N . VAL A 1 415 ? 33.267 -34.137 3.441 1.00 91.75 415 VAL A N 1
ATOM 3394 C CA . VAL A 1 415 ? 32.656 -35.329 4.048 1.00 91.75 415 VAL A CA 1
ATOM 3395 C C . VAL A 1 415 ? 33.714 -36.386 4.320 1.00 91.75 415 VAL A C 1
ATOM 3397 O O . VAL A 1 415 ? 34.479 -36.748 3.426 1.00 91.75 415 VAL A O 1
ATOM 3400 N N . CYS A 1 416 ? 33.751 -36.910 5.540 1.00 92.56 416 CYS A N 1
ATOM 3401 C CA . CYS A 1 416 ? 34.716 -37.928 5.957 1.00 92.56 416 CYS A CA 1
ATOM 3402 C C . CYS A 1 416 ? 34.008 -39.086 6.671 1.00 92.56 416 CYS A C 1
ATOM 3404 O O . CYS A 1 416 ? 33.073 -38.838 7.431 1.00 92.56 416 CYS A O 1
ATOM 3406 N N . PRO A 1 417 ? 34.455 -40.345 6.519 1.00 94.56 417 PRO A N 1
ATOM 3407 C CA . PRO A 1 417 ? 33.906 -41.446 7.302 1.00 94.56 417 PRO A CA 1
ATOM 3408 C C . PRO A 1 417 ? 34.315 -41.310 8.776 1.00 94.56 417 PRO A C 1
ATOM 3410 O O . PRO A 1 417 ? 35.435 -40.895 9.080 1.00 94.56 417 PRO A O 1
ATOM 3413 N N . LYS A 1 418 ? 33.440 -41.708 9.708 1.00 93.88 418 LYS A N 1
ATOM 3414 C CA . LYS A 1 418 ? 33.764 -41.738 11.148 1.00 93.88 418 LYS A CA 1
ATOM 3415 C C . LYS A 1 418 ? 34.795 -42.811 11.505 1.00 93.88 418 LYS A C 1
ATOM 3417 O O . LYS A 1 418 ? 35.507 -42.664 12.493 1.00 93.88 418 LYS A O 1
ATOM 3422 N N . SER A 1 419 ? 34.877 -43.880 10.712 1.00 91.06 419 SER A N 1
ATOM 3423 C CA . SER A 1 419 ? 35.857 -44.959 10.861 1.00 91.06 419 SER A CA 1
ATOM 3424 C C . SER A 1 419 ? 36.587 -45.203 9.545 1.00 91.06 419 SER A C 1
ATOM 3426 O O . SER A 1 419 ? 35.957 -45.350 8.501 1.00 91.06 419 SER A O 1
ATOM 3428 N N . SER A 1 420 ? 37.918 -45.308 9.587 1.00 82.62 420 SER A N 1
ATOM 3429 C CA . SER A 1 420 ? 38.737 -45.613 8.404 1.00 82.62 420 SER A CA 1
ATOM 3430 C C . SER A 1 420 ? 38.593 -47.055 7.904 1.00 82.62 420 SER A C 1
ATOM 3432 O O . SER A 1 420 ? 39.057 -47.370 6.810 1.00 82.62 420 SER A O 1
ATOM 3434 N N . GLU A 1 421 ? 37.974 -47.937 8.692 1.00 89.44 421 GLU A N 1
ATOM 3435 C CA . GLU A 1 421 ? 37.706 -49.330 8.312 1.00 89.44 421 GLU A CA 1
ATOM 3436 C C . GLU A 1 421 ? 36.356 -49.497 7.593 1.00 89.44 421 GLU A C 1
ATOM 3438 O O . GLU A 1 421 ? 36.126 -50.511 6.930 1.00 89.44 421 GLU A O 1
ATOM 3443 N N . ASP A 1 422 ? 35.480 -48.490 7.674 1.00 92.19 422 ASP A N 1
ATOM 3444 C CA . ASP A 1 422 ? 34.158 -48.494 7.053 1.00 92.19 422 ASP A CA 1
ATOM 3445 C C . ASP A 1 422 ? 34.259 -48.135 5.565 1.00 92.19 422 ASP A C 1
ATOM 3447 O O . ASP A 1 422 ? 34.274 -46.969 5.160 1.00 92.19 422 ASP A O 1
ATOM 3451 N N . ARG A 1 423 ? 34.379 -49.175 4.736 1.00 90.50 423 ARG A N 1
ATOM 3452 C CA . ARG A 1 423 ? 34.585 -49.032 3.290 1.00 90.50 423 ARG A CA 1
ATOM 3453 C C . ARG A 1 423 ? 33.408 -48.363 2.584 1.00 90.50 423 ARG A C 1
ATOM 3455 O O . ARG A 1 423 ? 33.644 -47.616 1.635 1.00 90.50 423 ARG A O 1
ATOM 3462 N N . GLU A 1 424 ? 32.181 -48.605 3.040 1.00 92.19 424 GLU A N 1
ATOM 3463 C CA . GLU A 1 424 ? 30.982 -48.026 2.428 1.00 92.19 424 GLU A CA 1
ATOM 3464 C C . GLU A 1 424 ? 30.871 -46.536 2.741 1.00 92.19 424 GLU A C 1
ATOM 3466 O O . GLU A 1 424 ? 30.675 -45.722 1.834 1.00 92.19 424 GLU A O 1
ATOM 3471 N N . ALA A 1 425 ? 31.094 -46.160 4.005 1.00 92.94 425 ALA A N 1
ATOM 3472 C CA . ALA A 1 425 ? 31.139 -44.763 4.421 1.00 92.94 425 ALA A CA 1
ATOM 3473 C C . ALA A 1 425 ? 32.285 -44.007 3.736 1.00 92.94 425 ALA A C 1
ATOM 3475 O O . ALA A 1 425 ? 32.108 -42.865 3.312 1.00 92.94 425 ALA A O 1
ATOM 3476 N N . ALA A 1 426 ? 33.452 -44.638 3.577 1.00 92.88 426 ALA A N 1
ATOM 3477 C CA . ALA A 1 426 ? 34.589 -44.037 2.886 1.00 92.88 426 ALA A CA 1
ATOM 3478 C C . ALA A 1 426 ? 34.287 -43.779 1.401 1.00 92.88 426 ALA A C 1
ATOM 3480 O O . ALA A 1 426 ? 34.619 -42.713 0.872 1.00 92.88 426 ALA A O 1
ATOM 3481 N N . LEU A 1 427 ? 33.637 -44.732 0.724 1.00 92.81 427 LEU A N 1
ATOM 3482 C CA . LEU A 1 427 ? 33.282 -44.586 -0.685 1.00 92.81 427 LEU A CA 1
ATOM 3483 C C . LEU A 1 427 ? 32.165 -43.552 -0.890 1.00 92.81 427 LEU A C 1
ATOM 3485 O O . LEU A 1 427 ? 32.273 -42.721 -1.795 1.00 92.81 427 LEU A O 1
ATOM 3489 N N . ALA A 1 428 ? 31.147 -43.549 -0.026 1.00 92.62 428 ALA A N 1
ATOM 3490 C CA . ALA A 1 428 ? 30.075 -42.554 -0.030 1.00 92.62 428 ALA A CA 1
ATOM 3491 C C . ALA A 1 428 ? 30.604 -41.141 0.274 1.00 92.62 428 ALA A C 1
ATOM 3493 O O . ALA A 1 428 ? 30.292 -40.206 -0.459 1.00 92.62 428 ALA A O 1
ATOM 3494 N N . SER A 1 429 ? 31.496 -40.991 1.259 1.00 92.56 429 SER A N 1
ATOM 3495 C CA . SER A 1 429 ? 32.170 -39.716 1.559 1.00 92.56 429 SER A CA 1
ATOM 3496 C C . SER A 1 429 ? 32.906 -39.177 0.332 1.00 92.56 429 SER A C 1
ATOM 3498 O O . SER A 1 429 ? 32.804 -38.000 -0.009 1.00 92.56 429 SER A O 1
ATOM 3500 N N . LYS A 1 430 ? 33.621 -40.051 -0.389 1.00 92.12 430 LYS A N 1
ATOM 3501 C CA . LYS A 1 430 ? 34.318 -39.677 -1.623 1.00 92.12 430 LYS A CA 1
ATOM 3502 C C . LYS A 1 430 ? 33.350 -39.247 -2.725 1.00 92.12 430 LYS A C 1
ATOM 3504 O O . LYS A 1 430 ? 33.655 -38.297 -3.436 1.00 92.12 430 LYS A O 1
ATOM 3509 N N . LEU A 1 431 ? 32.223 -39.942 -2.889 1.00 91.19 431 LEU A N 1
ATOM 3510 C CA . LEU A 1 431 ? 31.183 -39.563 -3.850 1.00 91.19 431 LEU A CA 1
ATOM 3511 C C . LEU A 1 431 ? 30.631 -38.168 -3.544 1.00 91.19 431 LEU A C 1
ATOM 3513 O O . LEU A 1 431 ? 30.574 -37.340 -4.445 1.00 91.19 431 LEU A O 1
ATOM 3517 N N . VAL A 1 432 ? 30.272 -37.893 -2.288 1.00 90.19 432 VAL A N 1
ATOM 3518 C CA . VAL A 1 432 ? 29.717 -36.591 -1.888 1.00 90.19 432 VAL A CA 1
ATOM 3519 C C . VAL A 1 432 ? 30.748 -35.478 -2.097 1.00 90.19 432 VAL A C 1
ATOM 3521 O O . VAL A 1 432 ? 30.435 -34.472 -2.726 1.00 90.19 432 VAL A O 1
ATOM 3524 N N . ASN A 1 433 ? 32.003 -35.678 -1.686 1.00 89.44 433 ASN A N 1
ATOM 3525 C CA . ASN A 1 433 ? 33.063 -34.699 -1.950 1.00 89.44 433 ASN A CA 1
ATOM 3526 C C . ASN A 1 433 ? 33.268 -34.425 -3.447 1.00 89.44 433 ASN A C 1
ATOM 3528 O O . ASN A 1 433 ? 33.552 -33.292 -3.819 1.00 89.44 433 ASN A O 1
ATOM 3532 N N . GLU A 1 434 ? 33.153 -35.448 -4.298 1.00 89.00 434 GLU A N 1
ATOM 3533 C CA . GLU A 1 434 ? 33.291 -35.297 -5.749 1.00 89.00 434 GLU A CA 1
ATOM 3534 C C . GLU A 1 434 ? 32.093 -34.561 -6.358 1.00 89.00 434 GLU A C 1
ATOM 3536 O O . GLU A 1 434 ? 32.274 -33.721 -7.222 1.00 89.00 434 GLU A O 1
ATOM 3541 N N . VAL A 1 435 ? 30.878 -34.827 -5.885 1.00 84.62 435 VAL A N 1
ATOM 3542 C CA . VAL A 1 435 ? 29.660 -34.170 -6.379 1.00 84.62 435 VAL A CA 1
ATOM 3543 C C . VAL A 1 435 ? 29.615 -32.679 -6.032 1.00 84.62 435 VAL A C 1
ATOM 3545 O O . VAL A 1 435 ? 29.138 -31.890 -6.838 1.00 84.62 435 VAL A O 1
ATOM 3548 N N . PHE A 1 436 ? 30.070 -32.291 -4.839 1.00 76.94 436 PHE A N 1
ATOM 3549 C CA . PHE A 1 436 ? 29.866 -30.933 -4.319 1.00 76.94 436 PHE A CA 1
ATOM 3550 C C . PHE A 1 436 ? 31.077 -29.998 -4.450 1.00 76.94 436 PHE A C 1
ATOM 3552 O O . PHE A 1 436 ? 30.936 -28.814 -4.160 1.00 76.94 436 PHE A O 1
ATOM 3559 N N . ASN A 1 437 ? 32.250 -30.496 -4.862 1.00 74.94 437 ASN A N 1
ATOM 3560 C CA . ASN A 1 437 ? 33.463 -29.674 -5.006 1.00 74.94 437 ASN A CA 1
ATOM 3561 C C . ASN A 1 437 ? 34.123 -29.764 -6.394 1.00 74.94 437 ASN A C 1
ATOM 3563 O O . ASN A 1 437 ? 35.284 -29.365 -6.526 1.00 74.94 437 ASN A O 1
ATOM 3567 N N . LEU A 1 438 ? 33.439 -30.342 -7.388 1.00 58.59 438 LEU A N 1
ATOM 3568 C CA . LEU A 1 438 ? 33.900 -30.384 -8.780 1.00 58.59 438 LEU A CA 1
ATOM 3569 C C . LEU A 1 438 ? 33.493 -29.142 -9.566 1.00 58.59 438 LEU A C 1
ATOM 3571 O O . LEU A 1 438 ? 32.350 -28.674 -9.366 1.00 58.59 438 LEU A O 1
#

Organism: NCBI:txid2838555

InterPro domains:
  IPR003593 AAA+ ATPase domain [SM00382] (28-321)
  IPR003959 ATPase, AAA-type, core [PF13304] (147-301)
  IPR027417 P-loop containing nucleoside triphosphate hydrolase [G3DSA:3.40.50.300] (4-319)
  IPR027417 P-loop containing nucleoside triphosphate hydrolase [SSF52540] (1-319)
  IPR038729 Rad50/SbcC-type AAA domain [PF13476] (8-55)
  IPR051396 Bacterial Antiviral Defense Nuclease [PTHR43581] (4-312)